Protein AF-A0A433C799-F1 (afdb_monomer)

Nearest PDB structures (foldseek):
  8yzn-assembly1_A  TM=7.031E-01  e=3.009E-22  Aquipseudomonas alcaligenes
  8yzo-assembly1_A  TM=6.981E-01  e=5.80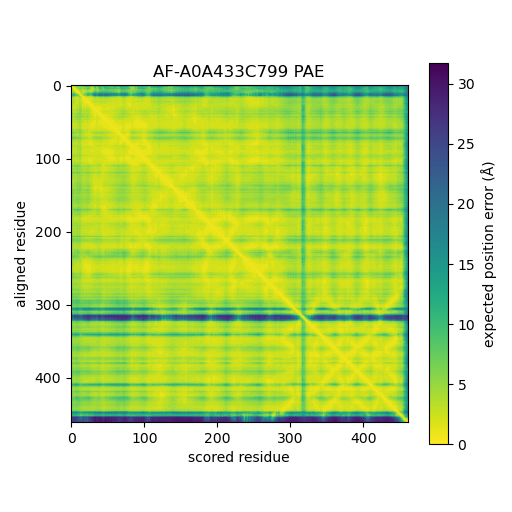5E-22  Aquipseudomonas alcaligenes
  3e0x-assembly2_B  TM=6.169E-01  e=8.261E-05  Clostridium acetobutylicum
  7kwb-assembly2_B  TM=2.858E-01  e=3.357E-03  Bacteroides thetaiotaomicron
  4h3w-assembly2_B  TM=3.585E-01  e=1.495E-02  Parabacteroides distasonis ATCC 8503

Secondary structure (DSSP, 8-state):
-PPTT---TT--STT-HHHHHHTT------PPTTSTT--S-B-SS-TTTHHHHHHHHHHHHHTSTT--EEETTTTEE--EEEEETHHHHHHHHHHHH-TT--EEEEES--S-HHHHHSGGG---HHHHHHHHHHHHHTT--B-HHHHHHHHHHHHHS---HHHHHHHHTSS-GGGGGG--S-EEEEEETT-SSS-HHHHHHHHHHHTT-B-TTSPBPPEEEEEES-SSS---SPPPSSHHHHHHHHHHHHHHHHTS--TT-----SEEEE-TTS-EEEESS-TTSTTTB---EEEEEE--EEEE-SSTT-B-----SS--TT-TT-----SSEEEEEPP--SS-EEEEEPPEEEEEEEEEES--EEEEEEEETTT-PBGGG--EEEE---BSS-EEEEEEPPPEEEEE-TT--EEEEEES-BGGG--SS--EEEEEEEEEEEE--B-S--EE---------

Sequence (461 aa):
MTRPGETNPYATGFVGIGTFRSADYNVITWDPRGEYASGGLLQLDNPNFEGKDVSSIISWMADQPGVQLDDAATLDPRLGMVGVSYGGGIQLVAAARDKRIDAIVPGLAWNSLNDALYPHGAFKTAWASLLMLGLVQTGARINPQIYGGIILGDLLGILTQSQRDVLTSSGPGALVDDITVPTLIIQGTVDDLITLDQANTNVEMLADNLDANGNPVPVKMIWFCGGHGVCLDPASPIQNQLLTSETLNWLDRYVKGNTATDTGPTFQWVDQDGQFYASDVMPTDPGFHGAPINSISAGGFMPILPIAGGSGPLGNPLGLENSLPIPTKAQNAINIPLTLPTGTAQLVGAPTVTVNYSGFGTSRFVYAQIVDNTTGRVVGNVVTPILVTLDGQSRHVTVDLEDIAYTAGPGDSLTLQLVASTTPYQSFTSAGVINVSSVAVSLPTVGASVVAVNSAPPVAV

Structure (mmCIF, N/CA/C/O backbone):
data_AF-A0A433C799-F1
#
_entry.id   AF-A0A433C799-F1
#
loop_
_atom_site.group_PDB
_atom_site.id
_atom_site.type_symbol
_atom_site.label_atom_id
_atom_site.label_alt_id
_atom_site.label_comp_id
_atom_site.label_asym_id
_atom_site.label_entity_id
_atom_site.label_seq_id
_atom_site.pdbx_PDB_ins_code
_atom_site.Cartn_x
_atom_site.Cartn_y
_atom_site.Cartn_z
_atom_site.occupancy
_atom_site.B_iso_or_equiv
_atom_site.auth_seq_id
_atom_site.auth_comp_id
_atom_site.auth_asym_id
_atom_site.auth_atom_id
_atom_site.pdbx_PDB_model_num
ATOM 1 N N . MET A 1 1 ? -0.863 -12.160 13.706 1.00 53.94 1 MET A N 1
ATOM 2 C CA . MET A 1 1 ? -2.002 -11.225 13.787 1.00 53.94 1 MET A CA 1
ATOM 3 C C . MET A 1 1 ? -3.217 -11.988 14.267 1.00 53.94 1 MET A C 1
ATOM 5 O O . MET A 1 1 ? -3.266 -13.200 14.061 1.00 53.94 1 MET A O 1
ATOM 9 N N . THR A 1 2 ? -4.127 -11.311 14.960 1.00 57.22 2 THR A N 1
ATOM 10 C CA . THR A 1 2 ? -5.363 -11.905 15.490 1.00 57.22 2 THR A CA 1
ATOM 11 C C . THR A 1 2 ? -6.237 -12.404 14.336 1.00 57.22 2 THR A C 1
ATOM 13 O O . THR A 1 2 ? -6.402 -11.696 13.346 1.00 57.22 2 THR A O 1
ATOM 16 N N . ARG A 1 3 ? -6.745 -13.638 14.422 1.00 72.25 3 ARG A N 1
ATOM 17 C CA . ARG A 1 3 ? -7.623 -14.213 13.389 1.00 72.25 3 ARG A CA 1
ATOM 18 C C . ARG A 1 3 ? -9.047 -13.646 13.512 1.00 72.25 3 ARG A C 1
ATOM 20 O O . ARG A 1 3 ? -9.435 -13.271 14.622 1.00 72.25 3 ARG A O 1
ATOM 27 N N . PRO A 1 4 ? -9.837 -13.614 12.421 1.00 72.25 4 PRO A N 1
ATOM 28 C CA . PRO A 1 4 ? -11.279 -13.397 12.513 1.00 72.25 4 PRO A CA 1
ATOM 29 C C . PRO A 1 4 ? -11.904 -14.307 13.575 1.00 72.25 4 PRO A C 1
ATOM 31 O O . PRO A 1 4 ? -11.529 -15.478 13.673 1.00 72.25 4 PRO A O 1
ATOM 34 N N . GLY A 1 5 ? -12.755 -13.732 14.425 1.00 73.25 5 GLY A N 1
ATOM 35 C CA . GLY A 1 5 ? -13.410 -14.454 15.519 1.00 73.25 5 GLY A CA 1
ATOM 36 C C . GLY A 1 5 ? -12.476 -15.068 16.574 1.00 73.25 5 GLY A C 1
ATOM 37 O O . GLY A 1 5 ? -12.919 -15.919 17.342 1.00 73.25 5 GLY A O 1
ATOM 38 N N . GLU A 1 6 ? -11.192 -14.687 16.637 1.00 80.94 6 GLU A N 1
ATOM 39 C CA . GLU A 1 6 ? -10.261 -15.216 17.642 1.00 80.94 6 GLU A CA 1
ATOM 40 C C . GLU A 1 6 ? -10.756 -14.910 19.059 1.00 80.94 6 GLU A C 1
ATOM 42 O O . GLU A 1 6 ? -11.049 -13.762 19.393 1.00 80.94 6 GLU A O 1
ATOM 47 N N . THR A 1 7 ? -10.799 -15.934 19.908 1.00 83.25 7 THR A N 1
ATOM 48 C CA . THR A 1 7 ? -11.284 -15.821 21.289 1.00 83.25 7 THR A CA 1
ATOM 49 C C . THR A 1 7 ? -10.196 -16.068 22.326 1.00 83.25 7 THR A C 1
ATOM 51 O O . THR A 1 7 ? -10.461 -15.906 23.515 1.00 83.25 7 THR A O 1
ATOM 54 N N . ASN A 1 8 ? -8.992 -16.504 21.932 1.00 83.88 8 ASN A N 1
ATOM 55 C CA . ASN A 1 8 ? -7.910 -16.778 22.871 1.00 83.88 8 ASN A CA 1
ATOM 56 C C . ASN A 1 8 ? -7.421 -15.470 23.519 1.00 83.88 8 ASN A C 1
ATOM 58 O O . ASN A 1 8 ? -6.725 -14.676 22.876 1.00 83.88 8 ASN A O 1
ATOM 62 N N . PRO A 1 9 ? -7.689 -15.262 24.819 1.00 80.00 9 PRO A N 1
ATOM 63 C CA . PRO A 1 9 ? -7.431 -13.987 25.473 1.00 80.00 9 PRO A CA 1
ATOM 64 C C . PRO A 1 9 ? -5.943 -13.769 25.796 1.00 80.00 9 PRO A C 1
ATOM 66 O O . PRO A 1 9 ? -5.585 -12.724 26.344 1.00 80.00 9 PRO A O 1
ATOM 69 N N . TYR A 1 10 ? -5.095 -14.754 25.481 1.00 82.12 10 TYR A N 1
ATOM 70 C CA . TYR A 1 10 ? -3.640 -14.735 25.625 1.00 82.12 10 TYR A CA 1
ATOM 71 C C . TYR A 1 10 ? -2.919 -14.772 24.274 1.00 82.12 10 TYR A C 1
ATOM 73 O O . TYR A 1 10 ? -1.705 -14.950 24.247 1.00 82.12 10 TYR A O 1
ATOM 81 N N . ALA A 1 11 ? -3.636 -14.651 23.151 1.00 76.25 11 ALA A N 1
ATOM 82 C CA . ALA A 1 11 ? -3.008 -14.616 21.838 1.00 76.25 11 ALA A CA 1
ATOM 83 C C . ALA A 1 11 ? -2.034 -13.430 21.756 1.00 76.25 11 ALA A C 1
ATOM 85 O O . ALA A 1 11 ? -2.444 -12.266 21.806 1.00 76.25 11 ALA A O 1
ATOM 86 N N . THR A 1 12 ? -0.743 -13.744 21.648 1.00 64.56 12 THR A N 1
ATOM 87 C CA . THR A 1 12 ? 0.348 -12.785 21.481 1.00 64.56 12 THR A CA 1
ATOM 88 C C . THR A 1 12 ? 0.814 -12.804 20.026 1.00 64.56 12 THR A C 1
ATOM 90 O O . THR A 1 12 ? 0.921 -13.849 19.388 1.00 64.56 12 THR A O 1
ATOM 93 N N . GLY A 1 13 ? 1.032 -11.628 19.450 1.00 60.81 13 GLY A N 1
ATOM 94 C CA . GLY A 1 13 ? 1.422 -11.457 18.054 1.00 60.81 13 GLY A CA 1
ATOM 95 C C . GLY A 1 13 ? 1.431 -9.979 17.694 1.00 60.81 13 GLY A C 1
ATOM 96 O O . GLY A 1 13 ? 1.196 -9.146 18.568 1.00 60.81 13 GLY A O 1
ATOM 97 N N . PHE A 1 14 ? 1.678 -9.665 16.417 1.00 58.25 14 PHE A N 1
ATOM 98 C CA . PHE A 1 14 ? 1.497 -8.314 15.886 1.00 58.25 14 PHE A CA 1
ATOM 99 C C . PHE A 1 14 ? 0.069 -7.851 16.195 1.00 58.25 14 PHE A C 1
ATOM 101 O O . PHE A 1 14 ? -0.878 -8.347 15.579 1.00 58.25 14 PHE A O 1
ATOM 108 N N . VAL A 1 15 ? -0.049 -7.021 17.235 1.00 66.38 15 VAL A N 1
ATOM 109 C CA . VAL A 1 15 ? -1.299 -6.515 17.798 1.00 66.38 15 VAL A CA 1
ATOM 110 C C . VAL A 1 15 ? -2.311 -7.627 18.173 1.00 66.38 15 VAL A C 1
ATOM 112 O O . VAL A 1 15 ? -3.374 -7.793 17.573 1.00 66.38 15 VAL A O 1
ATOM 115 N N . GLY A 1 16 ? -1.939 -8.457 19.154 1.00 79.50 16 GLY A N 1
ATOM 116 C CA . GLY A 1 16 ? -2.759 -9.569 19.655 1.00 79.50 16 GLY A CA 1
ATOM 117 C C . GLY A 1 16 ? -3.765 -9.181 20.748 1.00 79.50 16 GLY A C 1
ATOM 118 O O . GLY A 1 16 ? -3.560 -8.205 21.470 1.00 79.50 16 GLY A O 1
ATOM 119 N N . ILE A 1 17 ? -4.805 -10.003 20.946 1.00 87.31 17 ILE A N 1
ATOM 120 C CA . ILE A 1 17 ? -5.781 -9.837 22.045 1.00 87.31 17 ILE A CA 1
ATOM 121 C C . ILE A 1 17 ? -5.073 -9.730 23.401 1.00 87.31 17 ILE A C 1
ATOM 123 O O . ILE A 1 17 ? -5.407 -8.867 24.209 1.00 87.31 17 ILE A O 1
ATOM 127 N N . GLY A 1 18 ? -4.067 -10.577 23.648 1.00 88.69 18 GLY A N 1
ATOM 128 C CA . GLY A 1 18 ? -3.309 -10.551 24.899 1.00 88.69 18 GLY A CA 1
ATOM 129 C C . GLY A 1 18 ? -2.563 -9.233 25.108 1.00 88.69 18 GLY A C 1
ATOM 130 O O . GLY A 1 18 ? -2.564 -8.705 26.214 1.00 88.69 18 GLY A O 1
ATOM 131 N N . THR A 1 19 ? -1.987 -8.669 24.042 1.00 90.00 19 THR A N 1
ATOM 132 C CA . THR A 1 19 ? -1.261 -7.392 24.088 1.00 90.00 19 THR A CA 1
ATOM 133 C C . THR A 1 19 ? -2.173 -6.246 24.517 1.00 90.00 19 THR A C 1
ATOM 135 O O . THR A 1 19 ? -1.828 -5.497 25.427 1.00 90.00 19 THR A O 1
ATOM 138 N N . PHE A 1 20 ? -3.36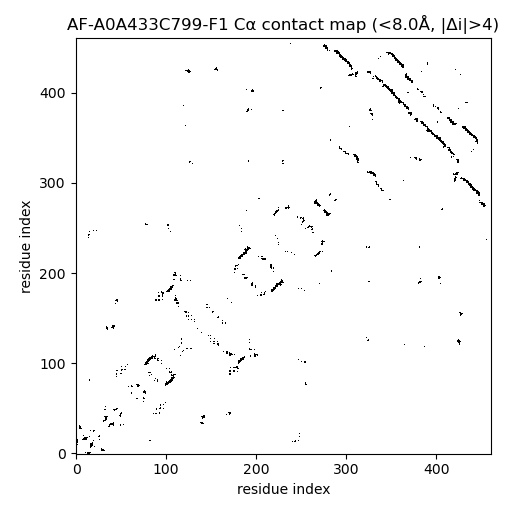1 -6.146 23.922 1.00 92.56 20 PHE A N 1
ATOM 139 C CA . PHE A 1 20 ? -4.335 -5.114 24.276 1.00 92.56 20 PHE A CA 1
ATOM 140 C C . PHE A 1 20 ? -4.918 -5.286 25.671 1.00 92.56 20 PHE A C 1
ATOM 142 O O . PHE A 1 20 ? -5.043 -4.310 26.406 1.00 92.56 20 PHE A O 1
ATOM 149 N N . ARG A 1 21 ? -5.216 -6.523 26.074 1.00 91.88 21 ARG A N 1
ATOM 150 C CA . ARG A 1 21 ? -5.717 -6.796 27.424 1.00 91.88 21 ARG A CA 1
ATOM 151 C C . ARG A 1 21 ? -4.694 -6.438 28.498 1.00 91.88 21 ARG A C 1
ATOM 153 O O . ARG A 1 21 ? -5.072 -5.877 29.519 1.00 91.88 21 ARG A O 1
ATOM 160 N N . SER A 1 22 ? -3.409 -6.712 28.266 1.00 91.81 22 SER A N 1
ATOM 161 C CA . SER A 1 22 ? -2.333 -6.270 29.165 1.00 91.81 22 SER A CA 1
ATOM 162 C C . SER A 1 22 ? -2.195 -4.745 29.225 1.00 91.81 22 SER A C 1
ATOM 164 O O . SER A 1 22 ? -1.712 -4.221 30.222 1.00 91.81 22 SER A O 1
ATOM 166 N N . ALA A 1 23 ? -2.642 -4.041 28.183 1.00 93.00 23 ALA A N 1
ATOM 167 C CA . ALA A 1 23 ? -2.712 -2.585 28.123 1.00 93.00 23 ALA A CA 1
ATOM 168 C C . ALA A 1 23 ? -4.083 -2.022 28.561 1.00 93.00 23 ALA A C 1
ATOM 170 O O . ALA A 1 23 ? -4.368 -0.860 28.283 1.00 93.00 23 ALA A O 1
ATOM 171 N N . ASP A 1 24 ? -4.912 -2.812 29.254 1.00 94.12 24 ASP A N 1
ATOM 172 C CA . ASP A 1 24 ? -6.211 -2.408 29.819 1.00 94.12 24 ASP A CA 1
ATOM 173 C C . ASP A 1 24 ? -7.282 -2.029 28.776 1.00 94.12 24 ASP A C 1
ATOM 175 O O . ASP A 1 24 ? -8.113 -1.150 28.990 1.00 94.12 24 ASP A O 1
ATOM 179 N N . TYR A 1 25 ? -7.267 -2.707 27.625 1.00 94.38 25 TYR A N 1
ATOM 180 C CA . TYR A 1 25 ? -8.337 -2.633 26.629 1.00 94.38 25 TYR A CA 1
ATOM 181 C C . TYR A 1 25 ? -9.211 -3.892 26.650 1.00 94.38 25 TYR A C 1
ATOM 183 O O . TYR A 1 25 ? -8.720 -5.027 26.708 1.00 94.38 25 TYR A O 1
ATOM 191 N N . ASN A 1 26 ? -10.521 -3.693 26.503 1.00 94.00 26 ASN A N 1
ATOM 192 C CA . ASN A 1 26 ? -11.418 -4.742 26.026 1.00 94.00 26 ASN A CA 1
ATOM 193 C C . ASN A 1 26 ? -11.219 -4.920 24.515 1.00 94.00 26 ASN A C 1
ATOM 195 O O . ASN A 1 26 ? -10.974 -3.948 23.804 1.00 94.00 26 ASN A O 1
ATOM 199 N N . VAL A 1 27 ? -11.331 -6.152 24.014 1.00 92.94 27 VAL A N 1
ATOM 200 C CA . VAL A 1 27 ? -11.123 -6.456 22.591 1.00 92.94 27 VAL A CA 1
ATOM 201 C C . VAL A 1 27 ? -12.341 -7.175 22.038 1.00 92.94 27 VAL A C 1
ATOM 203 O O . VAL A 1 27 ? -12.769 -8.184 22.598 1.00 92.94 27 VAL A O 1
ATOM 206 N N . ILE A 1 28 ? -12.859 -6.673 20.919 1.00 92.88 28 ILE A N 1
ATOM 207 C CA . ILE A 1 28 ? -13.881 -7.342 20.117 1.00 92.88 28 ILE A CA 1
ATOM 208 C C . ILE A 1 28 ? -13.229 -7.824 18.828 1.00 92.88 28 ILE A C 1
ATOM 210 O O . ILE A 1 28 ? -12.624 -7.051 18.090 1.00 92.88 28 ILE A O 1
ATOM 214 N N . THR A 1 29 ? -13.386 -9.112 18.557 1.00 92.94 29 THR A N 1
ATOM 215 C CA . THR A 1 29 ? -13.110 -9.735 17.265 1.00 92.94 29 THR A CA 1
ATOM 216 C C . THR A 1 29 ? -14.430 -10.258 16.707 1.00 92.94 29 THR A C 1
ATOM 218 O O . THR A 1 29 ? -15.354 -10.574 17.461 1.00 92.94 29 THR A O 1
ATOM 221 N N . TRP A 1 30 ? -14.555 -10.331 15.385 1.00 94.00 30 TRP A N 1
ATOM 222 C CA . TRP A 1 30 ? -15.760 -10.849 14.743 1.00 94.00 30 TRP A CA 1
ATOM 223 C C . TRP A 1 30 ? -15.413 -11.643 13.488 1.00 94.00 30 TRP A C 1
ATOM 225 O O . TRP A 1 30 ? -14.335 -11.480 12.911 1.00 94.00 30 TRP A O 1
ATOM 235 N N . ASP A 1 31 ? -16.343 -12.503 13.083 1.00 93.75 31 ASP A N 1
ATOM 236 C CA . ASP A 1 31 ? -16.323 -13.137 11.769 1.00 93.75 31 ASP A CA 1
ATOM 237 C C . ASP A 1 31 ? -16.954 -12.177 10.745 1.00 93.75 31 ASP A C 1
ATOM 239 O O . ASP A 1 31 ? -18.083 -11.719 10.968 1.00 93.75 31 ASP A O 1
ATOM 243 N N . PRO A 1 32 ? -16.278 -11.853 9.629 1.00 92.56 32 PRO A N 1
ATOM 244 C CA . PRO A 1 32 ? -16.835 -11.006 8.581 1.00 92.56 32 PRO A CA 1
ATOM 245 C C . PRO A 1 32 ? -18.087 -11.602 7.936 1.00 92.56 32 PRO A C 1
ATOM 247 O O . PRO A 1 32 ? -18.287 -12.817 7.890 1.00 92.56 32 PRO A O 1
ATOM 250 N N . ARG A 1 33 ? -18.930 -10.731 7.376 1.00 96.00 33 ARG A N 1
ATOM 251 C CA . ARG A 1 33 ? -20.082 -11.122 6.556 1.00 96.00 33 ARG A CA 1
ATOM 252 C C . ARG A 1 33 ? -19.684 -12.159 5.507 1.00 96.00 33 ARG A C 1
ATOM 254 O O . ARG A 1 33 ? -18.763 -11.952 4.729 1.00 96.00 33 ARG A O 1
ATOM 261 N N . GLY A 1 34 ? -20.450 -13.244 5.425 1.00 95.75 34 GLY A N 1
ATOM 262 C CA . GLY A 1 34 ? -20.239 -14.300 4.436 1.00 95.75 34 GLY A CA 1
ATOM 263 C C . GLY A 1 34 ? -19.101 -15.266 4.765 1.00 95.75 34 GLY A C 1
ATOM 264 O O . GLY A 1 34 ? -18.957 -16.258 4.052 1.00 95.75 34 GLY A O 1
ATOM 265 N N . GLU A 1 35 ? -18.358 -15.053 5.847 1.00 92.56 35 GLU A N 1
ATOM 266 C CA . GLU A 1 35 ? -17.260 -15.913 6.279 1.00 92.56 35 GLU A CA 1
ATOM 267 C C . GLU A 1 35 ? -17.578 -16.617 7.601 1.00 92.56 35 GLU A C 1
ATOM 269 O O . GLU A 1 35 ? -18.361 -16.128 8.416 1.00 92.56 35 GLU A O 1
ATOM 274 N N . TYR A 1 36 ? -16.969 -17.790 7.802 1.00 91.88 36 TYR A N 1
ATOM 275 C CA . TYR A 1 36 ? -17.047 -18.560 9.048 1.00 91.88 36 TYR A CA 1
ATOM 276 C C . TYR A 1 36 ? -18.488 -18.668 9.597 1.00 91.88 36 TYR A C 1
ATOM 278 O O . TYR A 1 36 ? -19.382 -19.155 8.888 1.00 91.88 36 TYR A O 1
ATOM 286 N N . ALA A 1 37 ? -18.728 -18.241 10.844 1.00 93.25 37 ALA A N 1
ATOM 287 C CA . ALA A 1 37 ? -20.034 -18.322 11.492 1.00 93.25 37 ALA A CA 1
ATOM 288 C C . ALA A 1 37 ? -21.007 -17.199 11.078 1.00 93.25 37 ALA A C 1
ATOM 290 O O . ALA A 1 37 ? -22.216 -17.332 11.287 1.00 93.25 37 ALA A O 1
ATOM 291 N N . SER A 1 38 ? -20.518 -16.115 10.470 1.00 95.75 38 SER A N 1
ATOM 292 C CA . SER A 1 38 ? -21.325 -14.952 10.090 1.00 95.75 38 SER A CA 1
ATOM 293 C C . SER A 1 38 ? -22.101 -15.183 8.794 1.00 95.75 38 SER A C 1
ATOM 295 O O . SER A 1 38 ? -21.560 -15.571 7.761 1.00 95.75 38 SER A O 1
ATOM 297 N N . GLY A 1 39 ? -23.409 -14.918 8.815 1.00 95.56 39 GLY A N 1
ATOM 298 C CA . GLY A 1 39 ? -24.290 -15.064 7.649 1.00 95.56 39 GLY A CA 1
ATOM 299 C C . GLY A 1 39 ? -24.036 -14.046 6.523 1.00 95.56 39 GLY A C 1
ATOM 300 O O . GLY A 1 39 ? -23.093 -13.262 6.551 1.00 95.56 39 GLY A O 1
ATOM 301 N N . GLY A 1 40 ? -24.915 -14.033 5.516 1.00 96.12 40 GLY A N 1
ATOM 302 C CA . GLY A 1 40 ? -24.860 -13.065 4.412 1.00 96.12 40 GLY A CA 1
ATOM 303 C C . GLY A 1 40 ? -23.872 -13.419 3.294 1.00 96.12 40 GLY A C 1
ATOM 304 O O . GLY A 1 40 ? -23.396 -14.553 3.207 1.00 96.12 40 GLY A O 1
ATOM 305 N N . LEU A 1 41 ? -23.635 -12.439 2.413 1.00 96.19 41 LEU A N 1
ATOM 306 C CA . LEU A 1 41 ? -22.732 -12.518 1.261 1.00 96.19 41 LEU A CA 1
ATOM 307 C C . LEU A 1 41 ? -21.684 -11.409 1.346 1.00 96.19 41 LEU A C 1
ATOM 309 O O . LEU A 1 41 ? -22.076 -10.242 1.367 1.00 96.19 41 LEU A O 1
ATOM 313 N N . LEU A 1 42 ? -20.405 -11.772 1.328 1.00 95.88 42 LEU A N 1
ATOM 314 C CA . LEU A 1 42 ? -19.268 -10.853 1.322 1.00 95.88 42 LEU A CA 1
ATOM 315 C C . LEU A 1 42 ? -19.297 -9.938 0.087 1.00 95.88 42 LEU A C 1
ATOM 317 O O . LEU A 1 42 ? -19.500 -10.414 -1.039 1.00 95.88 42 LEU A O 1
ATOM 321 N N . GLN A 1 43 ? -19.073 -8.642 0.304 1.00 95.88 43 GLN A N 1
ATOM 322 C CA . GLN A 1 43 ? -19.033 -7.571 -0.699 1.00 95.88 43 GLN A CA 1
ATOM 323 C C . GLN A 1 43 ? -17.696 -6.800 -0.725 1.00 95.88 43 GLN A C 1
ATOM 325 O O . GLN A 1 43 ? -17.638 -5.735 -1.334 1.00 95.88 43 GLN A O 1
ATOM 330 N N . LEU A 1 44 ? -16.622 -7.347 -0.139 1.00 93.12 44 LEU A N 1
ATOM 331 C CA . LEU A 1 44 ? -15.263 -6.777 -0.142 1.00 93.12 44 LEU A CA 1
ATOM 332 C C . LEU A 1 44 ? -15.211 -5.372 0.490 1.00 93.12 44 LEU A C 1
ATOM 334 O O . LEU A 1 44 ? -15.018 -4.383 -0.206 1.00 93.12 44 LEU A O 1
ATOM 338 N N . ASP A 1 45 ? -15.424 -5.275 1.803 1.00 94.75 45 ASP A N 1
ATOM 339 C CA . ASP A 1 45 ? -15.468 -4.007 2.553 1.00 94.75 45 ASP A CA 1
ATOM 340 C C . ASP A 1 45 ? -16.381 -2.951 1.927 1.00 94.75 45 ASP A C 1
ATOM 342 O O . ASP A 1 45 ? -16.063 -1.763 1.866 1.00 94.75 45 ASP A O 1
ATOM 346 N N . ASN A 1 46 ? -17.545 -3.363 1.430 1.00 96.88 46 ASN A N 1
ATOM 347 C CA . ASN A 1 46 ? -18.461 -2.403 0.847 1.00 96.88 46 ASN A CA 1
ATOM 348 C C . ASN A 1 46 ? -19.057 -1.527 1.968 1.00 96.88 46 ASN A C 1
ATOM 350 O O . ASN A 1 46 ? -19.681 -2.060 2.899 1.00 96.88 46 ASN A O 1
ATOM 354 N N . PRO A 1 47 ? -18.974 -0.185 1.879 1.00 96.38 47 PRO A N 1
ATOM 355 C CA . PRO A 1 47 ? -19.505 0.713 2.911 1.00 96.38 47 PRO A CA 1
ATOM 356 C C . PRO A 1 47 ? -21.000 0.519 3.201 1.00 96.38 47 PRO A C 1
ATOM 358 O O . PRO A 1 47 ? -21.488 0.776 4.306 1.00 96.38 47 PRO A O 1
ATOM 361 N N . ASN A 1 48 ? -21.754 0.027 2.213 1.00 96.31 48 ASN A N 1
ATOM 362 C CA . ASN A 1 48 ? -23.187 -0.212 2.326 1.00 96.31 48 ASN A CA 1
ATOM 363 C C . ASN A 1 48 ? -23.556 -1.589 2.895 1.00 96.31 48 ASN A C 1
ATOM 365 O O . ASN A 1 48 ? -24.7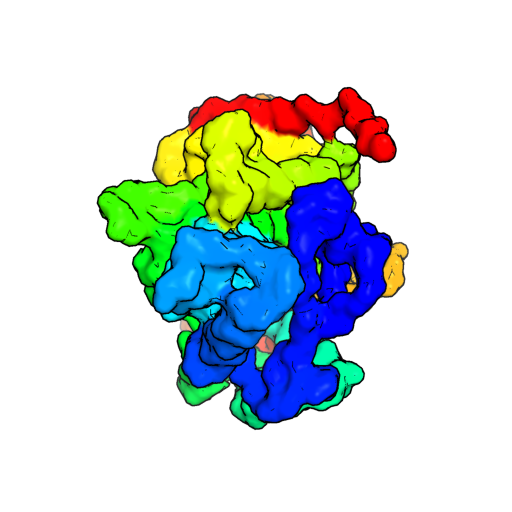51 -1.804 3.145 1.00 96.31 48 ASN A O 1
ATOM 369 N N . PHE A 1 49 ? -22.577 -2.472 3.109 1.00 97.50 49 PHE A N 1
ATOM 370 C CA . PHE A 1 49 ? -22.738 -3.817 3.661 1.00 97.50 49 PHE A CA 1
ATOM 371 C C . PHE A 1 49 ? -21.848 -3.992 4.894 1.00 97.50 49 PHE A C 1
ATOM 373 O O . PHE A 1 49 ? -22.322 -3.719 5.994 1.00 97.50 49 PHE A O 1
ATOM 380 N N . GLU A 1 50 ? -20.577 -4.365 4.731 1.00 97.56 50 GLU A N 1
ATOM 381 C CA . GLU A 1 50 ? -19.643 -4.575 5.843 1.00 97.56 50 GLU A CA 1
ATOM 382 C C . GLU A 1 50 ? -19.450 -3.305 6.685 1.00 97.56 50 GLU A C 1
ATOM 384 O O . GLU A 1 50 ? -19.415 -3.383 7.911 1.00 97.56 50 GLU A O 1
ATOM 389 N N . GLY A 1 51 ? -19.454 -2.116 6.068 1.00 97.38 51 GLY A N 1
ATOM 390 C CA . GLY A 1 51 ? -19.408 -0.854 6.818 1.00 97.38 51 GLY A CA 1
ATOM 391 C C . GLY A 1 51 ? -20.599 -0.666 7.773 1.00 97.38 51 GLY A C 1
ATOM 392 O O . GLY A 1 51 ? -20.445 -0.140 8.873 1.00 97.38 51 GLY A O 1
ATOM 393 N N . LYS A 1 52 ? -21.799 -1.143 7.404 1.00 97.88 52 LYS A N 1
ATOM 394 C CA . LYS A 1 52 ? -22.979 -1.126 8.295 1.00 97.88 52 LYS A CA 1
ATOM 395 C C . LYS A 1 52 ? -22.912 -2.201 9.373 1.00 97.88 52 LYS A C 1
ATOM 397 O O . LYS A 1 52 ? -23.486 -2.008 10.448 1.00 97.88 52 LYS A O 1
ATOM 402 N N . ASP A 1 53 ? -22.244 -3.316 9.088 1.00 98.31 53 ASP A N 1
ATOM 403 C CA . ASP A 1 53 ? -22.024 -4.366 10.078 1.00 98.31 53 ASP A CA 1
ATOM 404 C C . ASP A 1 53 ? -21.159 -3.824 11.218 1.00 98.31 53 ASP A C 1
ATOM 406 O O . ASP A 1 53 ? -21.533 -3.985 12.377 1.00 98.31 53 ASP A O 1
ATOM 410 N N . VAL A 1 54 ? -20.098 -3.066 10.909 1.00 98.31 54 VAL A N 1
ATOM 411 C CA . VAL A 1 54 ? -19.269 -2.409 11.936 1.00 98.31 54 VAL A CA 1
ATOM 412 C C . VAL A 1 54 ? -20.067 -1.400 12.760 1.00 98.31 54 VAL A C 1
ATOM 414 O O . VAL A 1 54 ? -20.046 -1.488 13.984 1.00 98.31 54 VAL A O 1
ATOM 417 N N . SER A 1 55 ? -20.855 -0.511 12.141 1.00 98.31 55 SER A N 1
ATOM 418 C CA . SER A 1 55 ? -21.735 0.400 12.900 1.00 98.31 55 SER A CA 1
ATOM 419 C C . SER A 1 55 ? -22.699 -0.341 13.834 1.00 98.31 55 SER A C 1
ATOM 421 O O . SER A 1 55 ? -22.988 0.126 14.937 1.00 98.31 55 SER A O 1
ATOM 423 N N . SER A 1 56 ? -23.192 -1.508 13.409 1.00 98.12 56 SER A N 1
ATOM 424 C CA . SER A 1 56 ? -24.077 -2.348 14.222 1.00 98.12 56 SER A CA 1
ATOM 425 C C . SER A 1 56 ? -23.328 -3.012 15.380 1.00 98.12 56 SER A C 1
ATOM 427 O O . SER A 1 56 ? -23.865 -3.084 16.484 1.00 98.12 56 SER A O 1
ATOM 429 N N . ILE A 1 57 ? -22.084 -3.448 15.154 1.00 98.06 57 ILE A N 1
ATOM 430 C CA . ILE A 1 57 ? -21.192 -3.967 16.199 1.00 98.06 57 ILE A CA 1
ATOM 431 C C . ILE A 1 57 ? -20.887 -2.873 17.228 1.00 98.06 57 ILE A C 1
ATOM 433 O O . ILE A 1 57 ? -20.981 -3.144 18.420 1.00 98.06 57 ILE A O 1
ATOM 437 N N . ILE A 1 58 ? -20.600 -1.639 16.797 1.00 98.44 58 ILE A N 1
ATOM 438 C CA . ILE A 1 58 ? -20.358 -0.497 17.697 1.00 98.44 58 ILE A CA 1
ATOM 439 C C . ILE A 1 58 ? -21.600 -0.208 18.547 1.00 98.44 58 ILE A C 1
ATOM 441 O O . ILE A 1 58 ? -21.495 -0.071 19.764 1.00 98.44 58 ILE A O 1
ATOM 445 N N . SER A 1 59 ? -22.791 -0.176 17.938 1.00 98.12 59 SER A N 1
ATOM 446 C CA . SER A 1 59 ? -24.040 0.006 18.689 1.00 98.12 59 SER A CA 1
ATOM 447 C C . SER A 1 59 ? -24.287 -1.116 19.696 1.00 98.12 59 SER A C 1
ATOM 449 O O . SER A 1 59 ? -24.656 -0.837 20.828 1.00 98.12 59 SER A O 1
ATOM 451 N N . TRP A 1 60 ? -24.052 -2.374 19.316 1.00 97.62 60 TRP A N 1
ATOM 452 C CA . TRP A 1 60 ? -24.159 -3.498 20.247 1.00 97.62 60 TRP A CA 1
ATOM 453 C C . TRP A 1 60 ? -23.133 -3.406 21.386 1.00 97.62 60 TRP A C 1
ATOM 455 O O . TRP A 1 60 ? -23.474 -3.680 22.537 1.00 97.62 60 TRP A O 1
ATOM 465 N N . MET A 1 61 ? -21.894 -3.017 21.070 1.00 96.44 61 MET A N 1
ATOM 466 C CA . MET A 1 61 ? -20.803 -2.852 22.030 1.00 96.44 61 MET A CA 1
ATOM 467 C C . MET A 1 61 ? -21.147 -1.803 23.087 1.00 96.44 61 MET A C 1
ATOM 469 O O . MET A 1 61 ? -20.909 -2.053 24.264 1.00 96.44 61 MET A O 1
ATOM 473 N N . ALA A 1 62 ? -21.730 -0.668 22.693 1.00 97.19 62 ALA A N 1
ATOM 474 C CA . ALA A 1 62 ? -22.087 0.412 23.615 1.00 97.19 62 ALA A CA 1
ATOM 475 C C . ALA A 1 62 ? -23.044 -0.030 24.743 1.00 97.19 62 ALA A C 1
ATOM 477 O O . ALA A 1 62 ? -23.021 0.541 25.830 1.00 97.19 62 ALA A O 1
ATOM 478 N N . ASP A 1 63 ? -23.837 -1.082 24.515 1.00 95.75 63 ASP A N 1
ATOM 479 C CA . ASP A 1 63 ? -24.753 -1.655 25.509 1.00 95.75 63 ASP A CA 1
ATOM 480 C C . ASP A 1 63 ? -24.108 -2.740 26.400 1.00 95.75 63 ASP A C 1
ATOM 482 O O . ASP A 1 63 ? -24.760 -3.270 27.308 1.00 95.75 63 ASP A O 1
ATOM 486 N N . GLN A 1 64 ? -22.850 -3.128 26.155 1.00 96.06 64 GLN A N 1
ATOM 487 C CA . GLN A 1 64 ? -22.214 -4.222 26.893 1.00 96.06 64 GLN A CA 1
ATOM 488 C C . GLN A 1 64 ? -21.645 -3.775 28.251 1.00 96.06 64 GLN A C 1
ATOM 490 O O . GLN A 1 64 ? -21.031 -2.711 28.365 1.00 96.06 64 GLN A O 1
ATOM 495 N N . PRO A 1 65 ? -21.757 -4.612 29.303 1.00 94.12 65 PRO A N 1
ATOM 496 C CA . PRO A 1 65 ? -21.111 -4.337 30.581 1.00 94.12 65 PRO A CA 1
ATOM 497 C C . PRO A 1 65 ? -19.591 -4.196 30.440 1.00 94.12 65 PRO A C 1
ATOM 499 O O . PRO A 1 65 ? -18.936 -5.039 29.831 1.00 94.12 65 PRO A O 1
ATOM 502 N N . GLY A 1 66 ? -19.024 -3.167 31.073 1.00 90.12 66 GLY A N 1
ATOM 503 C CA . GLY A 1 66 ? -17.579 -2.920 31.069 1.00 90.12 66 GLY A CA 1
ATOM 504 C C . GLY A 1 66 ? -17.072 -2.105 29.878 1.00 90.12 66 GLY A C 1
ATOM 505 O O . GLY A 1 66 ? -15.873 -1.843 29.814 1.00 90.12 66 GLY A O 1
ATOM 506 N N . VAL A 1 67 ? -17.954 -1.672 28.973 1.00 95.44 67 VAL A N 1
ATOM 507 C CA . VAL A 1 67 ? -17.621 -0.692 27.934 1.00 95.44 67 VAL A CA 1
ATOM 508 C C . VAL A 1 67 ? -17.736 0.713 28.514 1.00 95.44 67 VAL A C 1
ATOM 510 O O . VAL A 1 67 ? -18.750 1.084 29.105 1.00 95.44 67 VAL A O 1
ATOM 513 N N . GLN A 1 68 ? -16.661 1.485 28.379 1.00 96.50 68 GLN A N 1
ATOM 514 C CA . GLN A 1 68 ? -16.657 2.896 28.736 1.00 96.50 68 GLN A CA 1
ATOM 515 C C . GLN A 1 68 ? -17.346 3.695 27.628 1.00 96.50 68 GLN A C 1
ATOM 517 O O . GLN A 1 68 ? -17.073 3.475 26.451 1.00 96.50 68 GLN A O 1
ATOM 522 N N . LEU A 1 69 ? -18.220 4.624 28.013 1.00 97.81 69 LEU A N 1
ATOM 523 C CA . LEU A 1 69 ? -18.870 5.557 27.097 1.00 97.81 69 LEU A CA 1
ATOM 524 C C . LEU A 1 69 ? -18.249 6.945 27.244 1.00 97.81 69 LEU A C 1
ATOM 526 O O . LEU A 1 69 ? -18.028 7.397 28.371 1.00 97.81 69 LEU A O 1
ATOM 530 N N . ASP A 1 70 ? -18.005 7.608 26.120 1.00 96.75 70 ASP A N 1
ATOM 531 C CA . ASP A 1 70 ? -17.642 9.024 26.073 1.00 96.75 70 ASP A CA 1
ATOM 532 C C . ASP A 1 70 ? -18.865 9.922 26.240 1.00 96.75 70 ASP A C 1
ATOM 534 O O . ASP A 1 70 ? -18.800 10.932 26.946 1.00 96.75 70 ASP A O 1
ATOM 538 N N . ASP A 1 71 ? -20.012 9.495 25.708 1.00 96.50 71 ASP A N 1
ATOM 539 C CA . ASP A 1 71 ? -21.307 10.111 25.974 1.00 96.50 71 ASP A CA 1
ATOM 540 C C . ASP A 1 71 ? -22.393 9.044 26.201 1.00 96.50 71 ASP A C 1
ATOM 542 O O . ASP A 1 71 ? -22.800 8.289 25.315 1.00 96.50 71 ASP A O 1
ATOM 546 N N . ALA A 1 72 ? -22.898 8.997 27.435 1.00 94.94 72 ALA A N 1
ATOM 547 C CA . ALA A 1 72 ? -23.946 8.067 27.837 1.00 94.94 72 ALA A CA 1
ATOM 548 C C . ALA A 1 72 ? -25.326 8.398 27.236 1.00 94.94 72 ALA A C 1
ATOM 550 O O . ALA A 1 72 ? -26.178 7.515 27.164 1.00 94.94 72 ALA A O 1
ATOM 551 N N . ALA A 1 73 ? -25.581 9.647 26.830 1.00 95.56 73 ALA A N 1
ATOM 552 C CA . ALA A 1 73 ? -26.859 10.055 26.247 1.00 95.56 73 ALA A CA 1
ATOM 553 C C . ALA A 1 73 ? -27.002 9.600 24.789 1.00 95.56 73 ALA A C 1
ATOM 555 O O . ALA A 1 73 ? -28.114 9.319 24.337 1.00 95.56 73 ALA A O 1
ATOM 556 N N . THR A 1 74 ? -25.888 9.520 24.064 1.00 95.12 74 THR A N 1
ATOM 557 C CA . THR A 1 74 ? -25.829 9.090 22.660 1.00 95.12 74 THR A CA 1
ATOM 558 C C . THR A 1 74 ? -25.386 7.636 22.495 1.00 95.12 74 THR A C 1
ATOM 560 O O . THR A 1 74 ? -25.433 7.129 21.375 1.00 95.12 74 THR A O 1
ATOM 563 N N . LEU A 1 75 ? -25.025 6.956 23.595 1.00 96.19 75 LEU A N 1
ATOM 564 C CA . LEU A 1 75 ? -24.403 5.627 23.591 1.00 96.19 75 LEU A CA 1
ATOM 565 C C . LEU A 1 75 ? -23.154 5.607 22.702 1.00 96.19 75 LEU A C 1
ATOM 567 O O . LEU A 1 75 ? -23.002 4.739 21.841 1.00 96.19 75 LEU A O 1
ATOM 571 N N . ASP A 1 76 ? -22.296 6.605 22.899 1.00 97.44 76 ASP A N 1
ATOM 572 C CA . ASP A 1 76 ? -21.024 6.754 22.204 1.00 97.44 76 ASP A CA 1
ATOM 573 C C . ASP A 1 76 ? -19.917 6.036 22.991 1.00 97.44 76 ASP A C 1
ATOM 575 O O . ASP A 1 76 ? -19.570 6.493 24.088 1.00 97.44 76 ASP A O 1
ATOM 579 N N . PRO A 1 77 ? -19.433 4.864 22.539 1.00 98.00 77 PRO A N 1
ATOM 580 C CA . PRO A 1 77 ? -18.436 4.109 23.271 1.00 98.00 77 PRO A CA 1
ATOM 581 C C . PRO A 1 77 ? -17.029 4.604 22.958 1.00 98.00 77 PRO A C 1
ATOM 583 O O . PRO A 1 77 ? -16.677 4.788 21.802 1.00 98.00 77 PRO A O 1
ATOM 586 N N . ARG A 1 78 ? -16.193 4.668 23.993 1.00 98.12 78 ARG A N 1
ATOM 587 C CA . ARG A 1 78 ? -14.766 4.942 23.847 1.00 98.12 78 ARG A CA 1
ATOM 588 C C . ARG A 1 78 ? -14.086 3.780 23.136 1.00 98.12 78 ARG A C 1
ATOM 590 O O . ARG A 1 78 ? -13.954 2.694 23.716 1.00 98.12 78 ARG A O 1
ATOM 597 N N . LEU A 1 79 ? -13.677 3.975 21.888 1.00 98.00 79 LEU A N 1
ATOM 598 C CA . LEU A 1 79 ? -13.285 2.891 20.999 1.00 98.00 79 LEU A CA 1
ATOM 599 C C . LEU A 1 79 ? -12.216 3.302 19.978 1.00 98.00 79 LEU A C 1
ATOM 601 O O . LEU A 1 79 ? -12.251 4.362 19.363 1.00 98.00 79 LEU A O 1
ATOM 605 N N . GLY A 1 80 ? -11.294 2.381 19.715 1.00 98.06 80 GLY A N 1
ATOM 606 C CA . GLY A 1 80 ? -10.410 2.447 18.555 1.00 98.06 80 GLY A CA 1
ATOM 607 C C . GLY A 1 80 ? -10.479 1.161 17.750 1.00 98.06 80 GLY A C 1
ATOM 608 O O . GLY A 1 80 ? -10.903 0.121 18.259 1.00 98.06 80 GLY A O 1
ATOM 609 N N . MET A 1 81 ? -10.039 1.219 16.497 1.00 98.19 81 MET A N 1
ATOM 610 C CA . MET A 1 81 ? -9.909 0.031 15.656 1.00 98.19 81 MET A CA 1
ATOM 611 C C . MET A 1 81 ? -8.447 -0.217 15.296 1.00 98.19 81 MET A C 1
ATOM 613 O O . MET A 1 81 ? -7.687 0.721 15.075 1.00 98.19 81 MET A O 1
ATOM 617 N N . VAL A 1 82 ? -8.057 -1.494 15.246 1.00 96.75 82 VAL A N 1
ATOM 618 C CA . VAL A 1 82 ? -6.734 -1.940 14.794 1.00 96.75 82 VAL A CA 1
ATOM 619 C C . VAL A 1 82 ? -6.883 -3.245 14.024 1.00 96.75 82 VAL A C 1
ATOM 621 O O . VAL A 1 82 ? -7.641 -4.131 14.419 1.00 96.75 82 VAL A O 1
ATOM 624 N N . GLY A 1 83 ? -6.136 -3.388 12.937 1.00 93.81 83 GLY A N 1
ATOM 625 C CA . GLY A 1 83 ? -6.272 -4.505 12.015 1.00 93.81 83 GLY A CA 1
ATOM 626 C C . GLY A 1 83 ? -5.460 -4.275 10.751 1.00 93.81 83 GLY A C 1
ATOM 627 O O . GLY A 1 83 ? -5.067 -3.148 10.457 1.00 93.81 83 GLY A O 1
ATOM 628 N N . VAL A 1 84 ? -5.198 -5.352 10.012 1.00 92.50 84 VAL A N 1
ATOM 629 C CA . VAL A 1 84 ? -4.430 -5.284 8.765 1.00 92.50 84 VAL A CA 1
ATOM 630 C C . VAL A 1 84 ? -5.213 -5.810 7.576 1.00 92.50 84 VAL A C 1
ATOM 632 O O . VAL A 1 84 ? -6.148 -6.591 7.771 1.00 92.50 84 VAL A O 1
ATOM 635 N N . SER A 1 85 ? -4.749 -5.517 6.360 1.00 93.12 85 SER A N 1
ATOM 636 C CA . SER A 1 85 ? -5.312 -6.054 5.121 1.00 93.12 85 SER A CA 1
ATOM 637 C C . SER A 1 85 ? -6.807 -5.741 5.090 1.00 93.12 85 SER A C 1
ATOM 639 O O . SER A 1 85 ? -7.182 -4.586 5.266 1.00 93.12 85 SER A O 1
ATOM 641 N N . TYR A 1 86 ? -7.670 -6.748 4.989 1.00 92.88 86 TYR A N 1
ATOM 642 C CA . TYR A 1 86 ? -9.120 -6.592 5.114 1.00 92.88 86 TYR A CA 1
ATOM 643 C C . TYR A 1 86 ? -9.554 -5.920 6.427 1.00 92.88 86 TYR A C 1
ATOM 645 O O . TYR A 1 86 ? -10.385 -5.022 6.450 1.00 92.88 86 TYR A O 1
ATOM 653 N N . GLY A 1 87 ? -8.914 -6.276 7.543 1.00 93.44 87 GLY A N 1
ATOM 654 C CA . GLY A 1 87 ? -9.119 -5.607 8.827 1.00 93.44 87 GLY A CA 1
ATOM 655 C C . GLY A 1 87 ? -8.578 -4.174 8.876 1.00 93.44 87 GLY A C 1
ATOM 656 O O . GLY A 1 87 ? -8.934 -3.437 9.785 1.00 93.44 87 GLY A O 1
ATOM 657 N N . GLY A 1 88 ? -7.712 -3.775 7.943 1.00 95.56 88 GLY A N 1
ATOM 658 C CA . GLY A 1 88 ? -7.258 -2.397 7.750 1.00 95.56 88 GLY A CA 1
ATOM 659 C C . GLY A 1 88 ? -8.215 -1.605 6.856 1.00 95.56 88 GLY A C 1
ATOM 660 O O . GLY A 1 88 ? -8.639 -0.515 7.232 1.00 95.56 88 GLY A O 1
ATOM 661 N N . GLY A 1 89 ? -8.614 -2.182 5.719 1.00 96.06 89 GLY A N 1
ATOM 662 C CA . GLY A 1 89 ? -9.564 -1.591 4.771 1.00 96.06 89 GLY A CA 1
ATOM 663 C C . GLY A 1 89 ? -10.902 -1.244 5.422 1.00 96.06 89 GLY A C 1
ATOM 664 O O . GLY A 1 89 ? -11.375 -0.109 5.310 1.00 96.06 89 GLY A O 1
ATOM 665 N N . ILE A 1 90 ? -11.462 -2.167 6.213 1.00 97.62 90 ILE A N 1
ATOM 666 C CA . ILE A 1 90 ? -12.724 -1.928 6.919 1.00 97.62 90 ILE A CA 1
ATOM 667 C C . ILE A 1 90 ? -12.652 -0.774 7.931 1.00 97.62 90 ILE A C 1
ATOM 669 O O . ILE A 1 90 ? -13.675 -0.149 8.199 1.00 97.62 90 ILE A O 1
ATOM 673 N N . GLN A 1 91 ? -11.473 -0.450 8.478 1.00 98.25 91 GLN A N 1
ATOM 674 C CA . GLN A 1 91 ? -11.325 0.683 9.402 1.00 98.25 91 GLN A CA 1
ATOM 675 C C . GLN A 1 91 ? -11.525 2.014 8.694 1.00 98.25 91 GLN A C 1
ATOM 677 O O . GLN A 1 91 ? -12.243 2.865 9.209 1.00 98.25 91 GLN A O 1
ATOM 682 N N . LEU A 1 92 ? -10.939 2.179 7.504 1.00 98.19 92 LEU A N 1
ATOM 683 C CA . LEU A 1 92 ? -11.110 3.387 6.695 1.00 98.19 92 LEU A CA 1
ATOM 684 C C . LEU A 1 92 ? -12.584 3.562 6.301 1.00 98.19 92 LEU A C 1
ATOM 686 O O . LEU A 1 92 ? -13.155 4.641 6.449 1.00 98.19 92 LEU A O 1
ATOM 690 N N . VAL A 1 93 ? -13.234 2.468 5.888 1.00 98.00 93 VAL A N 1
ATOM 691 C CA . VAL A 1 93 ? -14.672 2.444 5.578 1.00 98.00 93 VAL A CA 1
ATOM 692 C C . VAL A 1 93 ? -15.520 2.820 6.795 1.00 98.00 93 VAL A C 1
ATOM 694 O O . VAL A 1 93 ? -16.452 3.618 6.684 1.00 98.00 93 VAL A O 1
ATOM 697 N N . ALA A 1 94 ? -15.224 2.236 7.955 1.00 98.12 94 ALA A N 1
ATOM 698 C CA . ALA A 1 94 ? -15.985 2.454 9.175 1.00 98.12 94 ALA A CA 1
ATOM 699 C C . ALA A 1 94 ? -15.795 3.874 9.728 1.00 98.12 94 ALA A C 1
ATOM 701 O O . ALA A 1 94 ? -16.787 4.509 10.068 1.00 98.12 94 ALA A O 1
ATOM 702 N N . ALA A 1 95 ? -14.568 4.401 9.756 1.00 98.12 95 ALA A N 1
ATOM 703 C CA . ALA A 1 95 ? -14.253 5.733 10.284 1.00 98.12 95 ALA A CA 1
ATOM 704 C C . ALA A 1 95 ? -14.857 6.875 9.456 1.00 98.12 95 ALA A C 1
ATOM 706 O O . ALA A 1 95 ? -15.296 7.892 10.001 1.00 98.12 95 ALA A O 1
ATOM 707 N N . ALA A 1 96 ? -14.945 6.701 8.137 1.00 96.19 96 ALA A N 1
ATOM 708 C CA . ALA A 1 96 ? -15.669 7.640 7.288 1.00 96.19 96 ALA A CA 1
ATOM 709 C C . ALA A 1 96 ? -17.171 7.647 7.617 1.00 96.19 96 ALA A C 1
ATOM 711 O O . ALA A 1 96 ? -17.849 8.675 7.556 1.00 96.19 96 ALA A O 1
ATOM 712 N N . ARG A 1 97 ? -17.696 6.480 8.000 1.00 95.69 97 ARG A N 1
ATOM 713 C CA . ARG A 1 97 ? -19.123 6.223 8.153 1.00 95.69 97 ARG A CA 1
ATOM 714 C C . ARG A 1 97 ? -19.681 6.530 9.544 1.00 95.69 97 ARG A C 1
ATOM 716 O O . ARG A 1 97 ? -20.818 6.998 9.640 1.00 95.69 97 ARG A O 1
ATOM 723 N N . ASP A 1 98 ? -18.952 6.177 10.593 1.00 97.50 98 ASP A N 1
ATOM 724 C CA . ASP A 1 98 ? -19.420 6.154 11.976 1.00 97.50 98 ASP A CA 1
ATOM 725 C C . ASP A 1 98 ? -18.546 7.060 12.840 1.00 97.50 98 ASP A C 1
ATOM 727 O O . ASP A 1 98 ? -17.373 6.789 13.081 1.00 97.50 98 ASP A O 1
ATOM 731 N N . LYS A 1 99 ? -19.135 8.168 13.296 1.00 96.06 99 LYS A N 1
ATOM 732 C CA . LYS A 1 99 ? -18.420 9.233 14.013 1.00 96.06 99 LYS A CA 1
ATOM 733 C C . LYS A 1 99 ? -18.134 8.919 15.483 1.00 96.06 99 LYS A C 1
ATOM 735 O O . LYS A 1 99 ? -17.567 9.765 16.155 1.00 96.06 99 LYS A O 1
ATOM 740 N N . ARG A 1 100 ? -18.513 7.724 15.945 1.00 97.62 100 ARG A N 1
ATOM 741 C CA . ARG A 1 100 ? -18.234 7.201 17.292 1.00 97.62 100 ARG A CA 1
ATOM 742 C C . ARG A 1 100 ? -16.858 6.537 17.420 1.00 97.62 100 ARG A C 1
ATOM 744 O O . ARG A 1 100 ? -16.504 6.040 18.475 1.00 97.62 100 ARG A O 1
ATOM 751 N N . ILE A 1 101 ? -16.113 6.403 16.321 1.00 98.56 101 ILE A N 1
ATOM 752 C CA . ILE A 1 101 ? -14.751 5.853 16.353 1.00 98.56 101 ILE A CA 1
ATOM 753 C C . ILE A 1 101 ? -13.798 6.963 16.807 1.00 98.56 101 ILE A C 1
ATOM 755 O O . ILE A 1 101 ? -13.808 8.027 16.201 1.00 98.56 101 ILE A O 1
ATOM 759 N N . ASP A 1 102 ? -12.941 6.721 17.802 1.00 98.38 102 ASP A N 1
ATOM 760 C CA . ASP A 1 102 ? -12.021 7.757 18.306 1.00 98.38 102 ASP A CA 1
ATOM 761 C C . ASP A 1 102 ? -10.674 7.774 17.582 1.00 98.38 102 ASP A C 1
ATOM 763 O O . ASP A 1 102 ? -10.039 8.818 17.455 1.00 98.38 102 ASP A O 1
ATOM 767 N N . ALA A 1 103 ? -10.200 6.609 17.135 1.00 98.69 103 ALA A N 1
ATOM 768 C CA . ALA A 1 103 ? -8.944 6.469 16.405 1.00 98.69 103 ALA A CA 1
ATOM 769 C C . ALA A 1 103 ? -8.881 5.148 15.635 1.00 98.69 103 ALA A C 1
ATOM 771 O O . ALA A 1 103 ? -9.464 4.139 16.045 1.00 98.69 103 ALA A O 1
ATOM 772 N N . ILE A 1 104 ? -8.107 5.130 14.551 1.00 98.75 104 ILE A N 1
ATOM 773 C CA . ILE A 1 104 ? -7.877 3.924 13.749 1.00 98.75 104 ILE A CA 1
ATOM 774 C C . ILE A 1 104 ? -6.389 3.671 13.506 1.00 98.75 104 ILE A C 1
ATOM 776 O O . ILE A 1 104 ? -5.581 4.600 13.436 1.00 98.75 104 ILE A O 1
ATOM 780 N N . VAL A 1 105 ? -6.041 2.392 13.361 1.00 98.56 105 VAL A N 1
ATOM 781 C CA . VAL A 1 105 ? -4.702 1.915 12.999 1.00 98.56 105 VAL A CA 1
ATOM 782 C C . VAL A 1 105 ? -4.816 0.953 11.803 1.00 98.56 105 VAL A C 1
ATOM 784 O O . VAL A 1 105 ? -4.714 -0.274 11.967 1.00 98.56 105 VAL A O 1
ATOM 787 N N . PRO A 1 106 ? -5.125 1.470 10.596 1.00 98.00 106 PRO A N 1
ATOM 788 C CA . PRO A 1 106 ? -5.233 0.661 9.388 1.00 98.00 106 PRO A CA 1
ATOM 789 C C . PRO A 1 106 ? -3.850 0.191 8.924 1.00 98.00 106 PRO A C 1
ATOM 791 O O . PRO A 1 106 ? -3.004 0.979 8.500 1.00 98.00 106 PRO A O 1
ATOM 794 N N . GLY A 1 107 ? -3.618 -1.121 8.989 1.00 96.31 107 GLY A N 1
ATOM 795 C CA . GLY A 1 107 ? -2.418 -1.745 8.439 1.00 96.31 107 GLY A CA 1
ATOM 796 C C . GLY A 1 107 ? -2.656 -2.362 7.060 1.00 96.31 107 GLY A C 1
ATOM 797 O O . GLY A 1 107 ? -3.697 -2.975 6.846 1.00 96.31 107 GLY A O 1
ATOM 798 N N . LEU A 1 108 ? -1.693 -2.281 6.140 1.00 96.00 108 LEU A N 1
ATOM 799 C CA . LEU A 1 108 ? -1.742 -2.947 4.823 1.00 96.00 108 LEU A CA 1
ATOM 800 C C . LEU A 1 108 ? -3.069 -2.700 4.073 1.00 96.00 108 LEU A C 1
ATOM 802 O O . LEU A 1 108 ? -3.636 -3.616 3.473 1.00 96.00 108 LEU A O 1
ATOM 806 N N . ALA A 1 109 ? -3.626 -1.498 4.228 1.00 96.06 109 ALA A N 1
ATOM 807 C CA . ALA A 1 109 ? -4.977 -1.148 3.810 1.00 96.06 109 ALA A CA 1
ATOM 808 C C . ALA A 1 109 ? -4.961 -0.457 2.446 1.00 96.06 109 ALA A C 1
ATOM 810 O O . ALA A 1 109 ? -3.998 0.215 2.087 1.00 96.06 109 ALA A O 1
ATOM 811 N N . TRP A 1 110 ? -6.047 -0.598 1.696 1.00 95.19 110 TRP A N 1
ATOM 812 C CA . TRP A 1 110 ? -6.207 0.034 0.390 1.00 95.19 110 TRP A CA 1
ATOM 813 C C . TRP A 1 110 ? -7.103 1.266 0.475 1.00 95.19 110 TRP A C 1
ATOM 815 O O . TRP A 1 110 ? -8.017 1.321 1.302 1.00 95.19 110 TRP A O 1
ATOM 825 N N . ASN A 1 111 ? -6.900 2.213 -0.441 1.00 92.12 111 ASN A N 1
ATOM 826 C CA . ASN A 1 111 ? -7.912 3.222 -0.751 1.00 92.12 111 ASN A CA 1
ATOM 827 C C . ASN A 1 111 ? -8.8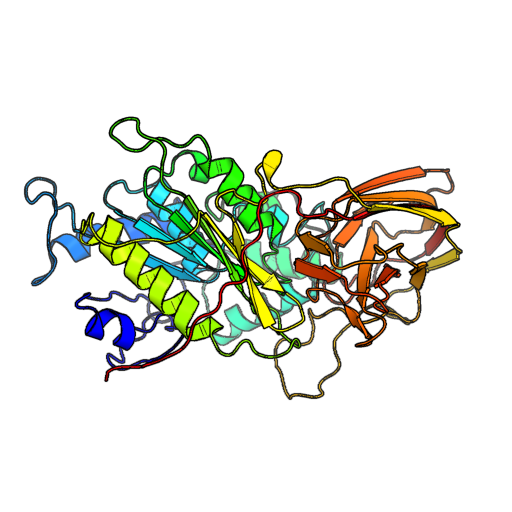15 2.742 -1.905 1.00 92.12 111 ASN A C 1
ATOM 829 O O . ASN A 1 111 ? -10.030 2.933 -1.863 1.00 92.12 111 ASN A O 1
ATOM 833 N N . SER A 1 112 ? -8.241 2.054 -2.903 1.00 94.94 112 SER A N 1
ATOM 834 C CA . SER A 1 112 ? -8.923 1.629 -4.131 1.00 94.94 112 SER A CA 1
ATOM 835 C C . SER A 1 112 ? -8.556 0.195 -4.503 1.00 94.94 112 SER A C 1
ATOM 837 O O . SER A 1 112 ? -7.413 -0.109 -4.834 1.00 94.94 112 SER A O 1
ATOM 839 N N . LEU A 1 113 ? -9.543 -0.708 -4.538 1.00 95.62 113 LEU A N 1
ATOM 840 C CA . LEU A 1 113 ? -9.294 -2.077 -5.005 1.00 95.62 113 LEU A CA 1
ATOM 841 C C . LEU A 1 113 ? -9.027 -2.159 -6.511 1.00 95.62 113 LEU A C 1
ATOM 843 O O . LEU A 1 113 ? -8.398 -3.120 -6.954 1.00 95.62 113 LEU A O 1
ATOM 847 N N . ASN A 1 114 ? -9.481 -1.184 -7.307 1.00 95.81 114 ASN A N 1
ATOM 848 C CA . ASN A 1 114 ? -9.099 -1.133 -8.720 1.00 95.81 114 ASN A CA 1
ATOM 849 C C . ASN A 1 114 ? -7.602 -0.865 -8.863 1.00 95.81 114 ASN A C 1
ATOM 851 O O . ASN A 1 114 ? -6.960 -1.535 -9.665 1.00 95.81 114 ASN A O 1
ATOM 855 N N . ASP A 1 115 ? -7.046 0.046 -8.071 1.00 94.44 115 ASP A N 1
ATOM 856 C CA . ASP A 1 115 ? -5.622 0.372 -8.149 1.00 94.44 115 ASP A CA 1
ATOM 857 C C . ASP A 1 115 ? -4.773 -0.712 -7.474 1.00 94.44 115 ASP A C 1
ATOM 859 O O . ASP A 1 115 ? -3.749 -1.117 -8.014 1.00 94.44 115 ASP A O 1
ATOM 863 N N . ALA A 1 116 ? -5.256 -1.311 -6.383 1.00 94.94 116 ALA A N 1
ATOM 864 C CA . ALA A 1 116 ? -4.556 -2.407 -5.722 1.00 94.94 116 ALA A CA 1
ATOM 865 C C . ALA A 1 116 ? -4.526 -3.719 -6.536 1.00 94.94 116 ALA A C 1
ATOM 867 O O . ALA A 1 116 ? -3.491 -4.381 -6.589 1.00 94.94 116 ALA A O 1
ATOM 868 N N . LEU A 1 117 ? -5.638 -4.131 -7.167 1.00 95.88 117 LEU A N 1
ATOM 869 C CA . LEU A 1 117 ? -5.760 -5.436 -7.857 1.00 95.88 117 LEU A CA 1
ATOM 870 C C . LEU A 1 117 ? -5.657 -5.351 -9.387 1.00 95.88 117 LEU A C 1
ATOM 872 O O . LEU A 1 117 ? -5.383 -6.360 -10.050 1.00 95.88 117 LEU A O 1
ATOM 876 N N . TYR A 1 118 ? -5.904 -4.172 -9.959 1.00 97.06 118 TYR A N 1
ATOM 877 C CA . TYR A 1 118 ? -5.908 -3.924 -11.400 1.00 97.06 118 TYR A CA 1
ATOM 878 C C . TYR A 1 118 ? -5.166 -2.618 -11.781 1.00 97.06 118 TYR A C 1
ATOM 880 O O . TYR A 1 118 ? -5.682 -1.861 -12.618 1.00 97.06 118 TYR A O 1
ATOM 888 N N . PRO A 1 119 ? -3.967 -2.340 -11.214 1.00 95.50 119 PRO A N 1
ATOM 889 C CA . PRO A 1 119 ? -3.258 -1.071 -11.398 1.00 95.50 119 PRO A CA 1
ATOM 890 C C . PRO A 1 119 ? -3.053 -0.763 -12.877 1.00 95.50 119 PRO A C 1
ATOM 892 O O . PRO A 1 119 ? -2.540 -1.588 -13.639 1.00 95.50 119 PRO A O 1
ATOM 895 N N . HIS A 1 120 ? -3.509 0.414 -13.312 1.00 90.88 120 HIS A N 1
ATOM 896 C CA . HIS A 1 120 ? -3.449 0.866 -14.712 1.00 90.88 120 HIS A CA 1
ATOM 897 C C . HIS A 1 120 ? -4.007 -0.143 -15.737 1.00 90.88 120 HIS A C 1
ATOM 899 O O . HIS A 1 120 ? -3.659 -0.138 -16.922 1.00 90.88 120 HIS A O 1
ATOM 905 N N . GLY A 1 121 ? -4.896 -1.029 -15.294 1.00 94.81 121 GLY A N 1
ATOM 906 C CA . GLY A 1 121 ? -5.473 -2.086 -16.105 1.00 94.81 121 GLY A CA 1
ATOM 907 C C . GLY A 1 121 ? -4.597 -3.326 -16.302 1.00 94.81 121 GLY A C 1
ATOM 908 O O . GLY A 1 121 ? -4.848 -4.074 -17.258 1.00 94.81 121 GLY A O 1
ATOM 909 N N . ALA A 1 122 ? -3.583 -3.528 -15.457 1.00 96.44 122 ALA A N 1
ATOM 910 C CA . ALA A 1 122 ? -2.797 -4.751 -15.349 1.00 96.44 122 ALA A CA 1
ATOM 911 C C . ALA A 1 122 ? -3.339 -5.616 -14.204 1.00 96.44 122 ALA A C 1
ATOM 913 O O . ALA A 1 122 ? -3.348 -5.205 -13.052 1.00 96.44 122 ALA A O 1
ATOM 914 N N . PHE A 1 123 ? -3.800 -6.825 -14.513 1.00 97.44 123 PHE A N 1
ATOM 915 C CA . PHE A 1 123 ? -4.400 -7.717 -13.521 1.00 97.44 123 PHE A CA 1
ATOM 916 C C . PHE A 1 123 ? -3.345 -8.446 -12.689 1.00 97.44 123 PHE A C 1
ATOM 918 O O . PHE A 1 123 ? -2.470 -9.098 -13.260 1.00 97.44 123 PHE A O 1
ATOM 925 N N . LYS A 1 124 ? -3.440 -8.357 -11.353 1.00 96.56 124 LYS A N 1
ATOM 926 C CA . LYS A 1 124 ? -2.569 -9.088 -10.417 1.00 96.56 124 LYS A CA 1
ATOM 927 C C . LYS A 1 124 ? -2.943 -10.575 -10.343 1.00 96.56 124 LYS A C 1
ATOM 929 O O . LYS A 1 124 ? -3.471 -11.045 -9.337 1.00 96.56 124 LYS A O 1
ATOM 934 N N . THR A 1 125 ? -2.669 -11.319 -11.415 1.00 94.81 125 THR A N 1
ATOM 935 C CA . THR A 1 125 ? -3.009 -12.743 -11.591 1.00 94.81 125 THR A CA 1
ATOM 936 C C . THR A 1 125 ? -2.602 -13.616 -10.400 1.00 94.81 125 THR A C 1
ATOM 938 O O . THR A 1 125 ? -3.416 -14.380 -9.883 1.00 94.81 125 THR A O 1
ATOM 941 N N . ALA A 1 126 ? -1.357 -13.498 -9.917 1.00 93.44 126 ALA A N 1
ATOM 942 C CA . ALA A 1 126 ? -0.875 -14.343 -8.818 1.00 93.44 126 ALA A CA 1
ATOM 943 C C . ALA A 1 126 ? -1.670 -14.111 -7.526 1.00 93.44 126 ALA A C 1
ATOM 945 O O . ALA A 1 126 ? -2.121 -15.065 -6.891 1.00 93.44 126 ALA A O 1
ATOM 946 N N . TRP A 1 127 ? -1.880 -12.845 -7.165 1.00 94.31 127 TRP A N 1
ATOM 947 C CA . TRP A 1 127 ? -2.629 -12.487 -5.966 1.00 94.31 127 TRP A CA 1
ATOM 948 C C . TRP A 1 127 ? -4.111 -12.821 -6.084 1.00 94.31 127 TRP A C 1
ATOM 950 O O . TRP A 1 127 ? -4.669 -13.392 -5.152 1.00 94.31 127 TRP A O 1
ATOM 960 N N . ALA A 1 128 ? -4.741 -12.548 -7.227 1.00 94.06 128 ALA A N 1
ATOM 961 C CA . ALA A 1 128 ? -6.138 -12.902 -7.454 1.00 94.06 128 ALA A CA 1
ATOM 962 C C . ALA A 1 128 ? -6.376 -14.413 -7.295 1.00 94.06 128 ALA A C 1
ATOM 964 O O . ALA A 1 128 ? -7.308 -14.821 -6.601 1.00 94.06 128 ALA A O 1
ATOM 965 N N . SER A 1 129 ? -5.486 -15.239 -7.853 1.00 91.56 129 SER A N 1
ATOM 966 C CA . SER A 1 129 ? -5.515 -16.695 -7.693 1.00 91.56 129 SER A CA 1
ATOM 967 C C . SER A 1 129 ? -5.346 -17.140 -6.229 1.00 91.56 129 SER A C 1
ATOM 969 O O . SER A 1 129 ? -6.077 -18.020 -5.765 1.00 91.56 129 SER A O 1
ATOM 971 N N . LEU A 1 130 ? -4.420 -16.534 -5.474 1.00 91.06 130 LEU A N 1
ATOM 972 C CA . LEU A 1 130 ? -4.200 -16.861 -4.056 1.00 91.06 130 LEU A CA 1
ATOM 973 C C . LEU A 1 130 ? -5.372 -16.433 -3.164 1.00 91.06 130 LEU A C 1
ATOM 975 O O . LEU A 1 130 ? -5.816 -17.207 -2.317 1.00 91.06 130 LEU A O 1
ATOM 979 N N . LEU A 1 131 ? -5.919 -15.238 -3.384 1.00 91.88 131 LEU A N 1
ATOM 980 C CA . LEU A 1 131 ? -7.097 -14.747 -2.667 1.00 91.88 131 LEU A CA 1
ATOM 981 C C . LEU A 1 131 ? -8.315 -15.634 -2.952 1.00 91.88 131 LEU A C 1
ATOM 983 O O . LEU A 1 131 ? -9.040 -16.010 -2.033 1.00 91.88 131 LEU A O 1
ATOM 987 N N . MET A 1 132 ? -8.500 -16.046 -4.208 1.00 91.56 132 MET A N 1
ATOM 988 C CA . MET A 1 132 ? -9.555 -16.976 -4.609 1.00 91.56 132 MET A CA 1
ATOM 989 C C . MET A 1 132 ? -9.428 -18.332 -3.909 1.00 91.56 132 MET A C 1
ATOM 991 O O . MET A 1 132 ? -10.419 -18.880 -3.420 1.00 91.56 132 MET A O 1
ATOM 995 N N . LEU A 1 133 ? -8.205 -18.864 -3.820 1.00 89.62 133 LEU A N 1
ATOM 996 C CA . LEU A 1 133 ? -7.928 -20.080 -3.062 1.00 89.62 133 LEU A CA 1
ATOM 997 C C . LEU A 1 133 ? -8.279 -19.904 -1.578 1.00 89.62 133 LEU A C 1
ATOM 999 O O . LEU A 1 133 ? -8.944 -20.776 -1.018 1.00 89.62 133 LEU A O 1
ATOM 1003 N N . GLY A 1 134 ? -7.901 -18.776 -0.969 1.00 87.88 134 GLY A N 1
ATOM 1004 C CA . GLY A 1 134 ? -8.255 -18.443 0.412 1.00 87.88 134 GLY A CA 1
ATOM 1005 C C . GLY A 1 134 ? -9.768 -18.446 0.643 1.00 87.88 134 GLY A C 1
ATOM 1006 O O . GLY A 1 134 ? -10.249 -19.130 1.544 1.00 87.88 134 GLY A O 1
ATOM 1007 N N . LEU A 1 135 ? -10.533 -17.785 -0.232 1.00 89.19 135 LEU A N 1
ATOM 1008 C CA . LEU A 1 135 ? -12.000 -17.749 -0.167 1.00 89.19 135 LEU A CA 1
ATOM 1009 C C . LEU A 1 135 ? -12.635 -19.148 -0.283 1.00 89.19 135 LEU A C 1
ATOM 1011 O O . LEU A 1 135 ? -13.638 -19.435 0.371 1.00 89.19 135 LEU A O 1
ATOM 1015 N N . VAL A 1 136 ? -12.060 -20.044 -1.093 1.00 89.50 136 VAL A N 1
ATOM 1016 C CA . VAL A 1 136 ? -12.523 -21.444 -1.193 1.00 89.50 136 VAL A CA 1
ATOM 1017 C C . VAL A 1 136 ? -12.202 -22.224 0.071 1.00 89.50 136 VAL A C 1
ATOM 1019 O O . VAL A 1 136 ? -13.056 -22.961 0.561 1.00 89.50 136 VAL A O 1
ATOM 1022 N N . GLN A 1 137 ? -10.987 -22.074 0.598 1.00 88.56 137 GLN A N 1
ATOM 1023 C CA . GLN A 1 137 ? -10.537 -22.787 1.792 1.00 88.56 137 GLN A CA 1
ATOM 1024 C C . GLN A 1 137 ? -11.359 -22.418 3.029 1.00 88.56 137 GLN A C 1
ATOM 1026 O O . GLN A 1 137 ? -11.653 -23.294 3.842 1.00 88.56 137 GLN A O 1
ATOM 1031 N N . THR A 1 138 ? -11.773 -21.156 3.156 1.00 85.62 138 THR A N 1
ATOM 1032 C CA . THR A 1 138 ? -12.642 -20.700 4.252 1.00 85.62 138 THR A CA 1
ATOM 1033 C C . THR A 1 138 ? -14.121 -21.023 4.021 1.00 85.62 138 THR A C 1
ATOM 1035 O O . THR A 1 138 ? -14.928 -20.894 4.941 1.00 85.62 138 THR A O 1
ATOM 1038 N N . GLY A 1 139 ? -14.502 -21.458 2.815 1.00 90.12 139 GLY A N 1
ATOM 1039 C CA . GLY A 1 139 ? -15.903 -21.667 2.447 1.00 90.12 139 GLY A CA 1
ATOM 1040 C C . GLY A 1 139 ? -16.704 -20.361 2.398 1.00 90.12 139 GLY A C 1
ATOM 1041 O O . GLY A 1 139 ? -17.904 -20.367 2.694 1.00 90.12 139 GLY A O 1
ATOM 1042 N N . ALA A 1 140 ? -16.045 -19.248 2.057 1.00 93.25 140 ALA A N 1
ATOM 1043 C CA . ALA A 1 140 ? -16.652 -17.927 2.016 1.00 93.25 140 ALA A CA 1
ATOM 1044 C C . ALA A 1 140 ? -17.813 -17.863 1.010 1.00 93.25 140 ALA A C 1
ATOM 1046 O O . ALA A 1 140 ? -17.733 -18.336 -0.128 1.00 93.25 140 ALA A O 1
ATOM 1047 N N . ARG A 1 141 ? -18.906 -17.225 1.425 1.00 96.19 141 ARG A N 1
ATOM 1048 C CA . ARG A 1 141 ? -20.058 -16.901 0.582 1.00 96.19 141 ARG A CA 1
ATOM 1049 C C . ARG A 1 141 ? -19.869 -15.498 0.033 1.00 96.19 141 ARG A C 1
ATOM 1051 O O . ARG A 1 141 ? -20.125 -14.524 0.735 1.00 96.19 141 ARG A O 1
ATOM 1058 N N . ILE A 1 142 ? -19.438 -15.396 -1.215 1.00 94.81 142 ILE A N 1
ATOM 1059 C CA . ILE A 1 142 ? -19.057 -14.115 -1.820 1.00 94.81 142 ILE A CA 1
ATOM 1060 C C . ILE A 1 142 ? -20.040 -13.669 -2.902 1.00 94.81 142 ILE A C 1
ATOM 1062 O O . ILE A 1 142 ? -20.778 -14.480 -3.468 1.00 94.81 142 ILE A O 1
ATOM 1066 N N . ASN A 1 143 ? -20.030 -12.375 -3.224 1.00 94.62 143 ASN A N 1
ATOM 1067 C CA . ASN A 1 143 ? -20.680 -11.854 -4.423 1.00 94.62 143 ASN A CA 1
ATOM 1068 C C . ASN A 1 143 ? -20.200 -12.623 -5.681 1.00 94.62 143 ASN A C 1
ATOM 1070 O O . ASN A 1 143 ? -19.008 -12.585 -5.992 1.00 94.62 143 ASN A O 1
ATOM 1074 N N . PRO A 1 144 ? -21.092 -13.277 -6.456 1.00 92.12 144 PRO A N 1
ATOM 1075 C CA . PRO A 1 144 ? -20.690 -14.085 -7.610 1.00 92.12 144 PRO A CA 1
ATOM 1076 C C . PRO A 1 144 ? -19.944 -13.328 -8.719 1.00 92.12 144 PRO A C 1
ATOM 1078 O O . PRO A 1 144 ? -19.248 -13.957 -9.517 1.00 92.12 144 PRO A O 1
ATOM 1081 N N . GLN A 1 145 ? -20.061 -11.995 -8.785 1.00 92.94 145 GLN A N 1
ATOM 1082 C CA . GLN A 1 145 ? -19.278 -11.180 -9.723 1.00 92.94 145 GLN A CA 1
ATOM 1083 C C . GLN A 1 145 ? -17.766 -11.286 -9.466 1.00 92.94 145 GLN A C 1
ATOM 1085 O O . GLN A 1 145 ? -16.990 -11.170 -10.414 1.00 92.94 145 GLN A O 1
ATOM 1090 N N . ILE A 1 146 ? -17.352 -11.577 -8.225 1.00 93.56 146 ILE A N 1
ATOM 1091 C CA . ILE A 1 146 ? -15.944 -11.756 -7.845 1.00 93.56 146 ILE A CA 1
ATOM 1092 C C . ILE A 1 146 ? -15.353 -12.974 -8.568 1.00 93.56 146 ILE A C 1
ATOM 1094 O O . ILE A 1 146 ? -14.305 -12.850 -9.198 1.00 93.56 146 ILE A O 1
ATOM 1098 N N . TYR A 1 147 ? -16.060 -14.114 -8.596 1.00 93.44 147 TYR A N 1
ATOM 1099 C CA . TYR A 1 147 ? -15.614 -15.297 -9.347 1.00 93.44 147 TYR A CA 1
ATOM 1100 C C . TYR A 1 147 ? -15.417 -14.987 -10.832 1.00 93.44 147 TYR A C 1
ATOM 1102 O O . TYR A 1 147 ? -14.404 -15.355 -11.420 1.00 93.44 147 TYR A O 1
ATOM 1110 N N . GLY A 1 148 ? -16.381 -14.290 -11.442 1.00 93.62 148 GLY A N 1
ATOM 1111 C CA . GLY A 1 148 ? -16.296 -13.917 -12.851 1.00 93.62 148 GLY A CA 1
ATOM 1112 C C . GLY A 1 148 ? -15.118 -12.984 -13.143 1.00 93.62 148 GLY A C 1
ATOM 1113 O O . GLY A 1 148 ? -14.485 -13.122 -14.188 1.00 93.62 148 GLY A O 1
ATOM 1114 N N . GLY A 1 149 ? -14.832 -12.043 -12.234 1.00 95.62 149 GLY A N 1
ATOM 1115 C CA . GLY A 1 149 ? -13.693 -11.127 -12.335 1.00 95.62 149 GLY A CA 1
ATOM 1116 C C . GLY A 1 149 ? -12.363 -11.863 -12.305 1.00 95.62 149 GLY A C 1
ATOM 1117 O O . GLY A 1 149 ? -11.553 -11.684 -13.208 1.00 95.62 149 GLY A O 1
ATOM 1118 N N . ILE A 1 150 ? -12.187 -12.747 -11.323 1.00 94.94 150 ILE A N 1
ATOM 1119 C CA . ILE A 1 150 ? -10.954 -13.520 -11.158 1.00 94.94 150 ILE A CA 1
ATOM 1120 C C . ILE A 1 150 ? -10.731 -14.453 -12.350 1.00 94.94 150 ILE A C 1
ATOM 1122 O O . ILE A 1 150 ? -9.669 -14.409 -12.953 1.00 94.94 150 ILE A O 1
ATOM 1126 N N . ILE A 1 151 ? -11.748 -15.210 -12.778 1.00 95.38 151 ILE A N 1
ATOM 1127 C CA . ILE A 1 151 ? -11.620 -16.123 -13.928 1.00 95.38 151 ILE A CA 1
ATOM 1128 C C . ILE A 1 151 ? -11.248 -15.362 -15.208 1.00 95.38 151 ILE A C 1
ATOM 1130 O O . ILE A 1 151 ? -10.388 -15.807 -15.966 1.00 95.38 151 ILE A O 1
ATOM 1134 N N . LEU A 1 152 ? -11.892 -14.222 -15.479 1.00 95.62 152 LEU A N 1
ATOM 1135 C CA . LEU A 1 152 ? -11.584 -13.430 -16.670 1.00 95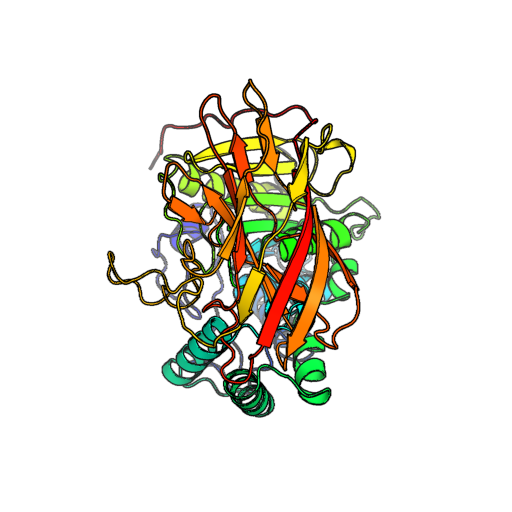.62 152 LEU A CA 1
ATOM 1136 C C . LEU A 1 152 ? -10.180 -12.815 -16.595 1.00 95.62 152 LEU A C 1
ATOM 1138 O O . LEU A 1 152 ? -9.450 -12.841 -17.588 1.00 95.62 152 LEU A O 1
ATOM 1142 N N . GLY A 1 153 ? -9.811 -12.289 -15.428 1.00 96.25 153 GLY A N 1
ATOM 1143 C CA . GLY A 1 153 ? -8.497 -11.721 -15.168 1.00 96.25 153 GLY A CA 1
ATOM 1144 C C . GLY A 1 153 ? -7.382 -12.757 -15.294 1.00 96.25 153 GLY A C 1
ATOM 1145 O O . GLY A 1 153 ? -6.419 -12.515 -16.014 1.00 96.25 153 GLY A O 1
ATOM 1146 N N . ASP A 1 154 ? -7.545 -13.943 -14.709 1.00 94.31 154 ASP A N 1
ATOM 1147 C CA . ASP A 1 154 ? -6.556 -15.024 -14.780 1.00 94.31 154 ASP A CA 1
ATOM 1148 C C . ASP A 1 154 ? -6.372 -15.551 -16.212 1.00 94.31 154 ASP A C 1
ATOM 1150 O O . ASP A 1 154 ? -5.266 -15.910 -16.619 1.00 94.31 154 ASP A O 1
ATOM 1154 N N . LEU A 1 155 ? -7.451 -15.597 -17.003 1.00 94.06 155 LEU A N 1
ATOM 1155 C CA . LEU A 1 155 ? -7.400 -16.109 -18.373 1.00 94.06 155 LEU A CA 1
ATOM 1156 C C . LEU A 1 155 ? -6.893 -15.077 -19.387 1.00 94.06 155 LEU A C 1
ATOM 1158 O O . LEU A 1 155 ? -6.184 -15.449 -20.323 1.00 94.06 155 LEU A O 1
ATOM 1162 N N . LEU A 1 156 ? -7.293 -13.809 -19.249 1.00 94.12 156 LEU A N 1
ATOM 1163 C CA . LEU A 1 156 ? -7.118 -12.781 -20.286 1.00 94.12 156 LEU A CA 1
ATOM 1164 C C . LEU A 1 156 ? -6.421 -11.499 -19.802 1.00 94.12 156 LEU A C 1
ATOM 1166 O O . LEU A 1 156 ? -6.174 -10.604 -20.611 1.00 94.12 156 LEU A O 1
ATOM 1170 N N . GLY A 1 157 ? -6.134 -11.366 -18.507 1.00 94.88 157 GLY A N 1
ATOM 1171 C CA . GLY A 1 157 ? -5.523 -10.169 -17.924 1.00 94.88 157 GLY A CA 1
ATOM 1172 C C . GLY A 1 157 ? -6.412 -8.923 -17.990 1.00 94.88 157 GLY A C 1
ATOM 1173 O O . GLY A 1 157 ? -5.893 -7.804 -18.048 1.00 94.88 157 GLY A O 1
ATOM 1174 N N . ILE A 1 158 ? -7.740 -9.091 -18.056 1.00 95.25 158 ILE A N 1
ATOM 1175 C CA . ILE A 1 158 ? -8.705 -7.988 -18.165 1.00 95.25 158 ILE A CA 1
ATOM 1176 C C . ILE A 1 158 ? -9.883 -8.147 -17.209 1.00 95.25 158 ILE A C 1
ATOM 1178 O O . ILE A 1 158 ? -10.336 -9.254 -16.937 1.00 95.25 158 ILE A O 1
ATOM 1182 N N . LEU A 1 159 ? -10.441 -7.007 -16.803 1.00 96.56 159 LEU A N 1
ATOM 1183 C CA . LEU A 1 159 ? -11.741 -6.911 -16.145 1.00 96.56 159 LEU A CA 1
ATOM 1184 C C . LEU A 1 159 ? -12.736 -6.155 -17.034 1.00 96.56 159 LEU A C 1
ATOM 1186 O O . LEU A 1 159 ? -12.382 -5.195 -17.725 1.00 96.56 159 LEU A O 1
ATOM 1190 N N . THR A 1 160 ? -14.001 -6.566 -17.005 1.00 96.56 160 THR A N 1
ATOM 1191 C CA . THR A 1 160 ? -15.125 -5.813 -17.590 1.00 96.56 160 THR A CA 1
ATOM 1192 C C . THR A 1 160 ? -15.449 -4.571 -16.756 1.00 96.56 160 THR A C 1
ATOM 1194 O O . THR A 1 160 ? -15.019 -4.458 -15.609 1.00 96.56 160 THR A O 1
ATOM 1197 N N . GLN A 1 161 ? -16.231 -3.635 -17.308 1.00 96.31 161 GLN A N 1
ATOM 1198 C CA . GLN A 1 161 ? -16.660 -2.456 -16.546 1.00 96.31 161 GLN A CA 1
ATOM 1199 C C . GLN A 1 161 ? -17.452 -2.848 -15.292 1.00 96.31 161 GLN A C 1
ATOM 1201 O O . GLN A 1 161 ? -17.123 -2.368 -14.220 1.00 96.31 161 GLN A O 1
ATOM 1206 N N . SER A 1 162 ? -18.399 -3.785 -15.386 1.00 95.62 162 SER A N 1
ATOM 1207 C CA . SER A 1 162 ? -19.198 -4.202 -14.226 1.00 95.62 162 SER A CA 1
ATOM 1208 C C . SER A 1 162 ? -18.364 -4.852 -13.119 1.00 95.62 162 SER A C 1
ATOM 1210 O O . SER A 1 162 ? -18.683 -4.710 -11.946 1.00 95.62 162 SER A O 1
ATOM 1212 N N . GLN A 1 163 ? -17.284 -5.557 -13.470 1.00 96.31 163 GLN A N 1
ATOM 1213 C CA . GLN A 1 163 ? -16.353 -6.119 -12.484 1.00 96.31 163 GLN A CA 1
ATOM 1214 C C . GLN A 1 163 ? -15.514 -5.028 -11.817 1.00 96.31 163 GLN A C 1
ATOM 1216 O O . GLN A 1 163 ? -15.309 -5.080 -10.608 1.00 96.31 163 GLN A O 1
ATOM 1221 N N . ARG A 1 164 ? -15.080 -4.016 -12.579 1.00 96.81 164 ARG A N 1
ATOM 1222 C CA . ARG A 1 164 ? -14.439 -2.828 -12.001 1.00 96.81 164 ARG A CA 1
ATOM 1223 C C . ARG A 1 164 ? -15.387 -2.047 -11.103 1.00 96.81 164 ARG A C 1
ATOM 1225 O O . ARG A 1 164 ? -14.950 -1.583 -10.065 1.00 96.81 164 ARG A O 1
ATOM 1232 N N . ASP A 1 165 ? -16.668 -1.950 -11.455 1.00 95.88 165 ASP A N 1
ATOM 1233 C CA . ASP A 1 165 ? -17.673 -1.266 -10.634 1.00 95.88 165 ASP A CA 1
ATOM 1234 C C . ASP A 1 165 ? -17.869 -1.966 -9.279 1.00 95.88 165 ASP A C 1
ATOM 1236 O O . ASP A 1 165 ? -18.060 -1.290 -8.270 1.00 95.88 165 ASP A O 1
ATOM 1240 N N . VAL A 1 166 ? -17.760 -3.304 -9.231 1.00 95.62 166 VAL A N 1
ATOM 1241 C CA . VAL A 1 166 ? -17.719 -4.043 -7.958 1.00 95.62 166 VAL A CA 1
ATOM 1242 C C . VAL A 1 166 ? -16.524 -3.581 -7.130 1.00 95.62 166 VAL A C 1
ATOM 1244 O O . VAL A 1 166 ? -16.739 -3.138 -6.009 1.00 95.62 166 VAL A O 1
ATOM 1247 N N . LEU A 1 167 ? -15.309 -3.585 -7.693 1.00 96.12 167 LEU A N 1
ATOM 1248 C CA . LEU A 1 167 ? -14.110 -3.108 -6.990 1.00 96.12 167 LEU A CA 1
ATOM 1249 C C . LEU A 1 167 ? -14.221 -1.633 -6.571 1.00 96.12 167 LEU A C 1
ATOM 1251 O O . LEU A 1 167 ? -13.826 -1.291 -5.466 1.00 96.12 167 LEU A O 1
ATOM 1255 N N . THR A 1 168 ? -14.805 -0.766 -7.404 1.00 95.62 168 THR A N 1
ATOM 1256 C CA . THR A 1 168 ? -15.043 0.652 -7.080 1.00 95.62 168 THR A CA 1
ATOM 1257 C C . THR A 1 168 ? -15.986 0.809 -5.891 1.00 95.62 168 THR A C 1
ATOM 1259 O O . THR A 1 168 ? -15.838 1.731 -5.099 1.00 95.62 168 THR A O 1
ATOM 1262 N N . SER A 1 169 ? -16.978 -0.074 -5.765 1.00 94.56 169 SER A N 1
ATOM 1263 C CA . SER A 1 169 ? -17.930 -0.046 -4.652 1.00 94.56 169 SER A CA 1
ATOM 1264 C C . SER A 1 169 ? -17.391 -0.666 -3.354 1.00 94.56 169 SER A C 1
ATOM 1266 O O . SER A 1 169 ? -18.092 -0.654 -2.342 1.00 94.56 169 SER A O 1
ATOM 1268 N N . SER A 1 170 ? -16.186 -1.231 -3.397 1.00 93.31 170 SER A N 1
ATOM 1269 C CA . SER A 1 170 ? -15.588 -2.079 -2.370 1.00 93.31 170 SER A CA 1
ATOM 1270 C C . SER A 1 170 ? -14.357 -1.391 -1.769 1.00 93.31 170 SER A C 1
ATOM 1272 O O . SER A 1 170 ? -13.365 -1.161 -2.460 1.00 93.31 170 SER A O 1
ATOM 1274 N N . GLY A 1 171 ? -14.410 -1.056 -0.479 1.00 91.44 171 GLY A N 1
ATOM 1275 C CA . GLY A 1 171 ? -13.417 -0.218 0.194 1.00 91.44 171 GLY A CA 1
ATOM 1276 C C . GLY A 1 171 ? -13.845 1.245 0.358 1.00 91.44 171 GLY A C 1
ATOM 1277 O O . GLY A 1 171 ? -14.979 1.610 0.030 1.00 91.44 171 GLY A O 1
ATOM 1278 N N . PRO A 1 172 ? -12.956 2.089 0.910 1.00 93.81 172 PRO A N 1
ATOM 1279 C CA . PRO A 1 172 ? -13.302 3.459 1.270 1.00 93.81 172 PRO A CA 1
ATOM 1280 C C . PRO A 1 172 ? -13.361 4.389 0.047 1.00 93.81 172 PRO A C 1
ATOM 1282 O O . PRO A 1 172 ? -14.267 5.215 -0.036 1.00 93.81 172 PRO A O 1
ATOM 1285 N N . GLY A 1 173 ? -12.469 4.251 -0.941 1.00 94.12 173 GLY A N 1
ATOM 1286 C CA . GLY A 1 173 ? -12.407 5.167 -2.084 1.00 94.12 173 GLY A CA 1
ATOM 1287 C C . GLY A 1 173 ? -12.363 6.627 -1.624 1.00 94.12 173 GLY A C 1
ATOM 1288 O O . GLY A 1 173 ? -11.648 6.961 -0.686 1.00 94.12 173 GLY A O 1
ATOM 1289 N N . ALA A 1 174 ? -13.199 7.479 -2.219 1.00 94.44 174 ALA A N 1
ATOM 1290 C CA . ALA A 1 174 ? -13.331 8.889 -1.834 1.00 94.44 174 ALA A CA 1
ATOM 1291 C C . ALA A 1 174 ? -13.805 9.118 -0.382 1.00 94.44 174 ALA A C 1
ATOM 1293 O O . ALA A 1 174 ? -13.707 10.230 0.114 1.00 94.44 174 ALA A O 1
ATOM 1294 N N . LEU A 1 175 ? -14.303 8.091 0.320 1.00 95.69 175 LEU A N 1
ATOM 1295 C CA . LEU A 1 175 ? -14.724 8.228 1.718 1.00 95.69 175 LEU A CA 1
ATOM 1296 C C . LEU A 1 175 ? -13.551 8.481 2.671 1.00 95.69 175 LEU A C 1
ATOM 1298 O O . LEU A 1 175 ? -13.787 8.875 3.809 1.00 95.69 175 LEU A O 1
ATOM 1302 N N . VAL A 1 176 ? -12.301 8.266 2.245 1.00 97.38 176 VAL A N 1
ATOM 1303 C CA . VAL A 1 176 ? -11.134 8.632 3.064 1.00 97.38 176 VAL A CA 1
ATOM 1304 C C . VAL A 1 176 ? -11.144 10.136 3.390 1.00 97.38 176 VAL A C 1
ATOM 1306 O O . VAL A 1 176 ? -10.840 10.495 4.525 1.00 97.38 176 VAL A O 1
ATOM 1309 N N . ASP A 1 177 ? -11.625 10.991 2.481 1.00 96.06 177 ASP A N 1
ATOM 1310 C CA . ASP A 1 177 ? -11.755 12.448 2.688 1.00 96.06 177 ASP A CA 1
ATOM 1311 C C . ASP A 1 177 ? -12.812 12.812 3.759 1.00 96.06 177 ASP A C 1
ATOM 1313 O O . ASP A 1 177 ? -12.845 13.925 4.280 1.00 96.06 177 ASP A O 1
ATOM 1317 N N . ASP A 1 178 ? -13.683 11.865 4.129 1.00 96.00 178 ASP A N 1
ATOM 1318 C CA . ASP A 1 178 ? -14.700 12.046 5.170 1.00 96.00 178 ASP A CA 1
ATOM 1319 C C . ASP A 1 178 ? -14.222 11.567 6.555 1.00 96.00 178 ASP A C 1
ATOM 1321 O O . ASP A 1 178 ? -14.980 11.631 7.531 1.00 96.00 178 ASP A O 1
ATOM 1325 N N . ILE A 1 179 ? -12.996 11.044 6.680 1.00 98.31 179 ILE A N 1
ATOM 1326 C CA . ILE A 1 179 ? -12.453 10.536 7.948 1.00 98.31 179 ILE A CA 1
ATOM 1327 C C . ILE A 1 179 ? -12.063 11.704 8.855 1.00 98.31 179 ILE A C 1
ATOM 1329 O O . ILE A 1 179 ? -11.216 12.522 8.522 1.00 98.31 179 ILE A O 1
ATOM 1333 N N . THR A 1 180 ? -12.642 11.741 10.053 1.00 97.94 180 THR A N 1
ATOM 1334 C CA . THR A 1 180 ? -12.500 12.858 11.007 1.00 97.94 180 THR A CA 1
ATOM 1335 C C . THR A 1 180 ? -11.712 12.478 12.262 1.00 97.94 180 THR A C 1
ATOM 1337 O O . THR A 1 180 ? -11.793 13.179 13.269 1.00 97.94 180 THR A O 1
ATOM 1340 N N . VAL A 1 181 ? -11.026 11.332 12.252 1.00 98.50 181 VAL A N 1
ATOM 1341 C CA . VAL A 1 181 ? -10.454 10.703 13.453 1.00 98.50 181 VAL A CA 1
ATOM 1342 C C . VAL A 1 181 ? -8.957 10.449 13.263 1.00 98.50 181 VAL A C 1
ATOM 1344 O O . VAL A 1 181 ? -8.544 10.096 12.154 1.00 98.50 181 VAL A O 1
ATOM 1347 N N . PRO A 1 182 ? -8.134 10.603 14.317 1.00 98.69 182 PRO A N 1
ATOM 1348 C CA . PRO A 1 182 ? -6.714 10.278 14.286 1.00 98.69 182 PRO A CA 1
ATOM 1349 C C . PRO A 1 182 ? -6.424 8.913 13.637 1.00 98.69 182 PRO A C 1
ATOM 1351 O O . PRO A 1 182 ? -6.933 7.878 14.078 1.00 98.69 182 PRO A O 1
ATOM 1354 N N . THR A 1 183 ? -5.562 8.908 12.619 1.00 98.81 183 THR A N 1
ATOM 1355 C CA . THR A 1 183 ? -5.218 7.717 11.831 1.00 98.81 183 THR A CA 1
ATOM 1356 C C . THR A 1 183 ? -3.714 7.400 11.860 1.00 98.81 183 THR A C 1
ATOM 1358 O O . THR A 1 183 ? -2.893 8.210 11.433 1.00 98.81 183 THR A O 1
ATOM 1361 N N . LEU A 1 184 ? -3.348 6.195 12.321 1.00 98.75 184 LEU A N 1
ATOM 1362 C CA . LEU A 1 184 ? -1.988 5.638 12.225 1.00 98.75 184 LEU A CA 1
ATOM 1363 C C . LEU A 1 184 ? -1.927 4.559 11.136 1.00 98.75 184 LEU A C 1
ATOM 1365 O O . LEU A 1 184 ? -2.408 3.444 11.323 1.00 98.75 184 LEU A O 1
ATOM 1369 N N . ILE A 1 185 ? -1.291 4.860 10.011 1.00 98.69 185 ILE A N 1
ATOM 1370 C CA . ILE A 1 185 ? -1.132 3.930 8.891 1.00 98.69 185 ILE A CA 1
ATOM 1371 C C . ILE A 1 185 ? 0.113 3.065 9.104 1.00 98.69 185 ILE A C 1
ATOM 1373 O O . ILE A 1 185 ? 1.200 3.576 9.373 1.00 98.69 185 ILE A O 1
ATOM 1377 N N . ILE A 1 186 ? -0.025 1.747 8.950 1.00 98.25 186 ILE A N 1
ATOM 1378 C CA . ILE A 1 186 ? 1.108 0.811 8.999 1.00 98.25 186 ILE A CA 1
ATOM 1379 C C . ILE A 1 186 ? 1.217 0.070 7.666 1.00 98.25 186 ILE A C 1
ATOM 1381 O O . ILE A 1 186 ? 0.338 -0.712 7.319 1.00 98.25 186 ILE A O 1
ATOM 1385 N N . GLN A 1 187 ? 2.315 0.250 6.937 1.00 98.06 187 GLN A N 1
ATOM 1386 C CA . GLN A 1 187 ? 2.477 -0.314 5.597 1.00 98.06 187 GLN A CA 1
ATOM 1387 C C . GLN A 1 187 ? 3.751 -1.151 5.457 1.00 98.06 187 GLN A C 1
ATOM 1389 O O . GLN A 1 187 ? 4.767 -0.886 6.094 1.00 98.06 187 GLN A O 1
ATOM 1394 N N . GLY A 1 188 ? 3.688 -2.204 4.647 1.00 96.56 188 GLY A N 1
ATOM 1395 C CA . GLY A 1 188 ? 4.811 -3.105 4.414 1.00 96.56 188 GLY A CA 1
ATOM 1396 C C . GLY A 1 188 ? 5.699 -2.651 3.255 1.00 96.56 188 GLY A C 1
ATOM 1397 O O . GLY A 1 188 ? 5.192 -2.471 2.152 1.00 96.56 188 GLY A O 1
ATOM 1398 N N . THR A 1 189 ? 7.015 -2.527 3.466 1.00 96.81 189 THR A N 1
ATOM 1399 C CA . THR A 1 189 ? 7.995 -2.185 2.410 1.00 96.81 189 THR A CA 1
ATOM 1400 C C . THR A 1 189 ? 8.143 -3.265 1.342 1.00 96.81 189 THR A C 1
ATOM 1402 O O . THR A 1 189 ? 8.731 -3.013 0.294 1.00 96.81 189 THR A O 1
ATOM 1405 N N . VAL A 1 190 ? 7.623 -4.467 1.611 1.00 94.25 190 VAL A N 1
ATOM 1406 C CA . VAL A 1 190 ? 7.590 -5.589 0.668 1.00 94.25 190 VAL A CA 1
ATOM 1407 C C . VAL A 1 190 ? 6.171 -6.087 0.400 1.00 94.25 190 VAL A C 1
ATOM 1409 O O . VAL A 1 190 ? 5.963 -7.259 0.087 1.00 94.25 190 VAL A O 1
ATOM 1412 N N . ASP A 1 191 ? 5.173 -5.222 0.578 1.00 95.00 191 ASP A N 1
ATOM 1413 C CA . ASP A 1 191 ? 3.797 -5.537 0.214 1.00 95.00 191 ASP A CA 1
ATOM 1414 C C . ASP A 1 191 ? 3.599 -5.379 -1.299 1.00 95.00 191 ASP A C 1
ATOM 1416 O O . ASP A 1 191 ? 3.564 -4.273 -1.827 1.00 95.00 191 ASP A O 1
ATOM 1420 N N . ASP A 1 192 ? 3.483 -6.500 -2.004 1.00 92.81 192 ASP A N 1
ATOM 1421 C CA . ASP A 1 192 ? 3.278 -6.572 -3.454 1.00 92.81 192 ASP A CA 1
ATOM 1422 C C . ASP A 1 192 ? 1.787 -6.732 -3.838 1.00 92.81 192 ASP A C 1
ATOM 1424 O O . ASP A 1 192 ? 1.431 -6.707 -5.026 1.00 92.81 192 ASP A O 1
ATOM 1428 N N . LEU A 1 193 ? 0.885 -6.836 -2.851 1.00 94.75 193 LEU A N 1
ATOM 1429 C CA . LEU A 1 193 ? -0.568 -6.816 -3.042 1.00 94.75 193 LEU A CA 1
ATOM 1430 C C . LEU A 1 193 ? -1.113 -5.396 -2.900 1.00 94.75 193 LEU A C 1
ATOM 1432 O O . LEU A 1 193 ? -1.724 -4.881 -3.836 1.00 94.75 193 LEU A O 1
ATOM 1436 N N . ILE A 1 194 ? -0.871 -4.779 -1.747 1.00 95.75 194 ILE A N 1
ATOM 1437 C CA . ILE A 1 194 ? -1.266 -3.416 -1.400 1.00 95.75 194 ILE A CA 1
ATOM 1438 C C . ILE A 1 194 ? 0.032 -2.638 -1.207 1.00 95.75 194 ILE A C 1
ATOM 1440 O O . ILE A 1 194 ? 0.608 -2.659 -0.124 1.00 95.75 194 ILE A O 1
ATOM 1444 N N . THR A 1 195 ? 0.545 -2.036 -2.275 1.00 95.94 195 THR A N 1
ATOM 1445 C CA . THR A 1 195 ? 1.877 -1.422 -2.268 1.00 95.94 195 THR A CA 1
ATOM 1446 C C . THR A 1 195 ? 1.901 -0.138 -1.440 1.00 95.94 195 THR A C 1
ATOM 1448 O O . THR A 1 195 ? 0.866 0.369 -1.001 1.00 95.94 195 THR A O 1
ATOM 1451 N N . LEU A 1 196 ? 3.104 0.382 -1.189 1.00 97.56 196 LEU A N 1
ATOM 1452 C CA . LEU A 1 196 ? 3.312 1.621 -0.433 1.00 97.56 196 LEU A CA 1
ATOM 1453 C C . LEU A 1 196 ? 2.533 2.818 -1.011 1.00 97.56 196 LEU A C 1
ATOM 1455 O O . LEU A 1 196 ? 2.046 3.641 -0.237 1.00 97.56 196 LEU A O 1
ATOM 1459 N N . ASP A 1 197 ? 2.319 2.846 -2.328 1.00 95.94 197 ASP A N 1
ATOM 1460 C CA . ASP A 1 197 ? 1.528 3.859 -3.036 1.00 95.94 197 ASP A CA 1
ATOM 1461 C C . ASP A 1 197 ? 0.098 4.003 -2.478 1.00 95.94 197 ASP A C 1
ATOM 1463 O O . ASP A 1 197 ? -0.414 5.110 -2.310 1.00 95.94 197 ASP A O 1
ATOM 1467 N N . GLN A 1 198 ? -0.533 2.896 -2.072 1.00 96.94 198 GLN A N 1
ATOM 1468 C CA . GLN A 1 198 ? -1.862 2.930 -1.451 1.00 96.94 198 GLN A CA 1
ATOM 1469 C C . GLN A 1 198 ? -1.838 3.631 -0.086 1.00 96.94 198 GLN A C 1
ATOM 1471 O O . GLN A 1 198 ? -2.774 4.350 0.269 1.00 96.94 198 GLN A O 1
ATOM 1476 N N . ALA A 1 199 ? -0.771 3.442 0.694 1.00 97.62 199 ALA A N 1
ATOM 1477 C CA . ALA A 1 199 ? -0.602 4.134 1.967 1.00 97.62 199 ALA A CA 1
ATOM 1478 C C . ALA A 1 199 ? -0.306 5.624 1.756 1.00 97.62 199 ALA A C 1
ATOM 1480 O O . ALA A 1 199 ? -0.909 6.450 2.437 1.00 97.62 199 ALA A O 1
ATOM 1481 N N . ASN A 1 200 ? 0.542 5.963 0.782 1.00 97.75 200 ASN A N 1
ATOM 1482 C CA . ASN A 1 200 ? 0.813 7.348 0.393 1.00 97.75 200 ASN A CA 1
ATOM 1483 C C . ASN A 1 200 ? -0.465 8.062 -0.057 1.00 97.75 200 ASN A C 1
ATOM 1485 O O . ASN A 1 200 ? -0.787 9.122 0.475 1.00 97.75 200 ASN A O 1
ATOM 1489 N N . THR A 1 201 ? -1.258 7.432 -0.925 1.00 97.38 201 THR A N 1
ATOM 1490 C CA . THR A 1 201 ? -2.547 7.974 -1.373 1.00 97.38 201 THR A CA 1
ATOM 1491 C C . THR A 1 201 ? -3.501 8.195 -0.196 1.00 97.38 201 THR A C 1
ATOM 1493 O O . THR A 1 201 ? -4.133 9.242 -0.100 1.00 97.38 201 THR A O 1
ATOM 1496 N N . ASN A 1 202 ? -3.589 7.252 0.750 1.00 97.75 202 ASN A N 1
ATOM 1497 C CA . ASN A 1 202 ? -4.390 7.450 1.963 1.00 97.75 202 ASN A CA 1
ATOM 1498 C C . ASN A 1 202 ? -3.903 8.652 2.793 1.00 97.75 202 ASN A C 1
ATOM 1500 O O . ASN A 1 202 ? -4.729 9.418 3.279 1.00 97.75 202 ASN A O 1
ATOM 1504 N N . VAL A 1 203 ? -2.586 8.837 2.957 1.00 97.81 203 VAL A N 1
ATOM 1505 C CA . VAL A 1 203 ? -2.024 10.011 3.653 1.00 97.81 203 VAL A CA 1
ATOM 1506 C C . VAL A 1 203 ? -2.401 11.308 2.937 1.00 97.81 203 VAL A C 1
ATOM 1508 O O . VAL A 1 203 ? -2.802 12.258 3.603 1.00 97.81 203 VAL A O 1
ATOM 1511 N N . GLU A 1 204 ? -2.294 11.356 1.609 1.00 97.12 204 GLU A N 1
ATOM 1512 C CA . GLU A 1 204 ? -2.660 12.534 0.811 1.00 97.12 204 GLU A CA 1
ATOM 1513 C C . GLU A 1 204 ? -4.141 12.887 0.956 1.00 97.12 204 GLU A C 1
ATOM 1515 O O . GLU A 1 204 ? -4.470 14.047 1.183 1.00 97.12 204 GLU A O 1
ATOM 1520 N N . MET A 1 205 ? -5.023 11.887 0.893 1.00 97.31 205 MET A N 1
ATOM 1521 C CA . MET A 1 205 ? -6.467 12.068 1.079 1.00 97.31 205 MET A CA 1
ATOM 1522 C C . MET A 1 205 ? -6.810 12.566 2.490 1.00 97.31 205 MET A C 1
ATOM 1524 O O . MET A 1 205 ? -7.691 13.397 2.666 1.00 97.31 205 MET A O 1
ATOM 1528 N N . LEU A 1 206 ? -6.081 12.108 3.512 1.00 97.56 206 LEU A N 1
ATOM 1529 C CA . LEU A 1 206 ? -6.288 12.535 4.899 1.00 97.56 206 LEU A CA 1
ATOM 1530 C C . LEU A 1 206 ? -5.686 13.914 5.222 1.00 97.56 206 LEU A C 1
ATOM 1532 O O . LEU A 1 206 ? -6.014 14.473 6.269 1.00 97.56 206 LEU A O 1
ATOM 1536 N N . ALA A 1 207 ? -4.790 14.448 4.386 1.00 94.19 207 ALA A N 1
ATOM 1537 C CA . ALA A 1 207 ? -3.948 15.598 4.730 1.00 94.19 207 ALA A CA 1
ATOM 1538 C C . ALA A 1 207 ? -4.746 16.868 5.072 1.00 94.19 207 ALA A C 1
ATOM 1540 O O . ALA A 1 207 ? -4.352 17.624 5.962 1.00 94.19 207 ALA A O 1
ATOM 1541 N N . ASP A 1 208 ? -5.879 17.070 4.396 1.00 94.62 208 ASP A N 1
ATOM 1542 C CA . ASP A 1 208 ? -6.748 18.239 4.567 1.00 94.62 208 ASP A CA 1
ATOM 1543 C C . ASP A 1 208 ? -7.980 17.955 5.446 1.00 94.62 208 ASP A C 1
ATOM 1545 O O . ASP A 1 208 ? -8.832 18.832 5.638 1.00 94.62 208 ASP A O 1
ATOM 1549 N N . ASN A 1 209 ? -8.090 16.749 6.010 1.00 98.12 209 ASN A N 1
ATOM 1550 C CA . ASN A 1 209 ? -9.245 16.379 6.816 1.00 98.12 209 ASN A CA 1
ATOM 1551 C C . ASN A 1 209 ? -9.261 17.134 8.145 1.00 98.12 209 ASN A C 1
ATOM 1553 O O . ASN A 1 209 ? -8.237 17.325 8.809 1.00 98.12 209 ASN A O 1
ATOM 1557 N N . LEU A 1 210 ? -10.467 17.513 8.569 1.00 97.88 210 LEU A N 1
ATOM 1558 C CA . LEU A 1 210 ? -10.704 18.194 9.836 1.00 97.88 210 LEU A CA 1
ATOM 1559 C C . LEU A 1 210 ? -11.530 17.318 10.780 1.00 97.88 210 LEU A C 1
ATOM 1561 O O . LEU A 1 210 ? -12.463 16.636 10.359 1.00 97.88 210 LEU A O 1
ATOM 1565 N N . ASP A 1 211 ? -11.207 17.360 12.069 1.00 95.62 211 ASP A N 1
ATOM 1566 C CA . ASP A 1 211 ? -12.005 16.738 13.121 1.00 95.62 211 ASP A CA 1
ATOM 1567 C C . ASP A 1 211 ? -13.351 17.470 13.319 1.00 95.62 211 ASP A C 1
ATOM 1569 O O . ASP A 1 211 ? -13.636 18.510 12.715 1.00 95.62 211 ASP A O 1
ATOM 1573 N N . ALA A 1 212 ? -14.197 16.953 14.213 1.00 89.81 212 ALA A N 1
ATOM 1574 C CA . ALA A 1 212 ? -15.501 17.553 14.518 1.00 89.81 212 ALA A CA 1
ATOM 1575 C C . ALA A 1 212 ? -15.426 18.997 15.068 1.00 89.81 212 ALA A C 1
ATOM 1577 O O . ALA A 1 212 ? -16.433 19.707 15.072 1.00 89.81 212 ALA A O 1
ATOM 1578 N N . ASN A 1 213 ? -14.251 19.438 15.526 1.00 93.75 213 ASN A N 1
ATOM 1579 C CA . ASN A 1 213 ? -13.994 20.779 16.045 1.00 93.75 213 ASN A CA 1
ATOM 1580 C C . ASN A 1 213 ? -13.318 21.699 15.011 1.00 93.75 213 ASN A C 1
ATOM 1582 O O . ASN A 1 213 ? -13.076 22.869 15.312 1.00 93.75 213 ASN A O 1
ATOM 1586 N N . GLY A 1 214 ? -13.028 21.203 13.804 1.00 96.12 214 GLY A N 1
ATOM 1587 C CA . GLY A 1 214 ? -12.352 21.953 12.749 1.00 96.12 214 GLY A CA 1
ATOM 1588 C C . GLY A 1 214 ? -10.824 21.984 12.866 1.00 96.12 214 GLY A C 1
ATOM 1589 O O . GLY A 1 214 ? -10.203 22.835 12.230 1.00 96.12 214 GLY A O 1
ATOM 1590 N N . ASN A 1 215 ? -10.207 21.109 13.669 1.00 96.88 215 ASN A N 1
ATOM 1591 C CA . ASN A 1 215 ? -8.747 20.974 13.732 1.00 96.88 215 ASN A CA 1
ATOM 1592 C C . ASN A 1 215 ? -8.251 19.948 12.705 1.00 96.88 215 ASN A C 1
ATOM 1594 O O . ASN A 1 215 ? -8.970 18.986 12.451 1.00 96.88 215 ASN A O 1
ATOM 1598 N N . PRO A 1 216 ? -7.019 20.075 12.179 1.00 97.56 216 PRO A N 1
ATOM 1599 C CA . PRO A 1 216 ? -6.419 19.040 11.341 1.00 97.56 216 PRO A CA 1
ATOM 1600 C C . PRO A 1 216 ? -6.427 17.671 12.025 1.00 97.56 216 PRO A C 1
ATOM 1602 O O . PRO A 1 216 ? -6.036 17.552 13.192 1.00 97.56 216 PRO A O 1
ATOM 1605 N N . VAL A 1 217 ? -6.858 16.644 11.295 1.00 97.88 217 VAL A N 1
ATOM 1606 C CA . VAL A 1 217 ? -6.826 15.261 11.774 1.00 97.88 217 VAL A CA 1
ATOM 1607 C C . VAL A 1 217 ? -5.366 14.816 11.935 1.00 97.88 217 VAL A C 1
ATOM 1609 O O . VAL A 1 217 ? -4.583 14.934 10.994 1.00 97.88 217 VAL A O 1
ATOM 1612 N N . PRO A 1 218 ? -4.960 14.284 13.102 1.00 97.88 218 PRO A N 1
ATOM 1613 C CA . PRO A 1 218 ? -3.624 13.723 13.261 1.00 97.88 218 PRO A CA 1
ATOM 1614 C C . PRO A 1 218 ? -3.425 12.484 12.381 1.00 97.88 218 PRO A C 1
ATOM 1616 O O . PRO A 1 218 ? -4.181 11.515 12.490 1.00 97.88 218 PRO A O 1
ATOM 1619 N N . VAL A 1 219 ? -2.371 12.491 11.564 1.00 98.38 219 VAL A N 1
ATOM 1620 C CA . VAL A 1 219 ? -1.975 11.356 10.722 1.00 98.38 219 VAL A CA 1
ATOM 1621 C C . VAL A 1 219 ? -0.530 10.978 11.025 1.00 98.38 219 VAL A C 1
ATOM 1623 O O . VAL A 1 219 ? 0.343 11.842 11.099 1.00 98.38 219 VAL A O 1
ATOM 1626 N N . LYS A 1 220 ? -0.275 9.680 11.186 1.00 98.38 220 LYS A N 1
ATOM 1627 C CA . LYS A 1 220 ? 1.066 9.103 11.325 1.00 98.38 220 LYS A CA 1
ATOM 1628 C C . LYS A 1 220 ? 1.214 7.911 10.385 1.00 98.38 220 LYS A C 1
ATOM 1630 O O . LYS A 1 220 ? 0.245 7.186 10.172 1.00 98.38 220 LYS A O 1
ATOM 1635 N N . MET A 1 221 ? 2.414 7.675 9.854 1.00 98.62 221 MET A N 1
ATOM 1636 C CA . MET A 1 221 ? 2.691 6.512 9.011 1.00 98.62 221 MET A CA 1
ATOM 1637 C C . MET A 1 221 ? 3.975 5.784 9.417 1.00 98.62 221 MET A C 1
ATOM 1639 O O . MET A 1 221 ? 5.000 6.402 9.701 1.00 98.62 221 MET A O 1
ATOM 1643 N N . ILE A 1 222 ? 3.927 4.451 9.421 1.00 98.44 222 ILE A N 1
ATOM 1644 C CA . ILE A 1 222 ? 5.092 3.593 9.647 1.00 98.44 222 ILE A CA 1
ATOM 1645 C C . ILE A 1 222 ? 5.218 2.588 8.505 1.00 98.44 222 ILE A C 1
ATOM 1647 O O . ILE A 1 222 ? 4.297 1.810 8.256 1.00 98.44 222 ILE A O 1
ATOM 1651 N N . TRP A 1 223 ? 6.380 2.552 7.860 1.00 98.19 223 TRP A N 1
ATOM 1652 C CA . TRP A 1 223 ? 6.771 1.494 6.939 1.00 98.19 223 TRP A CA 1
ATOM 1653 C C . TRP A 1 223 ? 7.644 0.459 7.647 1.00 98.19 223 TRP A C 1
ATOM 1655 O O . TRP A 1 223 ? 8.640 0.802 8.283 1.00 98.19 223 TRP A O 1
ATOM 1665 N N . PHE A 1 224 ? 7.285 -0.816 7.541 1.00 96.69 224 PHE A N 1
ATOM 1666 C CA . PHE A 1 224 ? 8.011 -1.920 8.172 1.00 96.69 224 PHE A CA 1
ATOM 1667 C C . PHE A 1 224 ? 8.376 -3.005 7.163 1.00 96.69 224 PHE A C 1
ATOM 1669 O O . PHE A 1 224 ? 7.741 -3.126 6.119 1.00 96.69 224 PHE A O 1
ATOM 1676 N N . CYS A 1 225 ? 9.349 -3.855 7.495 1.00 95.31 225 CYS A N 1
ATOM 1677 C CA . CYS A 1 225 ? 9.733 -4.949 6.618 1.00 95.31 225 CYS A CA 1
ATOM 1678 C C . CYS A 1 225 ? 8.747 -6.101 6.787 1.00 95.31 225 CYS A C 1
ATOM 1680 O O . CYS A 1 225 ? 8.776 -6.845 7.773 1.00 95.31 225 CYS A O 1
ATOM 1682 N N . GLY A 1 226 ? 7.838 -6.207 5.827 1.00 92.81 226 GLY A N 1
ATOM 1683 C CA . GLY A 1 226 ? 6.763 -7.185 5.765 1.00 92.81 226 GLY A CA 1
ATOM 1684 C C . GLY A 1 226 ? 5.651 -6.688 4.847 1.00 92.81 226 GLY A C 1
ATOM 1685 O O . GLY A 1 226 ? 5.908 -5.889 3.951 1.00 92.81 226 GLY A O 1
ATOM 1686 N N . GLY A 1 227 ? 4.431 -7.170 5.065 1.00 91.56 227 GLY A N 1
ATOM 1687 C CA . GLY A 1 227 ? 3.289 -6.944 4.179 1.00 91.56 227 GLY A CA 1
ATOM 1688 C C . GLY A 1 227 ? 2.615 -8.265 3.828 1.00 91.56 227 GLY A C 1
ATOM 1689 O O . GLY A 1 227 ? 2.744 -9.241 4.573 1.00 91.56 227 GLY A O 1
ATOM 1690 N N . HIS A 1 228 ? 1.918 -8.303 2.693 1.00 91.06 228 HIS A N 1
ATOM 1691 C CA . HIS A 1 228 ? 1.438 -9.555 2.100 1.00 91.06 228 HIS A CA 1
ATOM 1692 C C . HIS A 1 228 ? 2.564 -10.379 1.450 1.00 91.06 228 HIS A C 1
ATOM 1694 O O . HIS A 1 228 ? 2.501 -11.614 1.446 1.00 91.06 228 HIS A O 1
ATOM 1700 N N . GLY A 1 229 ? 3.604 -9.705 0.950 1.00 85.12 229 GLY A N 1
ATOM 1701 C CA . GLY A 1 229 ? 4.828 -10.333 0.465 1.00 85.12 229 GLY A CA 1
ATOM 1702 C C . GLY A 1 229 ? 5.747 -10.807 1.598 1.00 85.12 229 GLY A C 1
ATOM 1703 O O . GLY A 1 229 ? 5.416 -10.769 2.786 1.00 85.12 229 GLY A O 1
ATOM 1704 N N . VAL A 1 230 ? 6.936 -11.289 1.233 1.00 84.44 230 VAL A N 1
ATOM 1705 C CA . VAL A 1 230 ? 7.903 -11.859 2.185 1.00 84.44 230 VAL A CA 1
ATOM 1706 C C . VAL A 1 230 ? 9.121 -10.953 2.303 1.00 84.44 230 VAL A C 1
ATOM 1708 O O . VAL A 1 230 ? 9.842 -10.752 1.331 1.00 84.44 230 VAL A O 1
ATOM 1711 N N . CYS A 1 231 ? 9.396 -10.458 3.510 1.00 89.19 231 CYS A N 1
ATOM 1712 C CA . CYS A 1 231 ? 10.614 -9.697 3.792 1.00 89.19 231 CYS A CA 1
ATOM 1713 C C . CYS A 1 231 ? 11.813 -10.653 3.824 1.00 89.19 231 CYS A C 1
ATOM 1715 O O . CYS A 1 231 ? 11.863 -11.569 4.646 1.00 89.19 231 CYS A O 1
ATOM 1717 N N . LEU A 1 232 ? 12.755 -10.459 2.897 1.00 88.81 232 LEU A N 1
ATOM 1718 C CA . LEU A 1 232 ? 13.998 -11.240 2.801 1.00 88.81 232 LEU A CA 1
ATOM 1719 C C . LEU A 1 232 ? 15.218 -10.481 3.335 1.00 88.81 232 LEU A C 1
ATOM 1721 O O . LEU A 1 232 ? 16.318 -11.046 3.395 1.00 88.81 232 LEU A O 1
ATOM 1725 N N . ASP A 1 233 ? 15.025 -9.214 3.677 1.00 90.62 233 ASP A N 1
ATOM 1726 C CA . ASP A 1 233 ? 16.045 -8.341 4.237 1.00 90.62 233 ASP A CA 1
ATOM 1727 C C . ASP A 1 233 ? 16.366 -8.751 5.684 1.00 90.62 233 ASP A C 1
ATOM 1729 O O . ASP A 1 233 ? 15.613 -9.514 6.307 1.00 90.62 233 ASP A O 1
ATOM 1733 N N . PRO A 1 234 ? 17.518 -8.330 6.232 1.00 91.81 234 PRO A N 1
ATOM 1734 C CA . PRO A 1 234 ? 17.873 -8.601 7.613 1.00 91.81 234 PRO A CA 1
ATOM 1735 C C . PRO A 1 234 ? 16.759 -8.159 8.565 1.00 91.81 234 PRO A C 1
ATOM 1737 O O . PRO A 1 234 ? 16.261 -7.036 8.512 1.00 91.81 234 PRO A O 1
ATOM 1740 N N . ALA A 1 235 ? 16.374 -9.058 9.470 1.00 88.75 235 ALA A N 1
ATOM 1741 C CA . ALA A 1 235 ? 15.350 -8.754 10.456 1.00 88.75 235 ALA A CA 1
ATOM 1742 C C . ALA A 1 235 ? 15.821 -7.622 11.378 1.00 88.75 235 ALA A C 1
ATOM 1744 O O . ALA A 1 235 ? 16.837 -7.748 12.067 1.00 88.75 235 ALA A O 1
ATOM 1745 N N . SER A 1 236 ? 15.045 -6.542 11.437 1.00 91.56 236 SER A N 1
ATOM 1746 C CA . SER A 1 236 ? 15.287 -5.468 12.393 1.00 91.56 236 SER A CA 1
ATOM 1747 C C . SER A 1 236 ? 15.008 -5.955 13.822 1.00 91.56 236 SER A C 1
ATOM 1749 O O . SER A 1 236 ? 13.908 -6.456 14.092 1.00 91.56 236 SER A O 1
ATOM 1751 N N . PRO A 1 237 ? 15.944 -5.786 14.775 1.00 88.81 237 PRO A N 1
ATOM 1752 C CA . PRO A 1 237 ? 15.752 -6.253 16.147 1.00 88.81 237 PRO A CA 1
ATOM 1753 C C . PRO A 1 237 ? 14.652 -5.489 16.898 1.00 88.81 237 PRO A C 1
ATOM 1755 O O . PRO A 1 237 ? 14.162 -5.980 17.914 1.00 88.81 237 PRO A O 1
ATOM 1758 N N . ILE A 1 238 ? 14.255 -4.309 16.408 1.00 89.50 238 ILE A N 1
ATOM 1759 C CA . ILE A 1 238 ? 13.344 -3.397 17.112 1.00 89.50 238 ILE A CA 1
ATOM 1760 C C . ILE A 1 238 ? 11.931 -3.384 16.520 1.00 89.50 238 ILE A C 1
ATOM 1762 O O . ILE A 1 238 ? 11.005 -2.939 17.188 1.00 89.50 238 ILE A O 1
ATOM 1766 N N . GLN A 1 239 ? 11.737 -3.893 15.296 1.00 92.62 239 GLN A N 1
ATOM 1767 C CA . GLN A 1 239 ? 10.498 -3.731 14.518 1.00 92.62 239 GLN A CA 1
ATOM 1768 C C . GLN A 1 239 ? 9.231 -4.119 15.285 1.00 92.62 239 GLN A C 1
ATOM 1770 O O . GLN A 1 239 ? 8.285 -3.341 15.368 1.00 92.62 239 GLN A O 1
ATOM 1775 N N . ASN A 1 240 ? 9.208 -5.323 15.865 1.00 90.38 240 ASN A N 1
ATOM 1776 C CA . ASN A 1 240 ? 8.025 -5.816 16.573 1.00 90.38 240 ASN A CA 1
ATOM 1777 C C . ASN A 1 240 ? 7.707 -4.972 17.811 1.00 90.38 240 ASN A C 1
ATOM 1779 O O . ASN A 1 240 ? 6.535 -4.725 18.100 1.00 90.38 240 ASN A O 1
ATOM 1783 N N . GLN A 1 241 ? 8.744 -4.536 18.533 1.00 89.81 241 GLN A N 1
ATOM 1784 C CA . GLN A 1 241 ? 8.584 -3.659 19.686 1.00 89.81 241 GLN A CA 1
ATOM 1785 C C . GLN A 1 241 ? 8.059 -2.297 19.240 1.00 89.81 241 GLN A C 1
ATOM 1787 O O . GLN A 1 241 ? 7.052 -1.860 19.783 1.00 89.81 241 GLN A O 1
ATOM 1792 N N . LEU A 1 242 ? 8.693 -1.687 18.234 1.00 92.38 242 LEU A N 1
ATOM 1793 C CA . LEU A 1 242 ? 8.331 -0.380 17.697 1.00 92.38 242 LEU A CA 1
ATOM 1794 C C . LEU A 1 242 ? 6.865 -0.355 17.264 1.00 92.38 242 LEU A C 1
ATOM 1796 O O . LEU A 1 242 ? 6.085 0.445 17.761 1.00 92.38 242 LEU A O 1
ATOM 1800 N N . LEU A 1 243 ? 6.453 -1.278 16.398 1.00 93.38 243 LEU A N 1
ATOM 1801 C CA . LEU A 1 243 ? 5.085 -1.286 15.886 1.00 93.38 243 LEU A CA 1
ATOM 1802 C C . LEU A 1 243 ? 4.052 -1.521 16.998 1.00 93.38 243 LEU A C 1
ATOM 1804 O O . LEU A 1 243 ? 2.976 -0.926 16.979 1.00 93.38 243 LEU A O 1
ATOM 1808 N N . THR A 1 244 ? 4.385 -2.349 17.993 1.00 93.06 244 THR A N 1
ATOM 1809 C CA . THR A 1 244 ? 3.513 -2.569 19.154 1.00 93.06 244 THR A CA 1
ATOM 1810 C C . THR A 1 244 ? 3.417 -1.317 20.024 1.00 93.06 244 THR A C 1
ATOM 1812 O O . THR A 1 244 ? 2.312 -0.922 20.389 1.00 93.06 244 THR A O 1
ATOM 1815 N N . SER A 1 245 ? 4.547 -0.682 20.352 1.00 92.94 245 SER A N 1
ATOM 1816 C CA . SER A 1 245 ? 4.566 0.515 21.195 1.00 92.94 245 SER A CA 1
ATOM 1817 C C . SER A 1 245 ? 3.884 1.693 20.518 1.00 92.94 245 SER A C 1
ATOM 1819 O O . SER A 1 245 ? 3.096 2.368 21.160 1.00 92.94 245 SER A O 1
ATOM 1821 N N . GLU A 1 246 ? 4.120 1.905 19.224 1.00 95.56 246 GLU A N 1
ATOM 1822 C CA . GLU A 1 246 ? 3.502 2.999 18.472 1.00 95.56 246 GLU A CA 1
ATOM 1823 C C . GLU A 1 246 ? 1.987 2.820 18.358 1.00 95.56 246 GLU A C 1
ATOM 1825 O O . GLU A 1 246 ? 1.233 3.765 18.572 1.00 95.56 246 GLU A O 1
ATOM 1830 N N . THR A 1 247 ? 1.523 1.585 18.134 1.00 96.69 247 THR A N 1
ATOM 1831 C CA . THR A 1 247 ? 0.087 1.269 18.146 1.00 96.69 247 THR A CA 1
ATOM 1832 C C . THR A 1 247 ? -0.539 1.565 19.511 1.00 96.69 247 THR A C 1
ATOM 1834 O O . THR A 1 247 ? -1.577 2.216 19.586 1.00 96.69 247 THR A O 1
ATOM 1837 N N . LEU A 1 248 ? 0.079 1.107 20.607 1.00 96.44 248 LEU A N 1
ATOM 1838 C CA . LEU A 1 248 ? -0.453 1.338 21.955 1.00 96.44 248 LEU A CA 1
ATOM 1839 C C . LEU A 1 248 ? -0.393 2.815 22.355 1.00 96.44 248 LEU A C 1
ATOM 1841 O O . LEU A 1 248 ? -1.363 3.318 22.913 1.00 96.44 248 LEU A O 1
ATOM 1845 N N . ASN A 1 249 ? 0.689 3.523 22.024 1.00 97.56 249 ASN A N 1
ATOM 1846 C CA . ASN A 1 249 ? 0.820 4.956 22.277 1.00 97.56 249 ASN A CA 1
ATOM 1847 C C . ASN A 1 249 ? -0.255 5.751 21.527 1.00 97.56 249 ASN A C 1
ATOM 1849 O O . ASN A 1 249 ? -0.845 6.667 22.097 1.00 97.56 249 ASN A O 1
ATOM 1853 N N . TRP A 1 250 ? -0.552 5.375 20.278 1.00 98.44 250 TRP A N 1
ATOM 1854 C CA . TRP A 1 250 ? -1.620 5.987 19.490 1.00 98.44 250 TRP A CA 1
ATOM 1855 C C . TRP A 1 250 ? -2.986 5.835 20.163 1.00 98.44 250 TRP A C 1
ATOM 1857 O O . TRP A 1 250 ? -3.686 6.821 20.398 1.00 98.44 250 TRP A O 1
ATOM 1867 N N . LEU A 1 251 ? -3.348 4.608 20.548 1.00 98.38 251 LEU A N 1
ATOM 1868 C CA . LEU A 1 251 ? -4.616 4.353 21.232 1.00 98.38 251 LEU A CA 1
ATOM 1869 C C . LEU A 1 251 ? -4.664 5.027 22.610 1.00 98.38 251 LEU A C 1
ATOM 1871 O O . LEU A 1 251 ? -5.673 5.625 22.973 1.00 98.38 251 LEU A O 1
ATOM 1875 N N . ASP A 1 252 ? -3.571 5.008 23.371 1.00 98.31 252 ASP A N 1
ATOM 1876 C CA . ASP A 1 252 ? -3.516 5.670 24.673 1.00 98.31 252 ASP A CA 1
ATOM 1877 C C . ASP A 1 252 ? -3.696 7.191 24.533 1.00 98.31 252 ASP A C 1
ATOM 1879 O O . ASP A 1 252 ? -4.387 7.819 25.342 1.00 98.31 252 ASP A O 1
ATOM 1883 N N . ARG A 1 253 ? -3.127 7.793 23.483 1.00 98.44 253 ARG A N 1
ATOM 1884 C CA . ARG A 1 253 ? -3.246 9.228 23.214 1.00 98.44 253 ARG A CA 1
ATOM 1885 C C . ARG A 1 253 ? -4.658 9.641 22.806 1.00 98.44 253 ARG A C 1
ATOM 1887 O O . ARG A 1 253 ? -5.120 10.688 23.275 1.00 98.44 253 ARG A O 1
ATOM 1894 N N . TYR A 1 254 ? -5.298 8.869 21.929 1.00 98.19 254 TYR A N 1
ATOM 1895 C CA . TYR A 1 254 ? -6.529 9.282 21.246 1.00 98.19 254 TYR A CA 1
ATOM 1896 C C . TYR A 1 254 ? -7.788 8.561 21.728 1.00 98.19 254 TYR A C 1
ATOM 1898 O O . TYR A 1 254 ? -8.801 9.221 21.903 1.00 98.19 254 TYR A O 1
ATOM 1906 N N . VAL A 1 255 ? -7.715 7.269 22.055 1.00 98.25 255 VAL A N 1
ATOM 1907 C CA . VAL A 1 255 ? -8.848 6.514 22.623 1.00 98.25 255 VAL A CA 1
ATOM 1908 C C . VAL A 1 255 ? -8.928 6.735 24.132 1.00 98.25 255 VAL A C 1
ATOM 1910 O O . VAL A 1 255 ? -9.951 7.151 24.662 1.00 98.25 255 VAL A O 1
ATOM 1913 N N . LYS A 1 256 ? -7.833 6.534 24.881 1.00 97.69 256 LYS A N 1
ATOM 1914 C CA . LYS A 1 256 ? -7.848 6.824 26.333 1.00 97.69 256 LYS A CA 1
ATOM 1915 C C . LYS A 1 256 ? -7.814 8.323 26.644 1.00 97.69 256 LYS A C 1
ATOM 1917 O O . LYS A 1 256 ? -8.103 8.711 27.777 1.00 97.69 256 LYS A O 1
ATOM 1922 N N . GLY A 1 257 ? -7.478 9.164 25.667 1.00 96.44 257 GLY A N 1
ATOM 1923 C CA . GLY A 1 257 ? -7.376 10.613 25.839 1.00 96.44 257 GLY A CA 1
ATOM 1924 C C . GLY A 1 257 ? -6.194 11.047 26.714 1.00 96.44 257 GLY A C 1
ATOM 1925 O O . GLY A 1 257 ? -6.230 12.132 27.296 1.00 96.44 257 GLY A O 1
ATOM 1926 N N . ASN A 1 258 ? -5.148 10.223 26.846 1.00 97.19 258 ASN A N 1
ATOM 1927 C CA . ASN A 1 258 ? -3.959 10.582 27.614 1.00 97.19 258 ASN A CA 1
ATOM 1928 C C . ASN A 1 258 ? -3.075 11.552 26.817 1.00 97.19 258 ASN A C 1
ATOM 1930 O O . ASN A 1 258 ? -2.192 11.146 26.065 1.00 97.19 258 ASN A O 1
ATOM 1934 N N . THR A 1 259 ? -3.278 12.856 27.009 1.00 95.62 259 THR A N 1
ATOM 1935 C CA . THR A 1 259 ? -2.537 13.906 26.289 1.00 95.62 259 THR A CA 1
ATOM 1936 C C . THR A 1 259 ? -1.039 13.950 26.598 1.00 95.62 259 THR A C 1
ATOM 1938 O O . THR A 1 259 ? -0.317 14.667 25.913 1.00 95.62 259 THR A O 1
ATOM 1941 N N . ALA A 1 260 ? -0.573 13.241 27.633 1.00 97.00 260 ALA A N 1
ATOM 1942 C CA . ALA A 1 260 ? 0.844 13.155 27.985 1.00 97.00 260 ALA A CA 1
ATOM 1943 C C . ALA A 1 260 ? 1.593 12.048 27.220 1.00 97.00 260 ALA A C 1
ATOM 1945 O O . ALA A 1 260 ? 2.821 12.009 27.281 1.00 97.00 260 ALA A O 1
ATOM 1946 N N . THR A 1 261 ? 0.881 11.150 26.529 1.00 97.44 261 THR A N 1
ATOM 1947 C CA . THR A 1 261 ? 1.497 10.104 25.706 1.00 97.44 261 THR A CA 1
ATOM 1948 C C . THR A 1 261 ? 2.074 10.707 24.429 1.00 97.44 261 THR A C 1
ATOM 1950 O O . THR A 1 261 ? 1.350 11.326 23.650 1.00 97.44 261 THR A O 1
ATOM 1953 N N . ASP A 1 262 ? 3.371 10.503 24.207 1.00 94.38 262 ASP A N 1
ATOM 1954 C CA . ASP A 1 262 ? 4.037 10.867 22.959 1.00 94.38 262 ASP A CA 1
ATOM 1955 C C . ASP A 1 262 ? 3.764 9.810 21.877 1.00 94.38 262 ASP A C 1
ATOM 1957 O O . ASP A 1 262 ? 3.965 8.613 22.099 1.00 94.38 262 ASP A O 1
ATOM 1961 N N . THR A 1 263 ? 3.291 10.253 20.712 1.00 94.69 263 THR A N 1
ATOM 1962 C CA . THR A 1 263 ? 3.053 9.398 19.541 1.00 94.69 263 THR A CA 1
ATOM 1963 C C . THR A 1 263 ? 4.245 9.382 18.590 1.00 94.69 263 THR A C 1
ATOM 1965 O O . THR A 1 263 ? 4.145 8.806 17.511 1.00 94.69 263 THR A O 1
ATOM 1968 N N . GLY A 1 264 ? 5.366 10.005 18.960 1.00 92.69 264 GLY A N 1
ATOM 1969 C CA . GLY A 1 264 ? 6.599 9.986 18.190 1.00 92.69 264 GLY A CA 1
ATOM 1970 C C . GLY A 1 264 ? 6.499 10.750 16.861 1.00 92.69 264 GLY A C 1
ATOM 1971 O O . GLY A 1 264 ? 5.589 11.558 16.666 1.00 92.69 264 GLY A O 1
ATOM 1972 N N . PRO A 1 265 ? 7.443 10.504 15.938 1.00 94.69 265 PRO A N 1
ATOM 1973 C CA . PRO A 1 265 ? 7.546 11.230 14.673 1.00 94.69 265 PRO A CA 1
ATOM 1974 C C . PRO A 1 265 ? 6.405 10.895 13.702 1.00 94.69 265 PRO A C 1
ATOM 1976 O O . PRO A 1 265 ? 5.807 9.817 13.770 1.00 94.69 265 PRO A O 1
ATOM 1979 N N . THR A 1 266 ? 6.154 11.813 12.766 1.00 95.19 266 THR A N 1
ATOM 1980 C CA . THR A 1 266 ? 5.096 11.734 11.743 1.00 95.19 266 THR A CA 1
ATOM 1981 C C . THR A 1 266 ? 5.277 10.551 10.790 1.00 95.19 266 THR A C 1
ATOM 1983 O O . THR A 1 266 ? 4.304 9.880 10.443 1.00 95.19 266 THR A O 1
ATOM 1986 N N . PHE A 1 267 ? 6.519 10.269 10.386 1.00 98.06 267 PHE A N 1
ATOM 1987 C CA . PHE A 1 267 ? 6.847 9.184 9.469 1.00 98.06 267 PHE A CA 1
ATOM 1988 C C . PHE A 1 267 ? 8.051 8.380 9.954 1.00 98.06 267 PHE A C 1
ATOM 1990 O O . PHE A 1 267 ? 9.072 8.936 10.362 1.00 98.06 267 PHE A O 1
ATOM 1997 N N . GLN A 1 268 ? 7.942 7.055 9.893 1.00 98.00 268 GLN A N 1
ATOM 1998 C CA . GLN A 1 268 ? 9.032 6.128 10.188 1.00 98.00 268 GLN A CA 1
ATOM 1999 C C . GLN A 1 268 ? 9.112 5.068 9.098 1.00 98.00 268 GLN A C 1
ATOM 2001 O O . GLN A 1 268 ? 8.082 4.611 8.614 1.00 98.00 268 GLN A O 1
ATOM 2006 N N . TRP A 1 269 ? 10.314 4.635 8.733 1.00 97.81 269 TRP A N 1
ATOM 2007 C CA . TRP A 1 269 ? 10.503 3.573 7.743 1.00 97.81 269 TRP A CA 1
ATOM 2008 C C . TRP A 1 269 ? 11.709 2.712 8.079 1.00 97.81 269 TRP A C 1
ATOM 2010 O O . TRP A 1 269 ? 12.579 3.139 8.835 1.00 97.81 269 TRP A O 1
ATOM 2020 N N . VAL A 1 270 ? 11.768 1.518 7.498 1.00 96.94 270 VAL A N 1
ATOM 2021 C CA . VAL A 1 270 ? 12.926 0.624 7.566 1.00 96.94 270 VAL A CA 1
ATOM 2022 C C . VAL A 1 270 ? 13.550 0.461 6.185 1.00 96.94 270 VAL A C 1
ATOM 2024 O O . VAL A 1 270 ? 12.830 0.426 5.187 1.00 96.94 270 VAL A O 1
ATOM 2027 N N . ASP A 1 271 ? 14.875 0.390 6.125 1.00 96.00 271 ASP A N 1
ATOM 2028 C CA . ASP A 1 271 ? 15.621 0.126 4.894 1.00 96.00 271 ASP A CA 1
ATOM 2029 C C . ASP A 1 271 ? 15.982 -1.362 4.718 1.00 96.00 271 ASP A C 1
ATOM 2031 O O . ASP A 1 271 ? 15.629 -2.219 5.536 1.00 96.00 271 ASP A O 1
ATOM 2035 N N . GLN A 1 272 ? 16.722 -1.668 3.649 1.00 95.12 272 GLN A N 1
ATOM 2036 C CA . GLN A 1 272 ? 17.170 -3.021 3.317 1.00 95.12 272 GLN A CA 1
ATOM 2037 C C . GLN A 1 272 ? 18.147 -3.628 4.334 1.00 95.12 272 GLN A C 1
ATOM 2039 O O . GLN A 1 272 ? 18.426 -4.819 4.250 1.00 95.12 272 GLN A O 1
ATOM 2044 N N . ASP A 1 273 ? 18.700 -2.838 5.258 1.00 94.00 273 ASP A N 1
ATOM 2045 C CA . ASP A 1 273 ? 19.628 -3.289 6.300 1.00 94.00 273 ASP A CA 1
ATOM 2046 C C . ASP A 1 273 ? 18.906 -3.517 7.645 1.00 94.00 273 ASP A C 1
ATOM 2048 O O . ASP A 1 273 ? 19.532 -3.803 8.676 1.00 94.00 273 ASP A O 1
ATOM 2052 N N . GLY A 1 274 ? 17.574 -3.387 7.658 1.00 93.62 274 GLY A N 1
ATOM 2053 C CA . GLY A 1 274 ? 16.753 -3.499 8.859 1.00 93.62 274 GLY A CA 1
ATOM 2054 C C . GLY A 1 274 ? 16.893 -2.298 9.801 1.00 93.62 274 GLY A C 1
ATOM 2055 O O . GLY A 1 274 ? 16.513 -2.397 10.976 1.00 93.62 274 GLY A O 1
ATOM 2056 N N . GLN A 1 275 ? 17.450 -1.177 9.330 1.00 94.44 275 GLN A N 1
ATOM 2057 C CA . GLN A 1 275 ? 17.586 0.045 10.118 1.00 94.44 275 GLN A CA 1
ATOM 2058 C C . GLN A 1 275 ? 16.341 0.906 9.979 1.00 94.44 275 GLN A C 1
ATOM 2060 O O . GLN A 1 275 ? 15.907 1.214 8.872 1.00 94.44 275 GLN A O 1
ATOM 2065 N N . PHE A 1 276 ? 15.768 1.303 11.117 1.00 95.69 276 PHE A N 1
ATOM 2066 C CA . PHE A 1 276 ? 14.665 2.253 11.120 1.00 95.69 276 PHE A CA 1
ATOM 2067 C C . PHE A 1 276 ? 15.175 3.690 11.110 1.00 95.69 276 PHE A C 1
ATOM 2069 O O . PHE A 1 276 ? 16.140 4.044 11.791 1.00 95.69 276 PHE A O 1
ATOM 2076 N N . TYR A 1 277 ? 14.440 4.530 10.404 1.00 96.12 277 TYR A N 1
ATOM 2077 C CA . TYR A 1 277 ? 14.624 5.966 10.323 1.00 96.12 277 TYR A CA 1
ATOM 2078 C C . TYR A 1 277 ? 13.306 6.678 10.616 1.00 96.12 277 TYR A C 1
ATOM 2080 O O . TYR A 1 277 ? 12.235 6.067 10.608 1.00 96.12 277 TYR A O 1
ATOM 2088 N N . ALA A 1 278 ? 13.401 7.969 10.910 1.00 95.88 278 ALA A N 1
ATOM 2089 C CA . ALA A 1 278 ? 12.272 8.825 11.225 1.00 95.88 278 ALA A CA 1
ATOM 2090 C C . ALA A 1 278 ? 12.387 10.196 10.552 1.00 95.88 278 ALA A C 1
ATOM 2092 O O . ALA A 1 278 ? 13.494 10.706 10.340 1.00 95.88 278 ALA A O 1
ATOM 2093 N N . SER A 1 279 ? 11.224 10.786 10.277 1.00 95.12 279 SER A N 1
ATOM 2094 C CA . SER A 1 279 ? 11.034 12.155 9.810 1.00 95.12 279 SER A CA 1
ATOM 2095 C C . SER A 1 279 ? 9.784 12.772 10.443 1.00 95.12 279 SER A C 1
ATOM 2097 O O . SER A 1 279 ? 8.799 12.082 10.713 1.00 95.12 279 SER A O 1
ATOM 2099 N N . ASP A 1 280 ? 9.815 14.088 10.650 1.00 93.50 280 ASP A N 1
ATOM 2100 C CA . ASP A 1 280 ? 8.665 14.862 11.136 1.00 93.50 280 ASP A CA 1
ATOM 2101 C C . ASP A 1 280 ? 7.692 15.250 10.009 1.00 93.50 280 ASP A C 1
ATOM 2103 O O . ASP A 1 280 ? 6.629 15.809 10.281 1.00 93.50 280 ASP A O 1
ATOM 2107 N N . VAL A 1 281 ? 8.023 14.934 8.753 1.00 94.06 281 VAL A N 1
ATOM 2108 C CA . VAL A 1 281 ? 7.160 15.139 7.582 1.00 94.06 281 VAL A CA 1
ATOM 2109 C C . VAL A 1 281 ? 6.896 13.814 6.865 1.00 94.06 281 VAL A C 1
ATOM 2111 O O . VAL A 1 281 ? 7.707 12.889 6.925 1.00 94.06 281 VAL A O 1
ATOM 2114 N N . MET A 1 282 ? 5.742 13.722 6.204 1.00 96.25 282 MET A N 1
ATOM 2115 C CA . MET A 1 282 ? 5.344 12.554 5.412 1.00 96.25 282 MET A CA 1
ATOM 2116 C C . MET A 1 282 ? 6.166 12.445 4.123 1.00 96.25 282 MET A C 1
ATOM 2118 O O . MET A 1 282 ? 6.598 13.476 3.613 1.00 96.25 282 MET A O 1
ATOM 2122 N N . PRO A 1 283 ? 6.328 11.246 3.532 1.00 95.62 283 PRO A N 1
ATOM 2123 C CA . PRO A 1 283 ? 6.984 11.107 2.233 1.00 95.62 283 PRO A CA 1
ATOM 2124 C C . PRO A 1 283 ? 6.217 11.794 1.095 1.00 95.62 283 PRO A C 1
ATOM 2126 O O . PRO A 1 283 ? 6.807 12.103 0.072 1.00 95.62 283 PRO A O 1
ATOM 2129 N N . THR A 1 284 ? 4.931 12.088 1.286 1.00 95.00 284 THR A N 1
ATOM 2130 C CA . THR A 1 284 ? 4.092 12.850 0.349 1.00 95.00 284 THR A CA 1
ATOM 2131 C C . THR A 1 284 ? 4.280 14.369 0.476 1.00 95.00 284 THR A C 1
ATOM 2133 O O . THR A 1 284 ? 3.821 15.130 -0.376 1.00 95.00 284 THR A O 1
ATOM 2136 N N . ASP A 1 285 ? 4.977 14.845 1.516 1.00 94.50 285 ASP A N 1
ATOM 2137 C CA . ASP A 1 285 ? 5.313 16.260 1.672 1.00 94.50 285 ASP A CA 1
ATOM 2138 C C . ASP A 1 285 ? 6.459 16.636 0.708 1.00 94.50 285 ASP A C 1
ATOM 2140 O O . ASP A 1 285 ? 7.520 16.003 0.735 1.00 94.50 285 ASP A O 1
ATOM 2144 N N . PRO A 1 286 ? 6.328 17.699 -0.112 1.00 91.12 286 PRO A N 1
ATOM 2145 C CA . PRO A 1 286 ? 7.401 18.137 -1.007 1.00 91.12 286 PRO A CA 1
ATOM 2146 C C . PRO A 1 286 ? 8.736 18.432 -0.303 1.00 91.12 286 PRO A C 1
ATOM 2148 O O . PRO A 1 286 ? 9.794 18.336 -0.923 1.00 91.12 286 PRO A O 1
ATOM 2151 N N . GLY A 1 287 ? 8.701 18.808 0.978 1.00 92.38 287 GLY A N 1
ATOM 2152 C CA . GLY A 1 287 ? 9.865 19.049 1.825 1.00 92.38 287 GLY A CA 1
ATOM 2153 C C . GLY A 1 287 ? 10.570 17.781 2.311 1.00 92.38 287 GLY A C 1
ATOM 2154 O O . GLY A 1 287 ? 11.693 17.882 2.809 1.00 92.38 287 GLY A O 1
ATOM 2155 N N . PHE A 1 288 ? 9.965 16.598 2.156 1.00 95.75 288 PHE A N 1
ATOM 2156 C CA . PHE A 1 288 ? 10.613 15.321 2.459 1.00 95.75 288 PHE A CA 1
ATOM 2157 C C . PHE A 1 288 ? 11.739 15.009 1.470 1.00 95.75 288 PHE A C 1
ATOM 2159 O O . PHE A 1 288 ? 12.810 14.533 1.866 1.00 95.75 288 PHE A O 1
ATOM 2166 N N . HIS A 1 289 ? 11.527 15.312 0.189 1.00 95.19 289 HIS A N 1
ATOM 2167 C CA . HIS A 1 289 ? 12.435 14.927 -0.884 1.00 95.19 289 HIS A CA 1
ATOM 2168 C C . HIS A 1 289 ? 13.592 15.912 -1.101 1.00 95.19 289 HIS A C 1
ATOM 2170 O O . HIS A 1 289 ? 13.464 17.131 -1.001 1.00 95.19 289 HIS A O 1
ATOM 2176 N N . GLY A 1 290 ? 14.757 15.352 -1.421 1.00 94.12 290 GLY A N 1
ATOM 2177 C CA . GLY A 1 290 ? 15.963 16.072 -1.806 1.00 94.12 290 GLY A CA 1
ATOM 2178 C C . GLY A 1 290 ? 16.104 16.208 -3.322 1.00 94.12 290 GLY A C 1
ATOM 2179 O O . GLY A 1 290 ? 15.175 15.980 -4.095 1.00 94.12 290 GLY A O 1
ATOM 2180 N N . ALA A 1 291 ? 17.306 16.576 -3.771 1.00 94.62 291 ALA A N 1
ATOM 2181 C CA . ALA A 1 291 ? 17.606 16.605 -5.198 1.00 94.62 291 ALA A CA 1
ATOM 2182 C C . ALA A 1 291 ? 17.621 15.169 -5.766 1.00 94.62 291 ALA A C 1
ATOM 2184 O O . ALA A 1 291 ? 18.398 14.339 -5.277 1.00 94.62 291 ALA A O 1
ATOM 2185 N N . PRO A 1 292 ? 16.816 14.857 -6.797 1.00 96.12 292 PRO A N 1
ATOM 2186 C CA . PRO A 1 292 ? 16.756 13.510 -7.345 1.00 96.12 292 PRO A CA 1
ATOM 2187 C C . PRO A 1 292 ? 18.054 13.128 -8.058 1.00 96.12 292 PRO A C 1
ATOM 2189 O O . PRO A 1 292 ? 18.750 13.972 -8.637 1.00 96.12 292 PRO A O 1
ATOM 2192 N N . ILE A 1 293 ? 18.350 11.829 -8.076 1.00 96.25 293 ILE A N 1
ATOM 2193 C CA . ILE A 1 293 ? 19.484 11.287 -8.828 1.00 96.25 293 ILE A CA 1
ATOM 2194 C C . ILE A 1 293 ? 18.989 10.858 -10.200 1.00 96.25 293 ILE A C 1
ATOM 2196 O O . ILE A 1 293 ? 18.258 9.880 -10.345 1.00 96.25 293 ILE A O 1
ATOM 2200 N N . ASN A 1 294 ? 19.413 11.603 -11.215 1.00 96.88 294 ASN A N 1
ATOM 2201 C CA . ASN A 1 294 ? 19.002 11.379 -12.591 1.00 96.88 294 ASN A CA 1
ATOM 2202 C C . ASN A 1 294 ? 20.042 10.554 -13.349 1.00 96.88 294 ASN A C 1
ATOM 2204 O O . ASN A 1 294 ? 21.244 10.819 -13.285 1.00 96.88 294 ASN A O 1
ATOM 2208 N N . SER A 1 295 ? 19.572 9.589 -14.130 1.00 94.50 295 SER A N 1
ATOM 2209 C CA . SER A 1 295 ? 20.392 8.821 -15.062 1.00 94.50 295 SER A CA 1
ATOM 2210 C C . SER A 1 295 ? 19.664 8.653 -16.391 1.00 94.50 295 SER A C 1
ATOM 2212 O O . SER A 1 295 ? 18.441 8.554 -16.438 1.00 94.50 295 SER A O 1
ATOM 2214 N N . ILE A 1 296 ? 20.418 8.655 -17.489 1.00 96.88 296 ILE A N 1
ATOM 2215 C CA . ILE A 1 296 ? 19.900 8.378 -18.830 1.00 96.88 296 ILE A CA 1
ATOM 2216 C C . ILE A 1 296 ? 20.836 7.370 -19.474 1.00 96.88 296 ILE A C 1
ATOM 2218 O O . ILE A 1 296 ? 22.048 7.573 -19.502 1.00 96.88 296 ILE A O 1
ATOM 2222 N N . SER A 1 297 ? 20.263 6.297 -20.002 1.00 97.31 297 SER A N 1
ATOM 2223 C CA . SER A 1 297 ? 20.997 5.230 -20.673 1.00 97.31 297 SER A CA 1
ATOM 2224 C C . SER A 1 297 ? 20.323 4.844 -21.982 1.00 97.31 297 SER A C 1
ATOM 2226 O O . SER A 1 297 ? 19.123 5.054 -22.184 1.00 97.31 297 SER A O 1
ATOM 2228 N N . ALA A 1 298 ? 21.108 4.258 -22.885 1.00 97.25 298 ALA A N 1
ATOM 2229 C CA . ALA A 1 298 ? 20.548 3.539 -24.019 1.00 97.25 298 ALA A CA 1
ATOM 2230 C C . ALA A 1 298 ? 19.725 2.344 -23.513 1.00 97.25 298 ALA A C 1
ATOM 2232 O O . ALA A 1 298 ? 20.069 1.735 -22.500 1.00 97.25 298 ALA A O 1
ATOM 2233 N N . GLY A 1 299 ? 18.636 2.032 -24.214 1.00 96.56 299 GLY A N 1
ATOM 2234 C CA . GLY A 1 299 ? 17.853 0.834 -23.935 1.00 96.56 299 GLY A CA 1
ATOM 2235 C C . GLY A 1 299 ? 18.410 -0.398 -24.648 1.00 96.56 299 GLY A C 1
ATOM 2236 O O . GLY A 1 299 ? 19.615 -0.546 -24.854 1.00 96.56 299 GLY A O 1
ATOM 2237 N N . GLY A 1 300 ? 17.514 -1.292 -25.049 1.00 97.81 300 GLY A N 1
ATOM 2238 C CA . GLY A 1 300 ? 17.869 -2.495 -25.781 1.00 97.81 300 GLY A CA 1
ATOM 2239 C C . GLY A 1 300 ? 16.666 -3.158 -26.432 1.00 97.81 300 GLY A C 1
ATOM 2240 O O . GLY A 1 300 ? 15.531 -2.689 -26.339 1.00 97.81 300 GLY A O 1
ATOM 2241 N N . PHE A 1 301 ? 16.935 -4.278 -27.091 1.00 97.88 301 PHE A N 1
ATOM 2242 C CA . PHE A 1 301 ? 15.914 -5.136 -27.671 1.00 97.88 301 PHE A CA 1
ATOM 2243 C C . PHE A 1 301 ? 15.503 -6.219 -26.671 1.00 97.88 301 PHE A C 1
ATOM 2245 O O . PHE A 1 301 ? 16.364 -6.842 -26.052 1.00 97.88 301 PHE A O 1
ATOM 2252 N N . MET A 1 302 ? 14.202 -6.485 -26.561 1.00 97.38 302 MET A N 1
ATOM 2253 C CA . MET A 1 302 ? 13.662 -7.544 -25.715 1.00 97.38 302 MET A CA 1
ATOM 2254 C C . MET A 1 302 ? 12.499 -8.263 -26.413 1.00 97.38 302 MET A C 1
ATOM 2256 O O . MET A 1 302 ? 11.512 -7.620 -26.791 1.00 97.38 302 MET A O 1
ATOM 2260 N N . PRO A 1 303 ? 12.570 -9.595 -26.591 1.00 97.06 303 PRO A N 1
ATOM 2261 C CA . PRO A 1 303 ? 11.416 -10.375 -27.007 1.00 97.06 303 PRO A CA 1
ATOM 2262 C C . PRO A 1 303 ? 10.415 -10.495 -25.853 1.00 97.06 303 PRO A C 1
ATOM 2264 O O . PRO A 1 303 ? 10.789 -10.734 -24.704 1.00 97.06 303 PRO A O 1
ATOM 2267 N N . ILE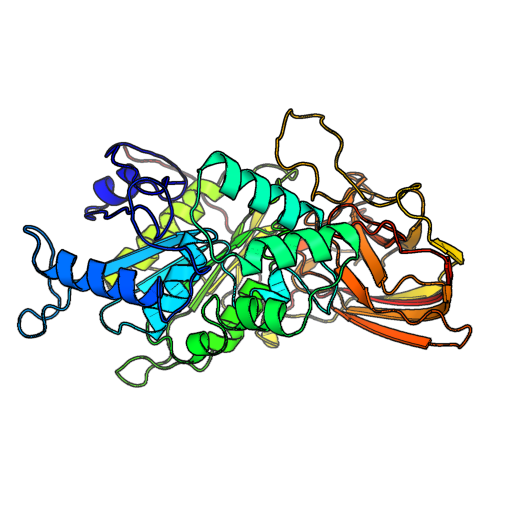 A 1 304 ? 9.131 -10.378 -26.178 1.00 95.50 304 ILE A N 1
ATOM 2268 C CA . ILE A 1 304 ? 8.029 -10.579 -25.244 1.00 95.50 304 ILE A CA 1
ATOM 2269 C C . ILE A 1 304 ? 7.461 -11.967 -25.473 1.00 95.50 304 ILE A C 1
ATOM 2271 O O . ILE A 1 304 ? 6.753 -12.220 -26.449 1.00 95.50 304 ILE A O 1
ATOM 2275 N N . LEU A 1 305 ? 7.826 -12.868 -24.567 1.00 89.56 305 LEU A N 1
ATOM 2276 C CA . LEU A 1 305 ? 7.409 -14.259 -24.556 1.00 89.56 305 LEU A CA 1
ATOM 2277 C C . LEU A 1 305 ? 6.727 -14.530 -23.216 1.00 89.56 305 LEU A C 1
ATOM 2279 O O . LEU A 1 305 ? 7.297 -14.177 -22.181 1.00 89.56 305 LEU A O 1
ATOM 2283 N N . PRO A 1 306 ? 5.549 -15.170 -23.199 1.00 79.38 306 PRO A N 1
ATOM 2284 C CA . PRO A 1 306 ? 4.934 -15.549 -21.941 1.00 79.38 306 PRO A CA 1
ATOM 2285 C C . PRO A 1 306 ? 5.863 -16.552 -21.237 1.00 79.38 306 PRO A C 1
ATOM 2287 O O . PRO A 1 306 ? 6.259 -17.555 -21.832 1.00 79.38 306 PRO A O 1
ATOM 2290 N N . ILE A 1 307 ? 6.209 -16.277 -19.971 1.00 77.31 307 ILE A N 1
ATOM 2291 C CA . ILE A 1 307 ? 6.955 -17.148 -19.033 1.00 77.31 307 ILE A CA 1
ATOM 2292 C C . ILE A 1 307 ? 8.484 -17.173 -19.234 1.00 77.31 307 ILE A C 1
ATOM 2294 O O . ILE A 1 307 ? 9.232 -17.216 -18.257 1.00 77.31 307 ILE A O 1
ATOM 2298 N N . ALA A 1 308 ? 8.986 -17.176 -20.470 1.00 83.81 308 ALA A N 1
ATOM 2299 C CA . ALA A 1 308 ? 10.398 -17.471 -20.733 1.00 83.81 308 ALA A CA 1
ATOM 2300 C C . ALA A 1 308 ? 11.364 -16.384 -20.212 1.00 83.81 308 ALA A C 1
ATOM 2302 O O . ALA A 1 308 ? 11.459 -15.289 -20.770 1.00 83.81 308 ALA A O 1
ATOM 2303 N N . GLY A 1 309 ? 12.129 -16.727 -19.167 1.00 85.12 309 GLY A N 1
ATOM 2304 C CA . GLY A 1 309 ? 13.170 -15.870 -18.585 1.00 85.12 309 GLY A CA 1
ATOM 2305 C C . GLY A 1 309 ? 12.642 -14.647 -17.828 1.00 85.12 309 GLY A C 1
ATOM 2306 O O . GLY A 1 309 ? 13.428 -13.739 -17.558 1.00 85.12 309 GLY A O 1
ATOM 2307 N N . GLY A 1 310 ? 11.341 -14.605 -17.525 1.00 91.44 310 GLY A N 1
ATOM 2308 C CA . GLY A 1 310 ? 10.688 -13.494 -16.831 1.00 91.44 310 GLY A CA 1
ATOM 2309 C C . GLY A 1 310 ? 11.101 -13.326 -15.367 1.00 91.44 310 GLY A C 1
ATOM 2310 O O . GLY A 1 310 ? 11.966 -14.036 -14.854 1.00 91.44 310 GLY A O 1
ATOM 2311 N N . SER A 1 311 ? 10.478 -12.348 -14.712 1.00 94.62 311 SER A N 1
ATOM 2312 C CA . SER A 1 311 ? 10.631 -12.099 -13.278 1.00 94.62 311 SER A CA 1
ATOM 2313 C C . SER A 1 311 ? 9.707 -13.008 -12.466 1.00 94.62 311 SER A C 1
ATOM 2315 O O . SER A 1 311 ? 8.526 -13.158 -12.782 1.00 94.62 311 SER A O 1
ATOM 2317 N N . GLY A 1 312 ? 10.250 -13.617 -11.418 1.00 91.12 312 GLY A N 1
ATOM 2318 C CA . GLY A 1 312 ? 9.514 -14.521 -10.554 1.00 91.12 312 GLY A CA 1
ATOM 2319 C C . GLY A 1 312 ? 9.210 -15.899 -11.177 1.00 91.12 312 GLY A C 1
ATOM 2320 O O . GLY A 1 312 ? 9.557 -16.181 -12.329 1.00 91.12 312 GLY A O 1
ATOM 2321 N N . PRO A 1 313 ? 8.557 -16.784 -10.405 1.00 88.81 313 PRO A N 1
ATOM 2322 C CA . PRO A 1 313 ? 8.315 -16.584 -8.982 1.00 88.81 313 PRO A CA 1
ATOM 2323 C C . PRO A 1 313 ? 9.637 -16.753 -8.228 1.00 88.81 313 PRO A C 1
ATOM 2325 O O . PRO A 1 313 ? 10.559 -17.422 -8.715 1.00 88.81 313 PRO A O 1
ATOM 2328 N N . LEU A 1 314 ? 9.739 -16.194 -7.023 1.00 81.06 314 LEU A N 1
ATOM 2329 C CA . LEU A 1 314 ? 10.773 -16.653 -6.105 1.00 81.06 314 LEU A CA 1
ATOM 2330 C C . LEU A 1 314 ? 10.584 -18.167 -5.963 1.00 81.06 314 LEU A C 1
ATOM 2332 O O . LEU A 1 314 ? 9.500 -18.632 -5.617 1.00 81.06 314 LEU A O 1
ATOM 2336 N N . GLY A 1 315 ? 11.611 -18.956 -6.310 1.00 64.31 315 GLY A N 1
ATOM 2337 C CA . GLY A 1 315 ? 11.585 -20.403 -6.086 1.00 64.31 315 GLY A CA 1
ATOM 2338 C C . GLY A 1 315 ? 11.297 -20.705 -4.611 1.00 64.31 315 GLY A C 1
ATOM 2339 O O . GLY A 1 315 ? 11.213 -19.794 -3.798 1.00 64.31 315 GLY A O 1
ATOM 2340 N N . ASN A 1 316 ? 11.164 -21.971 -4.224 1.00 50.38 316 ASN A N 1
ATOM 2341 C CA . ASN A 1 316 ? 10.823 -22.322 -2.844 1.00 50.38 316 ASN A CA 1
ATOM 2342 C C . ASN A 1 316 ? 12.061 -22.671 -1.972 1.00 50.38 316 ASN A C 1
ATOM 2344 O O . ASN A 1 316 ? 12.235 -23.850 -1.663 1.00 50.38 316 ASN A O 1
ATOM 2348 N N . PRO A 1 317 ? 12.953 -21.737 -1.560 1.00 42.12 317 PRO A N 1
ATOM 2349 C CA . PRO A 1 317 ? 14.052 -22.071 -0.659 1.00 42.12 317 PRO A CA 1
ATOM 2350 C C . PRO A 1 317 ? 13.606 -22.180 0.811 1.00 42.12 317 PRO A C 1
ATOM 2352 O O . PRO A 1 317 ? 14.393 -22.655 1.624 1.00 42.12 317 PRO A O 1
ATOM 2355 N N . LEU A 1 318 ? 12.380 -21.752 1.165 1.00 44.12 318 LEU A N 1
ATOM 2356 C CA . LEU A 1 318 ? 11.915 -21.604 2.560 1.00 44.12 318 LEU A CA 1
ATOM 2357 C C . LEU A 1 318 ? 10.579 -22.299 2.907 1.00 44.12 318 LEU A C 1
ATOM 2359 O O . LEU A 1 318 ? 10.134 -22.215 4.046 1.00 44.12 318 LEU A O 1
ATOM 2363 N N . GLY A 1 319 ? 9.927 -22.992 1.974 1.00 39.62 319 GLY A N 1
ATOM 2364 C CA . GLY A 1 319 ? 8.628 -23.648 2.191 1.00 39.62 319 GLY A CA 1
ATOM 2365 C C . GLY A 1 319 ? 7.408 -22.715 2.190 1.00 39.62 319 GLY A C 1
ATOM 2366 O O . GLY A 1 319 ? 6.349 -23.139 2.639 1.00 39.62 319 GLY A O 1
ATOM 2367 N N . LEU A 1 320 ? 7.537 -21.464 1.732 1.00 50.62 320 LEU A N 1
ATOM 2368 C CA . LEU A 1 320 ? 6.505 -20.436 1.909 1.00 50.62 320 LEU A CA 1
ATOM 2369 C C . LEU A 1 320 ? 5.415 -20.495 0.827 1.00 50.62 320 LEU A C 1
ATOM 2371 O O . LEU A 1 320 ? 5.687 -20.439 -0.375 1.00 50.62 320 LEU A O 1
ATOM 2375 N N . GLU A 1 321 ? 4.169 -20.539 1.293 1.00 55.69 321 GLU A N 1
ATOM 2376 C CA . GLU A 1 321 ? 2.925 -20.624 0.517 1.00 55.69 321 GLU A CA 1
ATOM 2377 C C . GLU A 1 321 ? 2.593 -19.369 -0.326 1.00 55.69 321 GLU A C 1
ATOM 2379 O O . GLU A 1 321 ? 1.789 -19.460 -1.250 1.00 55.69 321 GLU A O 1
ATOM 2384 N N . ASN A 1 322 ? 3.311 -18.251 -0.126 1.00 62.44 322 ASN A N 1
ATOM 2385 C CA . ASN A 1 322 ? 3.114 -16.961 -0.820 1.00 62.44 322 ASN A CA 1
ATOM 2386 C C . ASN A 1 322 ? 4.265 -16.569 -1.772 1.00 62.44 322 ASN A C 1
ATOM 2388 O O . ASN A 1 322 ? 4.496 -15.394 -2.025 1.00 62.44 322 ASN A O 1
ATOM 2392 N N . SER A 1 323 ? 5.036 -17.527 -2.289 1.00 75.88 323 SER A N 1
ATOM 2393 C CA . SER A 1 323 ? 6.186 -17.230 -3.169 1.00 75.88 323 SER A CA 1
ATOM 2394 C C . SER A 1 323 ? 5.811 -16.882 -4.619 1.00 75.88 323 SER A C 1
ATOM 2396 O O . SER A 1 323 ? 6.603 -16.278 -5.341 1.00 75.88 323 SER A O 1
ATOM 2398 N N . LEU A 1 324 ? 4.593 -17.232 -5.046 1.00 85.31 324 LEU A N 1
ATOM 2399 C CA . LEU A 1 324 ? 4.092 -17.009 -6.404 1.00 85.31 324 LEU A CA 1
ATOM 2400 C C . LEU A 1 324 ? 4.079 -15.523 -6.845 1.00 85.31 324 LEU A C 1
ATOM 2402 O O . LEU A 1 324 ? 4.551 -15.250 -7.953 1.00 85.31 324 LEU A O 1
ATOM 2406 N N . PRO A 1 325 ? 3.574 -14.570 -6.036 1.00 90.00 325 PRO A N 1
ATOM 2407 C CA . PRO A 1 325 ? 3.583 -13.145 -6.369 1.00 90.00 325 PRO A CA 1
ATOM 2408 C C . PRO A 1 325 ? 4.936 -12.457 -6.148 1.00 90.00 325 PRO A C 1
ATOM 2410 O O . PRO A 1 325 ? 5.035 -11.266 -6.392 1.00 90.00 325 PRO A O 1
ATOM 2413 N N . ILE A 1 326 ? 5.993 -13.162 -5.739 1.00 89.81 326 ILE A N 1
ATOM 2414 C CA . ILE A 1 326 ? 7.274 -12.500 -5.471 1.00 89.81 326 ILE A CA 1
ATOM 2415 C C . ILE A 1 326 ? 8.095 -12.409 -6.769 1.00 89.81 326 ILE A C 1
ATOM 2417 O O . ILE A 1 326 ? 8.467 -13.455 -7.324 1.00 89.81 326 ILE A O 1
ATOM 2421 N N . PRO A 1 327 ? 8.424 -11.198 -7.258 1.00 93.62 327 PRO A N 1
ATOM 2422 C CA . PRO A 1 327 ? 9.292 -11.019 -8.411 1.00 93.62 327 PRO A CA 1
ATOM 2423 C C . PRO A 1 327 ? 10.741 -11.398 -8.079 1.00 93.62 327 PRO A C 1
ATOM 2425 O O . PRO A 1 327 ? 11.202 -11.335 -6.940 1.00 93.62 327 PRO A O 1
ATOM 2428 N N . THR A 1 328 ? 11.503 -11.767 -9.104 1.00 94.00 328 THR A N 1
ATOM 2429 C CA . THR A 1 328 ? 12.937 -12.066 -8.983 1.00 94.00 328 THR A CA 1
ATOM 2430 C C . THR A 1 328 ? 13.712 -11.396 -10.097 1.00 94.00 328 THR A C 1
ATOM 2432 O O . THR A 1 328 ? 13.154 -11.026 -11.128 1.00 94.00 328 THR A O 1
ATOM 2435 N N . LYS A 1 329 ? 15.036 -11.309 -9.949 1.00 96.06 329 LYS A N 1
ATOM 2436 C CA . LYS A 1 329 ? 15.911 -10.914 -11.054 1.00 96.06 329 LYS A CA 1
ATOM 2437 C C . LYS A 1 329 ? 15.596 -11.741 -12.308 1.00 96.06 329 LYS A C 1
ATOM 2439 O O . LYS A 1 329 ? 15.669 -12.970 -12.280 1.00 96.06 329 LYS A O 1
ATOM 2444 N N . ALA A 1 330 ? 15.249 -11.057 -13.393 1.00 96.19 330 ALA A N 1
ATOM 2445 C CA . ALA A 1 330 ? 14.866 -11.680 -14.654 1.00 96.19 330 ALA A CA 1
ATOM 2446 C C . ALA A 1 330 ? 16.090 -11.931 -15.545 1.00 96.19 330 ALA A C 1
ATOM 2448 O O . ALA A 1 330 ? 17.057 -11.161 -15.532 1.00 96.19 330 ALA A O 1
ATOM 2449 N N . GLN A 1 331 ? 16.029 -12.999 -16.344 1.00 94.88 331 GLN A N 1
ATOM 2450 C CA . GLN A 1 331 ? 17.045 -13.325 -17.353 1.00 94.88 331 GLN A CA 1
ATOM 2451 C C . GLN A 1 331 ? 16.755 -12.625 -18.688 1.00 94.88 331 GLN A C 1
ATOM 2453 O O . GLN A 1 331 ? 17.669 -12.137 -19.347 1.00 94.88 331 GLN A O 1
ATOM 2458 N N . ASN A 1 332 ? 15.478 -12.563 -19.073 1.00 95.69 332 ASN A N 1
ATOM 2459 C CA . ASN A 1 332 ? 14.983 -11.836 -20.234 1.00 95.69 332 ASN A CA 1
ATOM 2460 C C . ASN A 1 332 ? 14.597 -10.413 -19.808 1.00 95.69 332 ASN A C 1
ATOM 2462 O O . ASN A 1 332 ? 13.446 -10.144 -19.454 1.00 95.69 332 ASN A O 1
ATOM 2466 N N . ALA A 1 333 ? 15.594 -9.529 -19.788 1.00 97.31 333 ALA A N 1
ATOM 2467 C CA . ALA A 1 333 ? 15.436 -8.153 -19.345 1.00 97.31 333 ALA A CA 1
ATOM 2468 C C . ALA A 1 333 ? 16.369 -7.193 -20.089 1.00 97.31 333 ALA A C 1
ATOM 2470 O O . ALA A 1 333 ? 17.496 -7.548 -20.446 1.00 97.31 333 ALA A O 1
ATOM 2471 N N . ILE A 1 334 ? 15.930 -5.944 -20.233 1.00 98.25 334 ILE A N 1
ATOM 2472 C CA . ILE A 1 334 ? 16.811 -4.817 -20.550 1.00 98.25 334 ILE A CA 1
ATOM 2473 C C . ILE A 1 334 ? 17.333 -4.285 -19.219 1.00 98.25 334 ILE A C 1
ATOM 2475 O O . ILE A 1 334 ? 16.555 -3.817 -18.390 1.00 98.25 334 ILE A O 1
ATOM 2479 N N . ASN A 1 335 ? 18.646 -4.381 -19.015 1.00 98.31 335 ASN A N 1
ATOM 2480 C CA . ASN A 1 335 ? 19.302 -3.972 -17.777 1.00 98.31 335 ASN A CA 1
ATOM 2481 C C . ASN A 1 335 ? 19.864 -2.559 -17.926 1.00 98.31 335 ASN A C 1
ATOM 2483 O O . ASN A 1 335 ? 20.721 -2.324 -18.778 1.00 98.31 335 ASN A O 1
ATOM 2487 N N . ILE A 1 336 ? 19.403 -1.647 -17.077 1.00 98.25 336 ILE A N 1
ATOM 2488 C CA . ILE A 1 336 ? 19.837 -0.255 -17.018 1.00 98.25 336 ILE A CA 1
ATOM 2489 C C . ILE A 1 336 ? 20.554 -0.038 -15.678 1.00 98.25 336 ILE A C 1
ATOM 2491 O O . ILE A 1 336 ? 19.890 0.045 -14.640 1.00 98.25 336 ILE A O 1
ATOM 2495 N N . PRO A 1 337 ? 21.899 0.016 -15.661 1.00 97.31 337 PRO A N 1
ATOM 2496 C CA . PRO A 1 337 ? 22.645 0.352 -14.454 1.00 97.31 337 PRO A CA 1
ATOM 2497 C C . PRO A 1 337 ? 22.235 1.734 -13.946 1.00 97.31 337 PRO A C 1
ATOM 2499 O O . PRO A 1 337 ? 22.175 2.687 -14.726 1.00 97.31 337 PRO A O 1
ATOM 2502 N N . LEU A 1 338 ? 21.955 1.841 -12.650 1.00 97.31 338 LEU A N 1
ATOM 2503 C CA . LEU A 1 338 ? 21.549 3.097 -12.032 1.00 97.31 338 LEU A CA 1
ATOM 2504 C C . LEU A 1 338 ? 22.759 3.816 -11.443 1.00 97.31 338 LEU A C 1
ATOM 2506 O O . LEU A 1 338 ? 23.639 3.200 -10.839 1.00 97.31 338 LEU A O 1
ATOM 2510 N N . THR A 1 339 ? 22.788 5.135 -11.609 1.00 94.25 339 THR A N 1
ATOM 2511 C CA . THR A 1 339 ? 23.765 5.984 -10.927 1.00 94.25 339 THR A CA 1
ATOM 2512 C C . THR A 1 339 ? 23.368 6.111 -9.462 1.00 94.25 339 THR A C 1
ATOM 2514 O O . THR A 1 339 ? 22.241 6.497 -9.165 1.00 94.25 339 THR A O 1
ATOM 2517 N N . LEU A 1 340 ? 24.305 5.830 -8.559 1.00 93.69 340 LEU A N 1
ATOM 2518 C CA . LEU A 1 340 ? 24.162 6.035 -7.119 1.00 93.69 340 LEU A CA 1
ATOM 2519 C C . LEU A 1 340 ? 25.112 7.146 -6.646 1.00 93.69 340 LEU A C 1
ATOM 2521 O O . LEU A 1 340 ? 26.090 7.451 -7.342 1.00 93.69 340 LEU A O 1
ATOM 2525 N N . PRO A 1 341 ? 24.843 7.784 -5.494 1.00 86.94 341 PRO A N 1
ATOM 2526 C CA . PRO A 1 341 ? 25.728 8.811 -4.973 1.00 86.94 341 PRO A CA 1
ATOM 2527 C C . PRO A 1 341 ? 27.045 8.199 -4.481 1.00 86.94 341 PRO A C 1
ATOM 2529 O O . PRO A 1 341 ? 27.132 7.023 -4.142 1.00 86.94 341 PRO A O 1
ATOM 2532 N N . THR A 1 342 ? 28.103 9.012 -4.428 1.00 85.88 342 THR A N 1
ATOM 2533 C CA . THR A 1 342 ? 29.411 8.574 -3.906 1.00 85.88 342 THR A CA 1
ATOM 2534 C C . THR A 1 342 ? 29.425 8.415 -2.385 1.00 85.88 342 THR A C 1
ATOM 2536 O O . THR A 1 342 ? 30.314 7.760 -1.848 1.00 85.88 342 THR A O 1
ATOM 2539 N N . GLY A 1 343 ? 28.497 9.078 -1.694 1.00 89.06 343 GLY A N 1
ATOM 2540 C CA . GLY A 1 343 ? 28.277 8.959 -0.255 1.00 89.06 343 GLY A CA 1
ATOM 2541 C C . GLY A 1 343 ? 26.973 8.227 0.043 1.00 89.06 343 GLY A C 1
ATOM 2542 O O . GLY A 1 343 ? 26.315 7.732 -0.867 1.00 89.06 343 GLY A O 1
ATOM 2543 N N . THR A 1 344 ? 26.595 8.193 1.316 1.00 91.81 344 THR A N 1
ATOM 2544 C CA . THR A 1 344 ? 25.329 7.589 1.731 1.00 91.81 344 THR A CA 1
ATOM 2545 C C . THR A 1 344 ? 24.143 8.483 1.370 1.00 91.81 344 THR A C 1
ATOM 2547 O O . THR A 1 344 ? 24.189 9.684 1.640 1.00 91.81 344 THR A O 1
ATOM 2550 N N . ALA A 1 345 ? 23.082 7.907 0.805 1.00 93.38 345 ALA A N 1
ATOM 2551 C CA . ALA A 1 345 ? 21.806 8.586 0.592 1.00 93.38 345 ALA A CA 1
ATOM 2552 C C . ALA A 1 345 ? 20.625 7.631 0.780 1.00 93.38 345 ALA A C 1
ATOM 2554 O O . ALA A 1 345 ? 20.663 6.493 0.317 1.00 93.38 345 ALA A O 1
ATOM 2555 N N . GLN A 1 346 ? 19.558 8.113 1.409 1.00 96.00 346 GLN A N 1
ATOM 2556 C CA . GLN A 1 34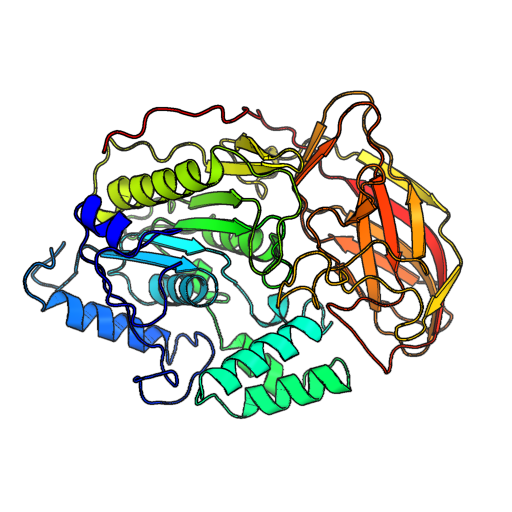6 ? 18.291 7.396 1.486 1.00 96.00 346 GLN A CA 1
ATOM 2557 C C . GLN A 1 346 ? 17.509 7.611 0.189 1.00 96.00 346 GLN A C 1
ATOM 2559 O O . GLN A 1 346 ? 17.307 8.750 -0.240 1.00 96.00 346 GLN A O 1
ATOM 2564 N N . LEU A 1 347 ? 17.079 6.508 -0.412 1.00 97.00 347 LEU A N 1
ATOM 2565 C CA . LEU A 1 347 ? 16.191 6.434 -1.558 1.00 97.00 347 LEU A CA 1
ATOM 2566 C C . LEU A 1 347 ? 14.820 5.986 -1.055 1.00 97.00 347 LEU A C 1
ATOM 2568 O O . LEU A 1 347 ? 14.607 4.798 -0.808 1.00 97.00 347 LEU A O 1
ATOM 2572 N N . VAL A 1 348 ? 13.933 6.951 -0.822 1.00 97.88 348 VAL A N 1
ATOM 2573 C CA . VAL A 1 348 ? 12.605 6.713 -0.242 1.00 97.88 348 VAL A CA 1
ATOM 2574 C C . VAL A 1 348 ? 11.562 7.405 -1.104 1.00 97.88 348 VAL A C 1
ATOM 2576 O O . VAL A 1 348 ? 11.673 8.610 -1.339 1.00 97.88 348 VAL A O 1
ATOM 2579 N N . GLY A 1 349 ? 10.582 6.638 -1.573 1.00 97.25 349 GLY A N 1
ATOM 2580 C CA . GLY A 1 349 ? 9.524 7.082 -2.481 1.00 97.25 349 GLY A CA 1
ATOM 2581 C C . GLY A 1 349 ? 9.582 6.388 -3.844 1.00 97.25 349 GLY A C 1
ATOM 2582 O O . GLY A 1 349 ? 10.395 5.480 -4.050 1.00 97.25 349 GLY A O 1
ATOM 2583 N N . ALA A 1 350 ? 8.753 6.843 -4.781 1.00 97.94 350 ALA A N 1
ATOM 2584 C CA . ALA A 1 350 ? 8.624 6.298 -6.129 1.00 97.94 350 ALA A CA 1
ATOM 2585 C C . ALA A 1 350 ? 9.741 6.768 -7.090 1.00 97.94 350 ALA A C 1
ATOM 2587 O O . ALA A 1 350 ? 9.910 7.967 -7.333 1.00 97.94 350 ALA A O 1
ATOM 2588 N N . PRO A 1 351 ? 10.519 5.850 -7.693 1.00 98.38 351 PRO A N 1
ATOM 2589 C CA . PRO A 1 351 ? 11.367 6.164 -8.840 1.00 98.38 351 PRO A CA 1
ATOM 2590 C C . PRO A 1 351 ? 10.552 6.513 -10.088 1.00 98.38 351 PRO A C 1
ATOM 2592 O O . PRO A 1 351 ? 9.724 5.720 -10.519 1.00 98.38 351 PRO A O 1
ATOM 2595 N N . THR A 1 352 ? 10.862 7.618 -10.764 1.00 98.62 352 THR A N 1
ATOM 2596 C CA . THR A 1 352 ? 10.231 7.950 -12.054 1.00 98.62 352 THR A CA 1
ATOM 2597 C C . THR A 1 352 ? 11.055 7.394 -13.209 1.00 98.62 352 THR A C 1
ATOM 2599 O O . THR A 1 352 ? 12.256 7.662 -13.321 1.00 98.62 352 THR A O 1
ATOM 2602 N N . VAL A 1 353 ? 10.416 6.667 -14.126 1.00 98.62 353 VAL A N 1
ATOM 2603 C CA . VAL A 1 353 ? 11.050 6.112 -15.328 1.00 98.62 353 VAL A CA 1
ATOM 2604 C C . VAL A 1 353 ? 10.382 6.653 -16.583 1.00 98.62 353 VAL A C 1
ATOM 2606 O O . VAL A 1 353 ? 9.170 6.578 -16.747 1.00 98.62 353 VAL A O 1
ATOM 2609 N N . THR A 1 354 ? 11.186 7.152 -17.522 1.00 98.69 354 THR A N 1
ATOM 2610 C CA . THR A 1 354 ? 10.745 7.487 -18.881 1.00 98.69 354 THR A CA 1
ATOM 2611 C C . THR A 1 354 ? 11.363 6.526 -19.885 1.00 98.69 354 THR A C 1
ATOM 2613 O O . THR A 1 354 ? 12.587 6.439 -19.997 1.00 98.69 354 THR A O 1
ATOM 2616 N N . VAL A 1 355 ? 10.524 5.828 -20.648 1.00 98.69 355 VAL A N 1
ATOM 2617 C CA . VAL A 1 355 ? 10.928 4.832 -21.646 1.00 98.69 355 VAL A CA 1
ATOM 2618 C C . VAL A 1 355 ? 10.544 5.320 -23.037 1.00 98.69 355 VAL A C 1
ATOM 2620 O O . VAL A 1 355 ? 9.365 5.517 -23.326 1.00 98.69 355 VAL A O 1
ATOM 2623 N N . ASN A 1 356 ? 11.528 5.461 -23.926 1.00 98.69 356 ASN A N 1
ATOM 2624 C CA . ASN A 1 356 ? 11.299 5.682 -25.354 1.00 98.69 356 ASN A CA 1
ATOM 2625 C C . ASN A 1 356 ? 11.448 4.352 -26.089 1.00 98.69 356 ASN A C 1
ATOM 2627 O O . ASN A 1 356 ? 12.482 3.692 -25.966 1.00 98.69 356 ASN A O 1
ATOM 2631 N N . TYR A 1 357 ? 10.431 3.940 -26.841 1.00 98.75 357 TYR A N 1
ATOM 2632 C CA . TYR A 1 357 ? 10.384 2.601 -27.419 1.00 98.75 357 TYR A CA 1
ATOM 2633 C C . TYR A 1 357 ? 9.633 2.540 -28.748 1.00 98.75 357 TYR A C 1
ATOM 2635 O O . TYR A 1 357 ? 8.935 3.460 -29.157 1.00 98.75 357 TYR A O 1
ATOM 2643 N N . SER A 1 358 ? 9.785 1.414 -29.431 1.00 98.62 358 SER A N 1
ATOM 2644 C CA . SER A 1 358 ? 8.937 0.972 -30.538 1.00 98.62 358 SER A CA 1
ATOM 2645 C C . SER A 1 358 ? 8.835 -0.548 -30.475 1.00 98.62 358 SER A C 1
ATOM 2647 O O . SER A 1 358 ? 9.688 -1.203 -29.875 1.00 98.62 358 SER A O 1
ATOM 2649 N N . GLY A 1 359 ? 7.808 -1.141 -31.064 1.00 98.19 359 GLY A N 1
ATOM 2650 C CA . GLY A 1 359 ? 7.662 -2.591 -31.022 1.00 98.19 359 GLY A CA 1
ATOM 2651 C C . GLY A 1 359 ? 6.412 -3.077 -31.725 1.00 98.19 359 GLY A C 1
ATOM 2652 O O . GLY A 1 359 ? 5.576 -2.272 -32.114 1.00 98.19 359 GLY A O 1
ATOM 2653 N N . PHE A 1 360 ? 6.289 -4.392 -31.870 1.00 98.25 360 PHE A N 1
ATOM 2654 C CA . PHE A 1 360 ? 5.131 -5.050 -32.474 1.00 98.25 360 PHE A CA 1
ATOM 2655 C C . PHE A 1 360 ? 4.666 -6.187 -31.575 1.00 98.25 360 PHE A C 1
ATOM 2657 O O . PHE A 1 360 ? 5.486 -7.004 -31.154 1.00 98.25 360 PHE A O 1
ATOM 2664 N N . GLY A 1 361 ? 3.368 -6.274 -31.296 1.00 97.31 361 GLY A N 1
ATOM 2665 C CA . GLY A 1 361 ? 2.848 -7.366 -30.484 1.00 97.31 361 GLY A CA 1
ATOM 2666 C C . GLY A 1 361 ? 1.447 -7.148 -29.942 1.00 97.31 361 GLY A C 1
ATOM 2667 O O . GLY A 1 361 ? 0.799 -6.140 -30.200 1.00 97.31 361 GLY A O 1
ATOM 2668 N N . THR A 1 362 ? 1.000 -8.127 -29.163 1.00 95.69 362 THR A N 1
ATOM 2669 C CA . THR A 1 362 ? -0.267 -8.115 -28.425 1.00 95.69 362 THR A CA 1
ATOM 2670 C C . THR A 1 362 ? -0.089 -7.709 -26.966 1.00 95.69 362 THR A C 1
ATOM 2672 O O . THR A 1 362 ? -1.085 -7.472 -26.283 1.00 95.69 362 THR A O 1
ATOM 2675 N N . SER A 1 363 ? 1.152 -7.646 -26.463 1.00 95.88 363 SER A N 1
ATOM 2676 C CA . SER A 1 363 ? 1.389 -7.251 -25.075 1.00 95.88 363 SER A CA 1
ATOM 2677 C C . SER A 1 363 ? 0.933 -5.817 -24.826 1.00 95.88 363 SER A C 1
ATOM 2679 O O . SER A 1 363 ? 1.298 -4.902 -25.564 1.00 95.88 363 SER A O 1
ATOM 2681 N N . ARG A 1 364 ? 0.158 -5.637 -23.754 1.00 96.25 364 ARG A N 1
ATOM 2682 C CA . ARG A 1 364 ? -0.280 -4.326 -23.251 1.00 96.25 364 ARG A CA 1
ATOM 2683 C C . ARG A 1 364 ? 0.706 -3.730 -22.253 1.00 96.25 364 ARG A C 1
ATOM 2685 O O . ARG A 1 364 ? 0.663 -2.533 -22.010 1.00 96.25 364 ARG A O 1
ATOM 2692 N N . PHE A 1 365 ? 1.578 -4.558 -21.683 1.00 97.25 365 PHE A N 1
ATOM 2693 C CA . PHE A 1 365 ? 2.507 -4.151 -20.640 1.00 97.25 365 PHE A CA 1
ATOM 2694 C C . PHE A 1 365 ? 3.911 -4.689 -20.912 1.00 97.25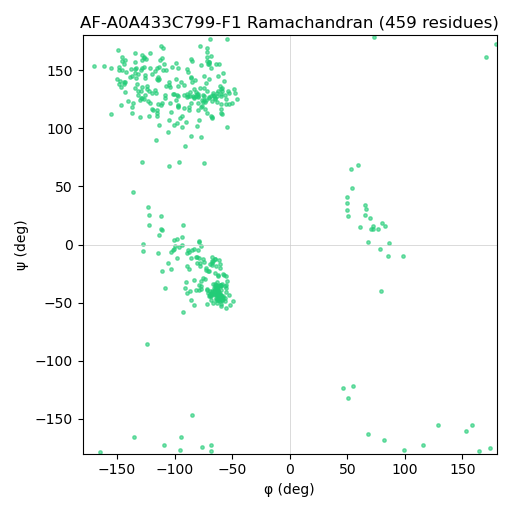 365 PHE A C 1
ATOM 2696 O O . PHE A 1 365 ? 4.091 -5.771 -21.479 1.00 97.25 365 PHE A O 1
ATOM 2703 N N . VAL A 1 366 ? 4.899 -3.911 -20.494 1.00 97.44 366 VAL A N 1
ATOM 2704 C CA . VAL A 1 366 ? 6.178 -4.424 -19.987 1.00 97.44 366 VAL A CA 1
ATOM 2705 C C . VAL A 1 366 ? 6.227 -4.091 -18.503 1.00 97.44 366 VAL A C 1
ATOM 2707 O O . VAL A 1 366 ? 5.369 -3.356 -18.022 1.00 97.44 366 VAL A O 1
ATOM 2710 N N . TYR A 1 367 ? 7.196 -4.609 -17.764 1.00 98.06 367 TYR A N 1
ATOM 2711 C CA . TYR A 1 367 ? 7.257 -4.359 -16.326 1.00 98.06 367 TYR A CA 1
ATOM 2712 C C . TYR A 1 367 ? 8.617 -3.814 -15.925 1.00 98.06 367 TYR A C 1
ATOM 2714 O O . TYR A 1 367 ? 9.609 -4.079 -16.602 1.00 98.06 367 TYR A O 1
ATOM 2722 N N . ALA A 1 368 ? 8.661 -3.052 -14.842 1.00 98.50 368 ALA A N 1
ATOM 2723 C CA . ALA A 1 368 ? 9.878 -2.462 -14.312 1.00 98.50 368 ALA A CA 1
ATOM 2724 C C . ALA A 1 368 ? 10.088 -2.868 -12.856 1.00 98.50 368 ALA A C 1
ATOM 2726 O O . ALA A 1 368 ? 9.155 -2.863 -12.060 1.00 98.50 368 ALA A O 1
ATOM 2727 N N . GLN A 1 369 ? 11.326 -3.216 -12.525 1.00 98.56 369 GLN A N 1
ATOM 2728 C CA . GLN A 1 369 ? 11.755 -3.540 -11.167 1.00 98.56 369 GLN A CA 1
ATOM 2729 C C . GLN A 1 369 ? 13.193 -3.069 -10.954 1.00 98.56 369 GLN A C 1
ATOM 2731 O O . GLN A 1 369 ? 13.986 -3.062 -11.899 1.00 98.56 369 GLN A O 1
ATOM 2736 N N . ILE A 1 370 ? 13.556 -2.721 -9.724 1.00 98.56 370 ILE A N 1
ATOM 2737 C CA . ILE A 1 370 ? 14.938 -2.386 -9.368 1.00 98.56 370 ILE A CA 1
ATOM 2738 C C . ILE A 1 370 ? 15.564 -3.591 -8.678 1.00 98.56 370 ILE A C 1
ATOM 2740 O O . ILE A 1 370 ? 14.986 -4.161 -7.762 1.00 98.56 370 ILE A O 1
ATOM 2744 N N . VAL A 1 371 ? 16.745 -3.994 -9.133 1.00 98.50 371 VAL A N 1
ATOM 2745 C CA . VAL A 1 371 ? 17.514 -5.105 -8.573 1.00 98.50 371 VAL A CA 1
ATOM 2746 C C . VAL A 1 371 ? 18.720 -4.554 -7.836 1.00 98.50 371 VAL A C 1
ATOM 2748 O O . VAL A 1 371 ? 19.502 -3.801 -8.420 1.00 98.50 371 VAL A O 1
ATOM 2751 N N . ASP A 1 372 ? 18.898 -4.977 -6.590 1.00 97.62 372 ASP A N 1
ATOM 2752 C CA . ASP A 1 372 ? 20.165 -4.838 -5.884 1.00 97.62 372 ASP A CA 1
ATOM 2753 C C . ASP A 1 372 ? 21.137 -5.912 -6.387 1.00 97.62 372 ASP A C 1
ATOM 2755 O O . ASP A 1 372 ? 20.892 -7.118 -6.291 1.00 97.62 372 ASP A O 1
ATOM 2759 N N . ASN A 1 373 ? 22.248 -5.474 -6.977 1.00 97.50 373 ASN A N 1
ATOM 2760 C CA . ASN A 1 373 ? 23.241 -6.367 -7.560 1.00 97.50 373 ASN A CA 1
ATOM 2761 C C . ASN A 1 373 ? 24.068 -7.118 -6.514 1.00 97.50 373 ASN A C 1
ATOM 2763 O O . ASN A 1 373 ? 24.629 -8.161 -6.856 1.00 97.50 373 ASN A O 1
ATOM 2767 N N . THR A 1 374 ? 24.129 -6.628 -5.274 1.00 94.19 374 THR A N 1
ATOM 2768 C CA . THR A 1 374 ? 24.834 -7.287 -4.171 1.00 94.19 374 THR A CA 1
ATOM 2769 C C . THR A 1 374 ? 24.073 -8.528 -3.724 1.00 94.19 374 THR A C 1
ATOM 2771 O O . THR A 1 374 ? 2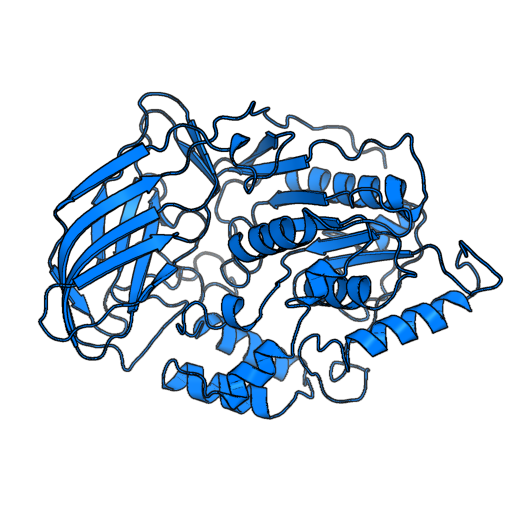4.639 -9.621 -3.666 1.00 94.19 374 THR A O 1
ATOM 2774 N N . THR A 1 375 ? 22.774 -8.389 -3.451 1.00 94.06 375 THR A N 1
ATOM 2775 C CA . THR A 1 375 ? 21.927 -9.507 -3.004 1.00 94.06 375 THR A CA 1
ATOM 2776 C C . THR A 1 375 ? 21.319 -10.312 -4.156 1.00 94.06 375 THR A C 1
ATOM 2778 O O . THR A 1 375 ? 20.920 -11.462 -3.968 1.00 94.06 375 THR A O 1
ATOM 2781 N N . GLY A 1 376 ? 21.236 -9.728 -5.354 1.00 94.88 376 GLY A N 1
ATOM 2782 C CA . GLY A 1 376 ? 20.535 -10.294 -6.507 1.00 94.88 376 GLY A CA 1
ATOM 2783 C C . GLY A 1 376 ? 19.007 -10.248 -6.389 1.00 94.88 376 GLY A C 1
ATOM 2784 O O . GLY A 1 376 ? 18.326 -10.931 -7.159 1.00 94.88 376 GLY A O 1
ATOM 2785 N N . ARG A 1 377 ? 18.471 -9.485 -5.430 1.00 94.44 377 ARG A N 1
ATOM 2786 C CA . ARG A 1 377 ? 17.039 -9.400 -5.121 1.00 94.44 377 ARG A CA 1
ATOM 2787 C C . ARG A 1 377 ? 16.405 -8.175 -5.755 1.00 94.44 377 ARG A C 1
ATOM 2789 O O . ARG A 1 377 ? 17.078 -7.190 -6.047 1.00 94.44 377 ARG A O 1
ATOM 2796 N N . VAL A 1 378 ? 15.097 -8.257 -5.962 1.00 96.75 378 VAL A N 1
ATOM 2797 C CA . VAL A 1 378 ? 14.291 -7.096 -6.334 1.00 96.75 378 VAL A CA 1
ATOM 2798 C C . VAL A 1 378 ? 14.085 -6.253 -5.079 1.00 96.75 378 VAL A C 1
ATOM 2800 O O . VAL A 1 378 ? 13.621 -6.773 -4.067 1.00 96.75 378 VAL A O 1
ATOM 2803 N N . VAL A 1 379 ? 14.454 -4.975 -5.133 1.00 96.69 379 VAL A N 1
ATOM 2804 C CA . VAL A 1 379 ? 14.264 -4.027 -4.029 1.00 96.69 379 VAL A CA 1
ATOM 2805 C C . VAL A 1 379 ? 12.772 -3.937 -3.722 1.00 96.69 379 VAL A C 1
ATOM 2807 O O . VAL A 1 379 ? 11.962 -3.766 -4.631 1.00 96.69 379 VAL A O 1
ATOM 2810 N N . GLY A 1 380 ? 12.412 -4.130 -2.452 1.00 92.56 380 GLY A N 1
ATOM 2811 C CA . GLY A 1 380 ? 11.019 -4.149 -2.008 1.00 92.56 380 GLY A CA 1
ATOM 2812 C C . GLY A 1 380 ? 10.200 -5.344 -2.511 1.00 92.56 380 GLY A C 1
ATOM 2813 O O . GLY A 1 380 ? 9.017 -5.413 -2.226 1.00 92.56 380 GLY A O 1
ATOM 2814 N N . ASN A 1 381 ? 10.767 -6.297 -3.264 1.00 92.38 381 ASN A N 1
ATOM 2815 C CA . ASN A 1 381 ? 9.991 -7.350 -3.941 1.00 92.38 381 ASN A CA 1
ATOM 2816 C C . ASN A 1 381 ? 8.795 -6.809 -4.757 1.00 92.38 381 ASN A C 1
ATOM 2818 O O . ASN A 1 381 ? 7.795 -7.497 -4.933 1.00 92.38 381 ASN A O 1
ATOM 2822 N N . VAL A 1 382 ? 8.903 -5.589 -5.283 1.00 94.25 382 VAL A N 1
ATOM 2823 C CA . VAL A 1 382 ? 7.836 -4.932 -6.041 1.00 94.25 382 VAL A CA 1
ATOM 2824 C C . VAL A 1 382 ? 8.186 -4.823 -7.522 1.00 94.25 382 VAL A C 1
ATOM 2826 O O . VAL A 1 382 ? 9.351 -4.762 -7.922 1.00 94.25 382 VAL A O 1
ATOM 2829 N N . VAL A 1 383 ? 7.154 -4.830 -8.363 1.00 96.62 383 VAL A N 1
ATOM 2830 C CA . VAL A 1 383 ? 7.280 -4.687 -9.814 1.00 96.62 383 VAL A CA 1
ATOM 2831 C C . VAL A 1 383 ? 6.113 -3.866 -10.350 1.00 96.62 383 VAL A C 1
ATOM 2833 O O . VAL A 1 383 ? 4.955 -4.160 -10.063 1.00 96.62 383 VAL A O 1
ATOM 2836 N N . THR A 1 384 ? 6.415 -2.869 -11.177 1.00 98.19 384 THR A N 1
ATOM 2837 C CA . THR A 1 384 ? 5.418 -1.946 -11.731 1.00 98.19 384 THR A CA 1
ATOM 2838 C C . THR A 1 384 ? 5.048 -2.336 -13.160 1.00 98.19 384 THR A C 1
ATOM 2840 O O . THR A 1 384 ? 5.946 -2.511 -13.995 1.00 98.19 384 THR A O 1
ATOM 2843 N N . PRO A 1 385 ? 3.754 -2.450 -13.503 1.00 97.75 385 PRO A N 1
ATOM 2844 C CA . PRO A 1 385 ? 3.314 -2.585 -14.885 1.00 97.75 385 PRO A CA 1
ATOM 2845 C C . PRO A 1 385 ? 3.417 -1.247 -15.635 1.00 97.75 385 PRO A C 1
ATOM 2847 O O . PRO A 1 385 ? 2.808 -0.252 -15.264 1.00 97.75 385 PRO A O 1
ATOM 2850 N N . ILE A 1 386 ? 4.138 -1.239 -16.755 1.00 98.19 386 ILE A N 1
ATOM 2851 C CA . ILE A 1 386 ? 4.266 -0.095 -17.664 1.00 98.19 386 ILE A CA 1
ATOM 2852 C C . ILE A 1 386 ? 3.382 -0.335 -18.881 1.00 98.19 386 ILE A C 1
ATOM 2854 O O . ILE A 1 386 ? 3.640 -1.241 -19.680 1.00 98.19 386 ILE A O 1
ATOM 2858 N N . LEU A 1 387 ? 2.349 0.493 -19.047 1.00 97.31 387 LEU A N 1
ATOM 2859 C CA . LEU A 1 387 ? 1.456 0.425 -20.201 1.00 97.31 387 LEU A CA 1
ATOM 2860 C C . LEU A 1 387 ? 2.219 0.756 -21.493 1.00 97.31 387 LEU A C 1
ATOM 2862 O O . LEU A 1 387 ? 2.821 1.824 -21.625 1.00 97.31 387 LEU A O 1
ATOM 2866 N N . VAL A 1 388 ? 2.160 -0.147 -22.472 1.00 97.44 388 VAL A N 1
ATOM 2867 C CA . VAL A 1 388 ? 2.807 0.015 -23.778 1.00 97.44 388 VAL A CA 1
ATOM 2868 C C . VAL A 1 388 ? 1.844 -0.217 -24.936 1.00 97.44 388 VAL A C 1
ATOM 2870 O O . VAL A 1 388 ? 0.882 -0.975 -24.843 1.00 97.44 388 VAL A O 1
ATOM 2873 N N . THR A 1 389 ? 2.124 0.432 -26.066 1.00 97.88 389 THR A N 1
ATOM 2874 C CA . THR A 1 389 ? 1.448 0.193 -27.347 1.00 97.88 389 THR A CA 1
ATOM 2875 C C . THR A 1 389 ? 2.470 -0.287 -28.370 1.00 97.88 389 THR A C 1
ATOM 2877 O O . THR A 1 389 ? 3.386 0.449 -28.728 1.00 97.88 389 THR A O 1
ATOM 2880 N N . LEU A 1 390 ? 2.321 -1.527 -28.838 1.00 98.06 390 LEU A N 1
ATOM 2881 C CA . LEU A 1 390 ? 3.267 -2.192 -29.738 1.00 98.06 390 LEU A CA 1
ATOM 2882 C C . LEU A 1 390 ? 2.719 -2.248 -31.173 1.00 98.06 390 LEU A C 1
ATOM 2884 O O . LEU A 1 390 ? 2.380 -3.313 -31.687 1.00 98.06 390 LEU A O 1
ATOM 2888 N N . ASP A 1 391 ? 2.610 -1.082 -31.809 1.00 98.00 391 ASP A N 1
ATOM 2889 C CA . ASP A 1 391 ? 2.016 -0.881 -33.140 1.00 98.00 391 ASP A CA 1
ATOM 2890 C C . ASP A 1 391 ? 3.030 -0.501 -34.237 1.00 98.00 391 ASP A C 1
ATOM 2892 O O . ASP A 1 391 ? 2.661 -0.079 -35.333 1.00 98.00 391 ASP A O 1
ATOM 2896 N N . GLY A 1 392 ? 4.320 -0.638 -33.940 1.00 97.81 392 GLY A N 1
ATOM 2897 C CA . GLY A 1 392 ? 5.431 -0.319 -34.830 1.00 97.81 392 GLY A CA 1
ATOM 2898 C C . GLY A 1 392 ? 5.881 1.136 -34.810 1.00 97.81 392 GLY A C 1
ATOM 2899 O O . GLY A 1 392 ? 6.925 1.441 -35.384 1.00 97.81 392 GLY A O 1
ATOM 2900 N N . GLN A 1 393 ? 5.133 2.031 -34.164 1.00 98.38 393 GLN A N 1
ATOM 2901 C CA . GLN A 1 393 ? 5.486 3.445 -34.081 1.00 98.38 393 GLN A CA 1
ATOM 2902 C C . GLN A 1 393 ? 6.446 3.715 -32.922 1.00 98.38 393 GLN A C 1
ATOM 2904 O O . GLN A 1 393 ? 6.508 2.965 -31.946 1.00 98.38 393 GLN A O 1
ATOM 2909 N N . SER A 1 394 ? 7.186 4.820 -33.011 1.00 98.38 394 SER A N 1
ATOM 2910 C CA . SER A 1 394 ? 7.921 5.351 -31.864 1.00 98.38 394 SER A CA 1
ATOM 2911 C C . SER A 1 394 ? 6.943 5.929 -30.842 1.00 98.38 394 SER A C 1
ATOM 2913 O O . SER A 1 394 ? 6.097 6.764 -31.163 1.00 98.38 394 SER A O 1
ATOM 2915 N N . ARG A 1 395 ? 7.074 5.478 -29.600 1.00 98.44 395 ARG A N 1
ATOM 2916 C CA . ARG A 1 395 ? 6.252 5.835 -28.448 1.00 98.44 395 ARG A CA 1
ATOM 2917 C C . ARG A 1 395 ? 7.157 6.264 -27.293 1.00 98.44 395 ARG A C 1
ATOM 2919 O O . ARG A 1 395 ? 8.336 5.912 -27.248 1.00 98.44 395 ARG A O 1
ATOM 2926 N N . HIS A 1 396 ? 6.588 7.006 -26.354 1.00 97.56 396 HIS A N 1
ATOM 2927 C CA . HIS A 1 396 ? 7.209 7.289 -25.066 1.00 97.56 396 HIS A CA 1
ATOM 2928 C C . HIS A 1 396 ? 6.181 7.072 -23.957 1.00 97.56 396 HIS A C 1
ATOM 2930 O O . HIS A 1 396 ? 4.979 7.205 -24.195 1.00 97.56 396 HIS A O 1
ATOM 2936 N N . VAL A 1 397 ? 6.654 6.719 -22.768 1.00 98.25 397 VAL A N 1
ATOM 2937 C CA . VAL A 1 397 ? 5.846 6.626 -21.550 1.00 98.25 397 VAL A CA 1
ATOM 2938 C C . VAL A 1 397 ? 6.694 7.080 -20.371 1.00 98.25 397 VAL A C 1
ATOM 2940 O O . VAL A 1 397 ? 7.872 6.731 -20.301 1.00 98.25 397 VAL A O 1
ATOM 2943 N N . THR A 1 398 ? 6.098 7.858 -19.476 1.00 98.50 398 THR A N 1
ATOM 2944 C CA . THR A 1 398 ? 6.667 8.221 -18.177 1.00 98.50 398 THR A CA 1
ATOM 2945 C C . THR A 1 398 ? 5.753 7.649 -17.109 1.00 98.50 398 THR A C 1
ATOM 2947 O O . THR A 1 398 ? 4.534 7.752 -17.236 1.00 98.50 398 THR A O 1
ATOM 2950 N N . VAL A 1 399 ? 6.339 6.993 -16.117 1.00 97.94 399 VAL A N 1
ATOM 2951 C CA . VAL A 1 399 ? 5.620 6.258 -15.079 1.00 97.94 399 VAL A CA 1
ATOM 2952 C C . VAL A 1 399 ? 6.421 6.311 -13.788 1.00 97.94 399 VAL A C 1
ATOM 2954 O O . VAL A 1 399 ? 7.647 6.169 -13.822 1.00 97.94 399 VAL A O 1
ATOM 2957 N N . ASP A 1 400 ? 5.730 6.518 -12.678 1.00 98.06 400 ASP A N 1
ATOM 2958 C CA . ASP A 1 400 ? 6.293 6.318 -11.351 1.00 98.06 400 ASP A CA 1
ATOM 2959 C C . ASP A 1 400 ? 6.226 4.825 -11.021 1.00 98.06 400 ASP A C 1
ATOM 2961 O O . ASP A 1 400 ? 5.227 4.153 -11.285 1.00 98.06 400 ASP A O 1
ATOM 2965 N N . LEU A 1 401 ? 7.345 4.272 -10.565 1.00 98.25 401 LEU A N 1
ATOM 2966 C CA . LEU A 1 401 ? 7.410 2.892 -10.105 1.00 98.25 401 LEU A CA 1
ATOM 2967 C C . LEU A 1 401 ? 6.811 2.776 -8.700 1.00 98.25 401 LEU A C 1
ATOM 2969 O O . LEU A 1 401 ? 6.568 3.780 -8.042 1.00 98.25 401 LEU A O 1
ATOM 2973 N N . GLU A 1 402 ? 6.626 1.546 -8.226 1.00 97.69 402 GLU A N 1
ATOM 2974 C CA . GLU A 1 402 ? 6.257 1.313 -6.827 1.00 97.69 402 GLU A CA 1
ATOM 2975 C C . GLU A 1 402 ? 7.310 1.951 -5.908 1.00 97.69 402 GLU A C 1
ATOM 2977 O O . GLU A 1 402 ? 8.513 1.876 -6.205 1.00 97.69 402 GLU A O 1
ATOM 2982 N N . ASP A 1 403 ? 6.873 2.566 -4.804 1.00 98.06 403 ASP A N 1
ATOM 2983 C CA . ASP A 1 403 ? 7.804 3.166 -3.853 1.00 98.06 403 ASP A CA 1
ATOM 2984 C C . ASP A 1 403 ? 8.793 2.133 -3.310 1.00 98.06 403 ASP A C 1
ATOM 2986 O O . ASP A 1 403 ? 8.486 0.954 -3.111 1.00 98.06 403 ASP A O 1
ATOM 2990 N N . ILE A 1 404 ? 9.997 2.612 -3.018 1.00 97.50 404 ILE A N 1
ATOM 2991 C CA . ILE A 1 404 ? 11.045 1.832 -2.368 1.00 97.50 404 ILE A CA 1
ATOM 2992 C C . ILE A 1 404 ? 11.523 2.542 -1.106 1.00 97.50 404 ILE A C 1
ATOM 2994 O O . ILE A 1 404 ? 11.366 3.753 -0.959 1.00 97.50 404 ILE A O 1
ATOM 2998 N N . ALA A 1 405 ? 12.149 1.782 -0.211 1.00 97.38 405 ALA A N 1
ATOM 2999 C CA . ALA A 1 405 ? 12.927 2.302 0.904 1.00 97.38 405 ALA A CA 1
ATOM 3000 C C . ALA A 1 405 ? 14.292 1.605 0.906 1.00 97.38 405 ALA A C 1
ATOM 3002 O O . ALA A 1 405 ? 14.382 0.402 1.146 1.00 97.38 405 ALA A O 1
ATOM 3003 N N . TYR A 1 406 ? 15.347 2.348 0.576 1.00 97.38 406 TYR A N 1
ATOM 3004 C CA . TYR A 1 406 ? 16.696 1.805 0.418 1.00 97.38 406 TYR A CA 1
ATOM 3005 C C . TYR A 1 406 ? 17.751 2.831 0.845 1.00 97.38 406 TYR A C 1
ATOM 3007 O O . TYR A 1 406 ? 17.682 3.991 0.450 1.00 97.38 406 TYR A O 1
ATOM 3015 N N . THR A 1 407 ? 18.770 2.427 1.596 1.00 96.31 407 THR A N 1
ATOM 3016 C CA . THR A 1 407 ? 19.932 3.267 1.913 1.00 96.31 407 THR A CA 1
ATOM 3017 C C . THR A 1 407 ? 21.073 2.926 0.963 1.00 96.31 407 THR A C 1
ATOM 3019 O O . THR A 1 407 ? 21.730 1.904 1.123 1.00 96.31 407 THR A O 1
ATOM 3022 N N . ALA A 1 408 ? 21.336 3.792 -0.019 1.00 95.06 408 ALA A N 1
ATOM 3023 C CA . ALA A 1 408 ? 22.465 3.644 -0.932 1.00 95.06 408 ALA A CA 1
ATOM 3024 C C . ALA A 1 408 ? 23.769 4.041 -0.246 1.00 95.06 408 ALA A C 1
ATOM 3026 O O . ALA A 1 408 ? 23.918 5.189 0.172 1.00 95.06 408 ALA A O 1
ATOM 3027 N N . GLY A 1 409 ? 24.711 3.105 -0.148 1.00 91.44 409 GLY A N 1
ATOM 3028 C CA . GLY A 1 409 ? 26.054 3.306 0.384 1.00 91.44 409 GLY A CA 1
ATOM 3029 C C . GLY A 1 409 ? 27.165 3.233 -0.676 1.00 91.44 409 GLY A C 1
ATOM 3030 O O . GLY A 1 409 ? 26.947 2.809 -1.815 1.00 91.44 409 GLY A O 1
ATOM 3031 N N . PRO A 1 410 ? 28.404 3.626 -0.320 1.00 89.00 410 PRO A N 1
ATOM 3032 C CA . PRO A 1 410 ? 29.554 3.475 -1.205 1.00 89.00 410 PRO A CA 1
ATOM 3033 C C . PRO A 1 410 ? 29.793 2.007 -1.584 1.00 89.00 410 PRO A C 1
ATOM 3035 O O . PRO A 1 410 ? 30.074 1.177 -0.724 1.00 89.00 410 PRO A O 1
ATOM 3038 N N . GLY A 1 411 ? 29.758 1.708 -2.883 1.00 86.69 411 GLY A N 1
ATOM 3039 C CA . GLY A 1 411 ? 29.979 0.356 -3.411 1.00 86.69 411 GLY A CA 1
ATOM 3040 C C . GLY A 1 411 ? 28.699 -0.416 -3.725 1.00 86.69 411 GLY A C 1
ATOM 3041 O O . GLY A 1 411 ? 28.786 -1.441 -4.403 1.00 86.69 411 GLY A O 1
ATOM 3042 N N . ASP A 1 412 ? 27.537 0.100 -3.322 1.00 94.62 412 ASP A N 1
ATOM 3043 C CA . ASP A 1 412 ? 26.256 -0.449 -3.749 1.00 94.62 412 ASP A CA 1
ATOM 3044 C C . ASP A 1 412 ? 26.073 -0.301 -5.257 1.00 94.62 412 ASP A C 1
ATOM 3046 O O . ASP A 1 412 ? 26.649 0.570 -5.920 1.00 94.62 412 ASP A O 1
ATOM 3050 N N . SER A 1 413 ? 25.241 -1.172 -5.819 1.00 96.06 413 SER A N 1
ATOM 3051 C CA . SER A 1 413 ? 24.913 -1.130 -7.232 1.00 96.06 413 SER A CA 1
ATOM 3052 C C . SER A 1 413 ? 23.479 -1.576 -7.449 1.00 96.06 413 SER A C 1
ATOM 3054 O O . SER A 1 413 ? 23.125 -2.717 -7.163 1.00 96.06 413 SER A O 1
ATOM 3056 N N . LEU A 1 414 ? 22.673 -0.680 -8.016 1.00 98.25 414 LEU A N 1
ATOM 3057 C CA . LEU A 1 414 ? 21.301 -0.966 -8.411 1.00 98.25 414 LEU A CA 1
ATOM 3058 C C . LEU A 1 414 ? 21.183 -1.059 -9.937 1.00 98.25 414 LEU A C 1
ATOM 3060 O O . LEU A 1 414 ? 21.924 -0.432 -10.700 1.00 98.25 414 LEU A O 1
ATOM 3064 N N . THR A 1 415 ? 20.239 -1.862 -10.411 1.00 98.50 415 THR A N 1
ATOM 3065 C CA . THR A 1 415 ? 19.915 -1.996 -11.834 1.00 98.50 415 THR A CA 1
ATOM 3066 C C . THR A 1 415 ? 18.413 -1.997 -12.024 1.00 98.50 415 THR A C 1
ATOM 3068 O O . THR A 1 415 ? 17.723 -2.868 -11.505 1.00 98.50 415 THR A O 1
ATOM 3071 N N . LEU A 1 416 ? 17.909 -1.055 -12.816 1.00 98.69 416 LEU A N 1
ATOM 3072 C CA . LEU A 1 416 ? 16.545 -1.125 -13.317 1.00 98.69 416 LEU A CA 1
ATOM 3073 C C . LEU A 1 416 ? 16.481 -2.221 -14.386 1.00 98.69 416 LEU A C 1
ATOM 3075 O O . LEU A 1 416 ? 17.228 -2.192 -15.366 1.00 98.69 416 LEU A O 1
ATOM 3079 N N . GLN A 1 417 ? 15.581 -3.180 -14.208 1.00 98.75 417 GLN A N 1
ATOM 3080 C CA . GLN A 1 417 ? 15.232 -4.160 -15.225 1.00 98.75 417 GLN A CA 1
ATOM 3081 C C . GLN A 1 417 ? 13.884 -3.792 -15.841 1.00 98.75 417 GLN A C 1
ATOM 3083 O O . GLN A 1 417 ? 12.879 -3.757 -15.134 1.00 98.75 417 GLN A O 1
ATOM 3088 N N . LEU A 1 418 ? 13.853 -3.585 -17.161 1.00 98.50 418 LEU A N 1
ATOM 3089 C CA . LEU A 1 418 ? 12.613 -3.720 -17.925 1.00 98.50 418 LEU A CA 1
ATOM 3090 C C . LEU A 1 418 ? 12.457 -5.194 -18.294 1.00 98.50 418 LEU A C 1
ATOM 3092 O O . LEU A 1 418 ? 13.347 -5.754 -18.936 1.00 98.50 418 LEU A O 1
ATOM 3096 N N . VAL A 1 419 ? 11.358 -5.820 -17.886 1.00 97.38 419 VAL A N 1
ATOM 3097 C CA . VAL A 1 419 ? 11.126 -7.262 -18.019 1.00 97.38 419 VAL A CA 1
ATOM 3098 C C . VAL A 1 419 ? 9.887 -7.543 -18.862 1.00 97.38 419 VAL A C 1
ATOM 3100 O O . VAL A 1 419 ? 8.915 -6.784 -18.869 1.00 97.38 419 VAL A O 1
ATOM 3103 N N . ALA A 1 420 ? 9.932 -8.647 -19.605 1.00 94.19 420 ALA A N 1
ATOM 3104 C CA . ALA A 1 420 ? 8.906 -8.967 -20.592 1.00 94.19 420 ALA A CA 1
ATOM 3105 C C . ALA A 1 420 ? 7.657 -9.640 -20.000 1.00 94.19 420 ALA A C 1
ATOM 3107 O O . ALA A 1 420 ? 6.554 -9.491 -20.522 1.00 94.19 420 ALA A O 1
ATOM 3108 N N . SER A 1 421 ? 7.839 -10.392 -18.918 1.00 95.19 421 SER A N 1
ATOM 3109 C CA . SER A 1 421 ? 6.779 -11.052 -18.162 1.00 95.19 421 SER A CA 1
ATOM 3110 C C . SER A 1 421 ? 7.181 -11.132 -16.697 1.00 95.19 421 SER A C 1
ATOM 3112 O O . SER A 1 421 ? 8.373 -11.191 -16.381 1.00 95.19 421 SER A O 1
ATOM 3114 N N . THR A 1 422 ? 6.193 -11.170 -15.812 1.00 95.62 422 THR A N 1
ATOM 3115 C CA . THR A 1 422 ? 6.417 -11.283 -14.374 1.00 95.62 422 THR A CA 1
ATOM 3116 C C . THR A 1 422 ? 5.282 -12.076 -13.730 1.00 95.62 422 THR A C 1
ATOM 3118 O O . THR A 1 422 ? 4.129 -11.913 -14.139 1.00 95.62 422 THR A O 1
ATOM 3121 N N . THR A 1 423 ? 5.575 -12.944 -12.758 1.00 93.62 423 THR A N 1
ATOM 3122 C CA . THR A 1 423 ? 4.538 -13.769 -12.114 1.00 93.62 423 THR A CA 1
ATOM 3123 C C . THR A 1 423 ? 3.411 -12.999 -11.426 1.00 93.62 423 THR A C 1
ATOM 3125 O O . THR A 1 423 ? 2.276 -13.464 -11.544 1.00 93.62 423 THR A O 1
ATOM 3128 N N . PRO A 1 424 ? 3.630 -11.822 -10.800 1.00 94.38 424 PRO A N 1
ATOM 3129 C CA . PRO A 1 424 ? 2.556 -11.028 -10.196 1.00 94.38 424 PRO A CA 1
ATOM 3130 C C . PRO A 1 424 ? 1.434 -10.691 -11.177 1.00 94.38 424 PRO A C 1
ATOM 3132 O O . PRO A 1 424 ? 0.264 -10.707 -10.804 1.00 94.38 424 PRO A O 1
ATOM 3135 N N . TYR A 1 425 ? 1.790 -10.468 -12.446 1.00 95.81 425 TYR A N 1
ATOM 3136 C CA . TYR A 1 425 ? 0.899 -10.023 -13.520 1.00 95.81 425 TYR A CA 1
ATOM 3137 C C . TYR A 1 425 ? 0.906 -10.987 -14.713 1.00 95.81 425 TYR A C 1
ATOM 3139 O O . TYR A 1 425 ? 0.824 -10.561 -15.870 1.00 95.81 425 TYR A O 1
ATOM 3147 N N . GLN A 1 426 ? 1.093 -12.285 -14.459 1.00 93.94 426 GLN A N 1
ATOM 3148 C CA . GLN A 1 426 ? 1.317 -13.261 -15.521 1.00 93.94 426 GLN A CA 1
ATOM 3149 C C . GLN A 1 426 ? 0.179 -13.236 -16.555 1.00 93.94 426 GLN A C 1
ATOM 3151 O O . GLN A 1 426 ? -0.996 -13.360 -16.215 1.00 93.94 426 GLN A O 1
ATOM 3156 N N . SER A 1 427 ? 0.557 -13.127 -17.831 1.00 92.44 427 SER A N 1
ATOM 3157 C CA . SER A 1 427 ? -0.350 -13.147 -18.981 1.00 92.44 427 SER A CA 1
ATOM 3158 C C . SER A 1 427 ? 0.143 -14.157 -20.012 1.00 92.44 427 SER A C 1
ATOM 3160 O O . SER A 1 427 ? 1.288 -14.098 -20.464 1.00 92.44 427 SER A O 1
ATOM 3162 N N . PHE A 1 428 ? -0.731 -15.082 -20.411 1.00 89.94 428 PHE A N 1
ATOM 3163 C CA . PHE A 1 428 ? -0.432 -16.088 -21.438 1.00 89.94 428 PHE A CA 1
ATOM 3164 C C . PHE A 1 428 ? -0.769 -15.617 -22.860 1.00 89.94 428 PHE A C 1
ATOM 3166 O O . PHE A 1 428 ? -0.429 -16.293 -23.828 1.00 89.94 428 PHE A O 1
ATOM 3173 N N . THR A 1 429 ? -1.407 -14.452 -23.001 1.00 91.19 429 THR A N 1
ATOM 3174 C CA . THR A 1 429 ? -1.775 -13.846 -24.293 1.00 91.19 429 THR A CA 1
ATOM 3175 C C . THR A 1 429 ? -0.822 -12.725 -24.721 1.00 91.19 429 THR A C 1
ATOM 3177 O O . THR A 1 429 ? -0.952 -12.185 -25.824 1.00 91.19 429 THR A O 1
ATOM 3180 N N . SER A 1 430 ? 0.136 -12.362 -23.862 1.00 93.12 430 SER A N 1
ATOM 3181 C CA . SER A 1 430 ? 1.151 -11.344 -24.140 1.00 93.12 430 SER A CA 1
ATOM 3182 C C . SER A 1 430 ? 2.279 -11.915 -24.996 1.00 93.12 430 SER A C 1
ATOM 3184 O O . SER A 1 430 ? 3.021 -12.790 -24.556 1.00 93.12 430 SER A O 1
ATOM 3186 N N . ALA A 1 431 ? 2.432 -11.393 -26.212 1.00 95.56 431 ALA A N 1
ATOM 3187 C CA . ALA A 1 431 ? 3.530 -11.731 -27.109 1.00 95.56 431 ALA A CA 1
ATOM 3188 C C . ALA A 1 431 ? 3.969 -10.507 -27.920 1.00 95.56 431 ALA A C 1
ATOM 3190 O O . ALA A 1 431 ? 3.181 -9.586 -28.147 1.00 95.56 431 ALA A O 1
ATOM 3191 N N . GLY A 1 432 ? 5.215 -10.496 -28.385 1.00 97.06 432 GLY A N 1
ATOM 3192 C CA . GLY A 1 432 ? 5.717 -9.432 -29.249 1.00 97.06 432 GLY A CA 1
ATOM 3193 C C . GLY A 1 432 ? 7.215 -9.214 -29.151 1.00 97.06 432 GLY A C 1
ATOM 3194 O O . GLY A 1 432 ? 7.964 -10.065 -28.679 1.00 97.06 432 GLY A O 1
ATOM 3195 N N . VAL A 1 433 ? 7.646 -8.042 -29.592 1.00 97.94 433 VAL A N 1
ATOM 3196 C CA . VAL A 1 433 ? 9.009 -7.536 -29.438 1.00 97.94 433 VAL A CA 1
ATOM 3197 C C . VAL A 1 433 ? 8.953 -6.057 -29.091 1.00 97.94 433 VAL A C 1
ATOM 3199 O O . VAL A 1 433 ? 8.104 -5.328 -29.610 1.00 97.94 433 VAL A O 1
ATOM 3202 N N . ILE A 1 434 ? 9.879 -5.610 -28.250 1.00 98.38 434 ILE A N 1
ATOM 3203 C CA . ILE A 1 434 ? 10.070 -4.198 -27.928 1.00 98.38 434 ILE A CA 1
ATOM 3204 C C . ILE A 1 434 ? 11.539 -3.824 -28.120 1.00 98.38 434 ILE A C 1
ATOM 3206 O O . ILE A 1 434 ? 12.447 -4.552 -27.725 1.00 98.38 434 ILE A O 1
ATOM 3210 N N . ASN A 1 435 ? 11.766 -2.684 -28.758 1.00 98.56 435 ASN A N 1
ATOM 3211 C CA . ASN A 1 435 ? 13.062 -2.043 -28.877 1.00 98.56 435 ASN A CA 1
ATOM 3212 C C . ASN A 1 435 ? 13.002 -0.704 -28.145 1.00 98.56 435 ASN A C 1
ATOM 3214 O O . ASN A 1 435 ? 12.318 0.223 -28.585 1.00 98.56 435 ASN A O 1
ATOM 3218 N N . VAL A 1 436 ? 13.706 -0.620 -27.024 1.00 98.62 436 VAL A N 1
ATOM 3219 C CA . VAL A 1 436 ? 13.805 0.581 -26.200 1.00 98.62 436 VAL A CA 1
ATOM 3220 C C . VAL A 1 436 ? 15.015 1.375 -26.667 1.00 98.62 436 VAL A C 1
ATOM 3222 O O . VAL A 1 436 ? 16.145 0.900 -26.588 1.00 98.62 436 VAL A O 1
ATOM 3225 N N . SER A 1 437 ? 14.797 2.589 -27.162 1.00 98.44 437 SER A N 1
ATOM 3226 C CA . SER A 1 437 ? 15.885 3.450 -27.627 1.00 98.44 437 SER A CA 1
ATOM 3227 C C . SER A 1 437 ? 16.612 4.122 -26.467 1.00 98.44 437 SER A C 1
ATOM 3229 O O . SER A 1 437 ? 17.835 4.243 -26.490 1.00 98.44 437 SER A O 1
ATOM 3231 N N . SER A 1 438 ? 15.875 4.547 -25.441 1.00 98.56 438 SER A N 1
ATOM 3232 C CA . SER A 1 438 ? 16.449 5.185 -24.258 1.00 98.56 438 SER A CA 1
ATOM 3233 C C . SER A 1 438 ? 15.557 5.021 -23.038 1.00 98.56 438 SER A C 1
ATOM 3235 O O . SER A 1 438 ? 14.331 4.928 -23.150 1.00 98.56 438 SER A O 1
ATOM 3237 N N . VAL A 1 439 ? 16.206 5.017 -21.878 1.00 98.62 439 VAL A N 1
ATOM 3238 C CA . VAL A 1 439 ? 15.566 5.005 -20.566 1.00 98.62 439 VAL A CA 1
ATOM 3239 C C . VAL A 1 439 ? 16.163 6.134 -19.740 1.00 98.62 439 VAL A C 1
ATOM 3241 O O . VAL A 1 439 ? 17.386 6.224 -19.615 1.00 98.62 439 VAL A O 1
ATOM 3244 N N . ALA A 1 440 ? 15.308 6.996 -19.198 1.00 98.50 440 ALA A N 1
ATOM 3245 C CA . ALA A 1 440 ? 15.674 7.961 -18.171 1.00 98.50 440 ALA A CA 1
ATOM 3246 C C . ALA A 1 440 ? 15.074 7.517 -16.835 1.00 98.50 440 ALA A C 1
ATOM 3248 O O . ALA A 1 440 ? 13.920 7.094 -16.803 1.00 98.50 440 ALA A O 1
ATOM 3249 N N . VAL A 1 441 ? 15.852 7.604 -15.760 1.00 98.56 441 VAL A N 1
ATOM 3250 C CA . VAL A 1 441 ? 15.442 7.227 -14.404 1.00 98.56 441 VAL A CA 1
ATOM 3251 C C . VAL A 1 441 ? 15.771 8.368 -13.455 1.00 98.56 441 VAL A C 1
ATOM 3253 O O . VAL A 1 441 ? 16.895 8.874 -13.480 1.00 98.56 441 VAL A O 1
ATOM 3256 N N . SER A 1 442 ? 14.809 8.734 -12.616 1.00 98.38 442 SER A N 1
ATOM 3257 C CA . SER A 1 442 ? 14.957 9.667 -11.503 1.00 98.38 442 SER A CA 1
ATOM 3258 C C . SER A 1 442 ? 14.716 8.908 -10.202 1.00 98.38 442 SER A C 1
ATOM 3260 O O . SER A 1 442 ? 13.608 8.432 -9.969 1.00 98.38 442 SER A O 1
ATOM 3262 N N . LEU A 1 443 ? 15.752 8.761 -9.374 1.00 97.94 443 LEU A N 1
ATOM 3263 C CA . LEU A 1 443 ? 15.629 8.156 -8.046 1.00 97.94 443 LEU A CA 1
ATOM 3264 C C . LEU A 1 443 ? 15.298 9.236 -7.006 1.00 97.94 443 LEU A C 1
ATOM 3266 O O . LEU A 1 443 ? 16.017 10.246 -6.957 1.00 97.94 443 LEU A O 1
ATOM 3270 N N . PRO A 1 444 ? 14.264 9.034 -6.169 1.00 96.75 444 PRO A N 1
ATOM 3271 C CA . PRO A 1 444 ? 13.913 9.974 -5.118 1.00 96.75 444 PRO A CA 1
ATOM 3272 C C . PRO A 1 444 ? 14.966 9.897 -4.018 1.00 96.75 444 PRO A C 1
ATOM 3274 O O . PRO A 1 444 ? 15.345 8.809 -3.594 1.00 96.75 444 PRO A O 1
ATOM 3277 N N . THR A 1 445 ? 15.464 11.044 -3.566 1.00 96.31 445 THR A N 1
ATOM 3278 C CA . THR A 1 445 ? 16.341 11.124 -2.392 1.00 96.31 445 THR A CA 1
ATOM 3279 C C . THR A 1 445 ? 15.588 11.767 -1.243 1.00 96.31 445 THR A C 1
ATOM 3281 O O . THR A 1 445 ? 14.651 12.534 -1.469 1.00 96.31 445 THR A O 1
ATOM 3284 N N . VAL A 1 446 ? 15.999 11.486 -0.010 1.00 95.69 446 VAL A N 1
ATOM 3285 C CA . VAL A 1 446 ? 15.479 12.197 1.164 1.00 95.69 446 VAL A CA 1
ATOM 3286 C C . VAL A 1 446 ? 16.298 13.467 1.397 1.00 95.69 446 VAL A C 1
ATOM 3288 O O . VAL A 1 446 ? 17.528 13.428 1.435 1.00 95.69 446 VAL A O 1
ATOM 3291 N N . GLY A 1 447 ? 15.608 14.601 1.509 1.00 87.12 447 GLY A N 1
ATOM 3292 C CA . GLY A 1 447 ? 16.183 15.930 1.736 1.00 87.12 447 GLY A CA 1
ATOM 3293 C C . GLY A 1 447 ? 15.879 16.501 3.121 1.00 87.12 447 GLY A C 1
ATOM 3294 O O . GLY A 1 447 ? 16.630 17.352 3.604 1.00 87.12 447 GLY A O 1
ATOM 3295 N N . ALA A 1 448 ? 14.810 16.027 3.768 1.00 75.12 448 ALA A N 1
ATOM 3296 C CA . ALA A 1 448 ? 14.473 16.379 5.143 1.00 75.12 448 ALA A CA 1
ATOM 3297 C C . ALA A 1 448 ? 15.479 15.806 6.155 1.00 75.12 448 ALA A C 1
ATOM 3299 O O . ALA A 1 448 ? 16.223 14.866 5.871 1.00 75.12 448 ALA A O 1
ATOM 3300 N N . SER A 1 449 ? 15.483 16.356 7.373 1.00 78.44 449 SER A N 1
ATOM 3301 C CA . SER A 1 449 ? 16.266 15.815 8.488 1.00 78.44 449 SER A CA 1
ATOM 3302 C C . SER A 1 449 ? 15.858 14.365 8.767 1.00 78.44 449 SER A C 1
ATOM 3304 O O . SER A 1 449 ? 14.746 14.111 9.222 1.00 78.44 449 SER A O 1
ATOM 3306 N N . VAL A 1 450 ? 16.770 13.426 8.509 1.00 78.88 450 VAL A N 1
ATOM 3307 C CA . VAL A 1 450 ? 16.597 11.999 8.804 1.00 78.88 450 VAL A CA 1
ATOM 3308 C C . VAL A 1 450 ? 17.287 11.668 10.118 1.00 78.88 450 VAL A C 1
ATOM 3310 O O . VAL A 1 450 ? 18.474 11.954 10.294 1.00 78.88 450 VAL A O 1
ATOM 3313 N N . VAL A 1 451 ? 16.565 11.017 11.028 1.00 82.19 451 VAL A N 1
ATOM 3314 C CA . VAL A 1 451 ? 17.131 10.522 12.288 1.00 82.19 451 VAL A CA 1
ATOM 3315 C C . VAL A 1 451 ? 17.046 9.002 12.319 1.00 82.19 451 VAL A C 1
ATOM 3317 O O . VAL A 1 451 ? 15.988 8.432 12.072 1.00 82.19 451 VAL A O 1
ATOM 3320 N N . ALA A 1 452 ? 18.160 8.336 12.632 1.00 81.31 452 ALA A N 1
ATOM 3321 C CA . ALA A 1 452 ? 18.158 6.898 12.883 1.00 81.31 452 ALA A CA 1
ATOM 3322 C C . ALA A 1 452 ? 17.374 6.590 14.168 1.00 81.31 452 ALA A C 1
ATOM 3324 O O . ALA A 1 452 ? 17.645 7.161 15.230 1.00 81.31 452 ALA A O 1
ATOM 3325 N N . VAL A 1 453 ? 16.424 5.664 14.082 1.00 81.06 453 VAL A N 1
ATOM 3326 C CA . VAL A 1 453 ? 15.607 5.223 15.214 1.00 81.06 453 VAL A CA 1
ATOM 3327 C C . VAL A 1 453 ? 16.367 4.123 15.943 1.00 81.06 453 VAL A C 1
ATOM 3329 O O . VAL A 1 453 ? 16.302 2.943 15.608 1.00 81.06 453 VAL A O 1
ATOM 3332 N N . ASN A 1 454 ? 17.119 4.524 16.963 1.00 66.00 454 ASN A N 1
ATOM 3333 C CA . ASN A 1 454 ? 17.869 3.602 17.806 1.00 66.00 454 ASN A CA 1
ATOM 3334 C C . ASN A 1 454 ? 17.045 3.272 19.054 1.00 66.00 454 ASN A C 1
ATOM 3336 O O . ASN A 1 454 ? 16.909 4.128 19.927 1.00 66.00 454 ASN A O 1
ATOM 3340 N N . SER A 1 455 ? 16.499 2.059 19.195 1.00 49.97 455 SER A N 1
ATOM 3341 C CA . SER A 1 455 ? 15.880 1.647 20.473 1.00 49.97 455 SER A CA 1
ATOM 3342 C C . SER A 1 455 ? 15.839 0.134 20.726 1.00 49.97 455 SER A C 1
ATOM 3344 O O . SER A 1 455 ? 15.039 -0.545 20.104 1.00 49.97 455 SER A O 1
ATOM 3346 N N . ALA A 1 456 ? 16.593 -0.362 21.724 1.00 36.25 456 ALA A N 1
ATOM 3347 C CA . ALA A 1 456 ? 16.172 -1.363 22.744 1.00 36.25 456 ALA A CA 1
ATOM 3348 C C . ALA A 1 456 ? 17.255 -1.482 23.865 1.00 36.25 456 ALA A C 1
ATOM 3350 O O . ALA A 1 456 ? 18.418 -1.262 23.508 1.00 36.25 456 ALA A O 1
ATOM 3351 N N . PRO A 1 457 ? 17.004 -1.871 25.160 1.00 40.16 457 PRO A N 1
ATOM 3352 C CA . PRO A 1 457 ? 15.787 -2.401 25.851 1.00 40.16 457 PRO A CA 1
ATOM 3353 C C . PRO A 1 457 ? 15.540 -1.716 27.273 1.00 40.16 457 PRO A C 1
ATOM 3355 O O . PRO A 1 457 ? 16.188 -0.691 27.492 1.00 40.16 457 PRO A O 1
ATOM 3358 N N . PRO A 1 458 ? 14.685 -2.155 28.265 1.00 35.94 458 PRO A N 1
ATOM 3359 C CA . PRO A 1 458 ? 14.125 -3.483 28.576 1.00 35.94 458 PRO A CA 1
ATOM 3360 C C . PRO A 1 458 ? 12.598 -3.654 28.483 1.00 35.94 458 PRO A C 1
ATOM 3362 O O . PRO A 1 458 ? 11.806 -2.781 28.825 1.00 35.94 458 PRO A O 1
ATOM 3365 N N . VAL A 1 459 ? 12.229 -4.890 28.130 1.00 49.12 459 VAL A N 1
ATOM 3366 C CA . VAL A 1 459 ? 10.961 -5.535 28.485 1.00 49.12 459 VAL A CA 1
ATOM 3367 C C . VAL A 1 459 ? 10.865 -5.589 30.011 1.00 49.12 459 VAL A C 1
ATOM 3369 O O . VAL A 1 459 ? 11.676 -6.258 30.654 1.00 49.12 459 VAL A O 1
ATOM 3372 N N . ALA A 1 460 ? 9.880 -4.904 30.584 1.00 27.12 460 ALA A N 1
ATOM 3373 C CA . ALA A 1 460 ? 9.372 -5.235 31.907 1.00 27.12 460 ALA A CA 1
ATOM 3374 C C . ALA A 1 460 ? 8.126 -6.106 31.708 1.00 27.12 460 ALA A C 1
ATOM 3376 O O . ALA A 1 460 ? 7.185 -5.688 31.034 1.00 27.12 460 ALA A O 1
ATOM 3377 N N . VAL A 1 461 ? 8.204 -7.340 32.215 1.00 36.22 461 VAL A N 1
ATOM 3378 C CA . VAL A 1 461 ? 7.088 -8.294 32.328 1.00 36.22 461 VAL A CA 1
ATOM 3379 C C . VAL A 1 461 ? 6.037 -7.753 33.282 1.00 36.22 461 VAL A C 1
ATOM 3381 O O . VAL A 1 461 ? 6.456 -7.216 34.335 1.00 36.22 461 VAL A O 1
#

Foldseek 3Di:
DADAVRDPCCDDDLPDNVLVVVLVDDDDGHAFEQFDPHHHADLALQLVGRLVVVVVVLQVQLPDPPFDAPDPVVSQTLAEAEDEDSSLLNRLSNLLPPVSHFEYERELYFQFQCCLQQNVHFGQLLVLVVVVVVCVVRVGRYDVLSVVQNVCCNAARGGDPVSRVSRRSHGCHLSLLSRQHAYEYEYELQAQRRFVVRVLVSCVSLQCHHHPVRHRHHYAYEYAHDHLGHRPAPAAPCRSVVSSLLVSLSCCCGSVVPVPRDNDARYWYAASNNWIKGDNDDPNDPQFWDAWFKDKDFWFKFWQAFPPQFFDQPDCPDVDPSSQLQTFQGPRWTKAKGDDDQAKWKQWFWKKKKWKKEWAWDAQWWKKFKAWPVVRGTASSYIGTDGDDHPGDTDMDIDTGGTGTHIDHHPTIMIMIGGNAYSSRGYNRTGIMMGTGMMMIITITTNGDMDTDDDDDDDDD

Solvent-accessible surface area (backbone atoms only — not comparable to full-atom values): 23721 Å² total; per-residue (Å²): 94,68,55,73,48,56,76,60,70,71,39,73,51,69,76,11,52,23,56,39,44,76,69,78,41,90,82,87,63,54,49,55,57,12,24,80,90,29,64,73,62,26,58,63,42,13,49,88,50,54,26,47,51,51,52,50,50,50,55,55,46,41,74,39,90,90,55,55,57,78,36,78,91,79,51,30,34,61,34,66,48,74,33,48,39,71,52,4,22,40,42,48,20,28,40,35,70,37,87,55,50,39,26,38,33,33,16,43,29,53,36,41,45,44,57,48,48,29,43,99,64,45,27,33,26,35,52,48,54,52,52,52,49,50,39,59,75,59,64,45,36,58,48,69,60,56,60,55,34,45,54,40,19,58,68,69,34,44,70,56,70,71,45,46,50,50,30,64,53,15,30,27,44,79,37,42,54,54,32,38,43,37,37,39,39,36,38,17,53,14,13,58,54,43,40,50,57,35,49,49,52,47,51,61,46,36,66,80,14,44,24,98,84,70,44,74,37,55,65,33,39,38,37,40,84,21,53,79,34,76,59,84,53,53,81,40,93,36,53,72,57,49,58,48,50,51,53,50,26,44,42,40,28,50,39,70,55,38,81,84,50,71,65,75,61,30,19,34,37,40,33,59,77,28,49,38,35,36,24,79,54,42,87,84,38,79,68,26,48,36,80,60,45,71,40,76,45,70,50,43,74,43,70,26,42,52,70,65,43,22,16,34,47,42,72,79,92,78,80,60,94,65,30,53,45,28,43,32,69,47,75,42,48,40,76,39,80,51,75,74,64,84,50,75,46,45,33,49,45,46,34,39,38,36,43,32,32,30,19,44,46,66,31,54,52,38,31,40,34,44,28,35,65,86,81,53,39,32,53,38,37,41,73,27,80,42,78,48,75,29,78,64,47,84,48,75,47,75,47,70,38,68,42,38,52,37,69,46,41,69,88,66,49,45,28,41,32,44,26,42,30,36,32,34,51,44,44,84,74,34,34,37,38,40,39,31,65,30,36,36,39,35,40,33,21,60,50,43,79,74,42,76,60,83,70,88,88,81,89,80,131

Radius of gyration: 22.45 Å; Cα contacts (8 Å, |Δi|>4): 1118; chains: 1; bounding box: 57×46×67 Å

pLDDT: mean 92.51, std 10.7, range [27.12, 98.81]

Mean predicted aligned error: 4.85 Å